Protein AF-A0A968HSN3-F1 (afdb_monomer)

Secondary structure (DSSP, 8-state):
--SSSSSHHHHHHHHHHHTTS-----------TTSGGGTTTHHHHHHHHTTSS-EEB--STT-----TTSEESS--SSTTTB-SS-TT--TTT-GGGS----------------------------------------------------------TTS-PPBPTTS-B--SSTTS-PPGGG--EETTTTEEPPTT-EEEESTT--STTEESSHHHHHHHHTTS-EEEEEPP-TT-EES--EEE-TT-EEEEEEPTT---EEEE---S-TTSGGG-SEEESSEEEEES-EEEET--EEE-TT-EEEEES-EEEESSS-SEEE-SSEEEEES-EEEESS-SS-SEEE-TT-EEEEES-EEEE--SSTT----SEEE-TT---EEEES-EEEE--SSSEES-EEEEES-EEE---GGGEEEGGGTEEEE-HHHHTTT---------TTTT-TTS-TTS----TT-TTBPPP-

pLDDT: mean 75.31, std 20.35, range [35.31, 97.94]

Sequence (470 aa):
MSTNIRNFVVLGSAFMLGLCLANCALPTTTHNSDHCFYAEGDATCKKNHDTALPYCMYDRGECQNGSADGCVAEKPLTLDCYSPCGEGKLARDDSSCIEVADESGDDESGNDSEGILVTDLASSMDSSTESTGDSSDTSDATDIDTTADDSMCECDDNFNGFCNDANICEYLCNNGSPCPKEAGCDEDLEECLPADAVYHVGPDLNIDMSFETLEEAMGAIGSQSATIILHHNPDGYADFTVSVATGQILAVRGAKDEWPELRSVSTKSCTNVDSYSFVVSGQLSIEHIFLRGKGGVLVQDNGQAIINGTQIVTTDCPPVNCTGLWLRARNSMLGQTDGVTAPINLLDGCSAALNATTIYAPNTEILTTRPAIACSDGNPGVNLRNNLFYSNADPHILCNIISTHDNKLLSWPSNWFVNAADGDLHVNYDMLNMGRKMSLQTDPPSDIDPSSDIDGHPRTPNYAGADVPF

Solvent-accessible surface area (backbone atoms only — not comparable to full-atom values): 26402 Å² total; per-residue (Å²): 142,90,80,81,71,74,71,65,63,65,61,58,63,60,57,66,65,59,69,75,71,73,78,70,77,71,82,73,76,73,72,61,68,76,20,11,30,58,33,51,1,20,59,41,16,32,71,77,44,48,82,65,18,38,28,16,29,35,83,61,85,87,41,69,79,48,47,98,38,19,26,23,68,63,74,61,90,47,46,89,26,20,10,48,56,9,70,71,42,36,33,75,81,47,56,85,59,57,79,71,80,78,84,76,77,86,78,90,76,88,79,92,77,83,86,82,90,81,83,90,84,91,79,91,83,87,82,89,79,88,79,91,78,88,82,86,84,90,82,92,77,94,75,90,70,85,68,83,68,83,79,67,73,80,57,57,95,90,51,96,63,54,63,49,103,80,69,45,76,76,59,73,64,67,74,86,58,74,38,62,77,77,17,30,70,39,80,88,79,34,40,65,43,57,55,89,34,46,36,36,28,25,71,91,60,92,53,85,60,50,26,73,38,70,68,60,44,49,63,71,51,61,84,52,56,36,20,36,35,32,39,63,38,97,87,37,51,68,68,61,67,49,74,36,49,70,89,18,42,41,26,41,30,31,31,90,101,37,69,19,38,37,34,25,71,60,87,61,59,71,88,41,77,87,22,25,33,31,39,24,32,11,37,38,37,38,33,35,34,34,32,29,38,33,20,19,39,36,27,28,70,73,2,30,39,40,37,33,41,24,39,31,29,11,39,51,19,37,23,32,37,29,44,7,44,37,40,35,39,30,30,14,33,37,21,18,42,60,50,93,61,25,17,35,33,29,28,55,55,15,29,38,41,38,31,18,23,23,30,36,14,60,63,81,52,101,85,56,69,33,23,31,32,36,43,43,84,71,32,80,26,31,37,39,32,22,25,34,37,34,24,70,20,88,62,40,60,46,59,57,71,74,44,78,42,79,61,45,81,43,83,70,65,79,74,44,25,68,39,52,72,80,55,35,38,48,69,21,64,80,58,43,74,77,76,58,91,73,91,77,55,86,77,60,99,70,61,82,43,29,79,34,35,60,57,74,46,85,59,78,90,46,45,15,43,38,69,75,86,131

Nearest PDB structures (foldseek):
  3grh-assembly1_A  TM=5.169E-01  e=1.701E-02  Escherichia coli K-12
  4dn7-assembly1_B  TM=2.069E-01  e=4.774E+00  Methanosarcina mazei Go1
  7koh-assembly4_D  TM=1.791E-01  e=4.324E+00  Escherichia coli O157:H7

Foldseek 3Di:
DPDPPVVVVVVVVVVVVVVVPPPPDDPPPVPPCLALQQPQFLVSLCVPPPQQFRFAFDPDDPRPDADPNRTHNDADPDQNTGRNGRNNDTCVRPVPRPPPPPPPPPDDDDDDDDDDDDDDDDDDDDDDDDDDDDDDDDDDDDDPPPPPPPPPLCPDPVDPFDQDVVSDRDALVPDPPQDPCNFDADRVVSHTDDNVQEAEEDPPDPDPNYDPAPVVSCVVCPQAAHEYEYEADVVAHEQAAAEHAAPHAYEYEYDPPGAGEHEYPDPDAQVDCSQANYEFPYEYEYYRYEYEERHAHEAADQGEYEAEQYEHFYEEHQNYAHHHQEYEYELYEQYYHHYLAANAEAEANYEYEYALYEFYADDPDPPRWYANYAYDPRHPAYHEALYEQETCDVVNYHTHHPYYYNYYYDDDHPQQFPCCSSPQQHGDVVVCVVDADDDAADDDVPLQGQCAENRRDRDPRRHGNHDDRD

Radius of gyration: 29.7 Å; Cα contacts (8 Å, |Δi|>4): 1030; chains: 1; bounding box: 69×79×102 Å

Structure (mmCIF, N/CA/C/O backbone):
data_AF-A0A968HSN3-F1
#
_entry.id   AF-A0A968HSN3-F1
#
loop_
_atom_site.group_PDB
_atom_site.id
_atom_site.type_symbol
_atom_site.label_atom_id
_atom_site.label_alt_id
_atom_site.label_comp_id
_atom_site.label_asym_id
_atom_site.label_entity_id
_atom_site.label_seq_id
_atom_site.pdbx_PDB_ins_code
_atom_site.Cartn_x
_atom_site.Cartn_y
_atom_site.Cartn_z
_atom_site.occupancy
_atom_site.B_iso_or_equiv
_atom_site.auth_seq_id
_atom_site.auth_comp_id
_atom_site.auth_asym_id
_atom_site.auth_atom_id
_atom_site.pdbx_PDB_model_num
ATOM 1 N N . MET A 1 1 ? 21.581 28.847 -56.005 1.00 50.88 1 MET A N 1
ATOM 2 C CA . MET A 1 1 ? 20.977 27.521 -55.747 1.00 50.88 1 MET A CA 1
ATOM 3 C C . MET A 1 1 ? 21.650 26.479 -56.641 1.00 50.88 1 MET A C 1
ATOM 5 O O . MET A 1 1 ? 21.208 26.345 -57.765 1.00 50.88 1 MET A O 1
ATOM 9 N N . SER A 1 2 ? 22.748 25.826 -56.219 1.00 52.41 2 SER A N 1
ATOM 10 C CA . SER A 1 2 ? 23.265 24.570 -56.831 1.00 52.41 2 SER A CA 1
ATOM 11 C C . SER A 1 2 ? 24.569 24.079 -56.153 1.00 52.41 2 SER A C 1
ATOM 13 O O . SER A 1 2 ? 25.542 23.756 -56.835 1.00 52.41 2 SER A O 1
ATOM 15 N N . THR A 1 3 ? 24.643 24.025 -54.815 1.00 50.94 3 THR A N 1
ATOM 16 C CA . THR A 1 3 ? 25.889 23.549 -54.162 1.00 50.94 3 THR A CA 1
ATOM 17 C C . THR A 1 3 ? 25.722 22.745 -52.869 1.00 50.94 3 THR A C 1
ATOM 19 O O . THR A 1 3 ? 26.725 22.396 -52.266 1.00 50.94 3 THR A O 1
ATOM 22 N N . ASN A 1 4 ? 24.500 22.359 -52.476 1.00 49.53 4 ASN A N 1
ATOM 23 C CA . ASN A 1 4 ? 24.257 21.653 -51.201 1.00 49.53 4 ASN A CA 1
ATOM 24 C C . ASN A 1 4 ? 23.768 20.196 -51.332 1.00 49.53 4 ASN A C 1
ATOM 26 O O . ASN A 1 4 ? 23.372 19.603 -50.339 1.00 49.53 4 ASN A O 1
ATOM 30 N N . ILE A 1 5 ? 23.807 19.585 -52.524 1.00 51.50 5 ILE A N 1
ATOM 31 C CA . ILE A 1 5 ? 23.293 18.209 -52.730 1.00 51.50 5 ILE A CA 1
ATOM 32 C C . ILE A 1 5 ? 24.405 17.140 -52.686 1.00 51.50 5 ILE A C 1
ATOM 34 O O . ILE A 1 5 ? 24.130 15.966 -52.465 1.00 51.50 5 ILE A O 1
ATOM 38 N N . ARG A 1 6 ? 25.687 17.512 -52.820 1.00 45.25 6 ARG A N 1
ATOM 39 C CA . ARG A 1 6 ? 26.781 16.521 -52.900 1.00 45.25 6 ARG A CA 1
ATOM 40 C C . ARG A 1 6 ? 27.247 15.948 -51.556 1.00 45.25 6 ARG A C 1
ATOM 42 O O . ARG A 1 6 ? 27.798 14.854 -51.554 1.00 45.25 6 ARG A O 1
ATOM 49 N N . ASN A 1 7 ? 26.970 16.608 -50.430 1.00 45.50 7 ASN A N 1
ATOM 50 C CA . ASN A 1 7 ? 27.415 16.125 -49.114 1.00 45.50 7 ASN A CA 1
ATOM 51 C C . ASN A 1 7 ? 26.452 15.112 -48.468 1.00 45.50 7 ASN A C 1
ATOM 53 O O . ASN A 1 7 ? 26.853 14.403 -47.553 1.00 45.50 7 ASN A O 1
ATOM 57 N N . PHE A 1 8 ? 25.217 14.983 -48.968 1.00 47.28 8 PHE A N 1
ATOM 58 C CA . PHE A 1 8 ? 24.226 14.052 -48.408 1.00 47.28 8 PHE A CA 1
ATOM 59 C C . PHE A 1 8 ? 24.369 12.607 -48.913 1.00 47.28 8 PHE A C 1
ATOM 61 O O . PHE A 1 8 ? 23.912 11.680 -48.256 1.00 47.28 8 PHE A O 1
ATOM 68 N N . VAL A 1 9 ? 25.038 12.386 -50.050 1.00 51.03 9 VAL A N 1
ATOM 69 C CA . VAL A 1 9 ? 25.179 11.039 -50.637 1.00 51.03 9 VAL A CA 1
ATOM 70 C C . VAL A 1 9 ? 26.365 10.267 -50.043 1.00 51.03 9 VAL A C 1
ATOM 72 O O . VAL A 1 9 ? 26.347 9.043 -50.032 1.00 51.03 9 VAL A O 1
ATOM 75 N N . VAL A 1 10 ? 27.374 10.952 -49.494 1.00 50.47 10 VAL A N 1
ATOM 76 C CA . VAL A 1 10 ? 28.574 10.291 -48.940 1.00 50.47 10 VAL A CA 1
ATOM 77 C C . VAL A 1 10 ? 28.357 9.796 -47.501 1.00 50.47 10 VAL A C 1
ATOM 79 O O . VAL A 1 10 ? 28.987 8.823 -47.099 1.00 50.47 10 VAL A O 1
ATOM 82 N N . LEU A 1 11 ? 27.423 10.387 -46.742 1.00 45.72 11 LEU A N 1
ATOM 83 C CA . LEU A 1 11 ? 27.101 9.929 -45.381 1.00 45.72 11 LEU A CA 1
ATOM 84 C C . LEU A 1 11 ? 26.203 8.675 -45.350 1.00 45.72 11 LEU A C 1
ATOM 86 O O . LEU A 1 11 ? 26.272 7.902 -44.399 1.00 45.72 11 LEU A O 1
ATOM 90 N N . GLY A 1 12 ? 25.392 8.438 -46.389 1.00 46.03 12 GLY A N 1
ATOM 91 C CA . GLY A 1 12 ? 24.472 7.292 -46.442 1.00 46.03 12 GLY A CA 1
ATOM 92 C C . GLY A 1 12 ? 25.160 5.939 -46.664 1.00 46.03 12 GLY A C 1
ATOM 93 O O . GLY A 1 12 ? 24.698 4.916 -46.164 1.00 46.03 12 GLY A O 1
ATOM 94 N N . SER A 1 13 ? 26.297 5.914 -47.363 1.00 47.69 13 SER A N 1
ATOM 95 C CA . SER A 1 13 ? 27.008 4.670 -47.700 1.00 47.69 13 SER A CA 1
ATOM 96 C C . SER A 1 13 ? 27.869 4.123 -46.556 1.00 47.69 13 SER A C 1
ATOM 98 O O . SER A 1 13 ? 28.179 2.935 -46.552 1.00 47.69 13 SER A O 1
ATOM 100 N N . ALA A 1 14 ? 28.238 4.957 -45.577 1.00 49.31 14 ALA A N 1
ATOM 101 C CA . ALA A 1 14 ? 29.004 4.525 -44.405 1.00 49.31 14 ALA A CA 1
ATOM 102 C C . ALA A 1 14 ? 28.123 3.844 -43.340 1.00 49.31 14 ALA A C 1
ATOM 104 O O . ALA A 1 14 ? 28.597 2.962 -42.630 1.00 49.31 14 ALA A O 1
ATOM 105 N N . PHE A 1 15 ? 26.834 4.194 -43.263 1.00 50.09 15 PHE A N 1
ATOM 106 C CA . PHE A 1 15 ? 25.916 3.639 -42.261 1.00 50.09 15 PHE A CA 1
ATOM 107 C C . PHE A 1 15 ? 25.431 2.219 -42.617 1.00 50.09 15 PHE A C 1
ATOM 109 O O . PHE A 1 15 ? 25.296 1.369 -41.743 1.00 50.09 15 PHE A O 1
ATOM 116 N N . MET A 1 16 ? 25.262 1.914 -43.909 1.00 50.69 16 MET A N 1
ATOM 117 C CA . MET A 1 16 ? 24.822 0.584 -44.370 1.00 50.69 16 MET A CA 1
ATOM 118 C C . MET A 1 16 ? 25.902 -0.507 -44.265 1.00 50.69 16 MET A C 1
ATOM 120 O O . MET A 1 16 ? 25.567 -1.679 -44.134 1.00 50.69 16 MET A O 1
ATOM 124 N N . LEU A 1 17 ? 27.192 -0.154 -44.282 1.00 46.97 17 LEU A N 1
ATOM 125 C CA . LEU A 1 17 ? 28.288 -1.125 -44.120 1.00 46.97 17 LEU A CA 1
ATOM 126 C C . LEU A 1 17 ? 28.613 -1.436 -42.646 1.00 46.97 17 LEU A C 1
ATOM 128 O O . LEU A 1 17 ? 29.243 -2.455 -42.375 1.00 46.97 17 LEU A O 1
ATOM 132 N N . GLY A 1 18 ? 28.154 -0.609 -41.698 1.00 46.03 18 GLY A N 1
ATOM 133 C CA . GLY A 1 18 ? 28.317 -0.849 -40.256 1.00 46.03 18 GLY A CA 1
ATOM 134 C C . GLY A 1 18 ? 27.332 -1.870 -39.671 1.00 46.03 18 GLY A C 1
ATOM 135 O O . GLY A 1 18 ? 27.656 -2.542 -38.696 1.00 46.03 18 GLY A O 1
ATOM 136 N N . LEU A 1 19 ? 26.162 -2.048 -40.295 1.00 49.44 19 LEU A N 1
ATOM 137 C CA . LEU A 1 19 ? 25.107 -2.962 -39.829 1.00 49.44 19 LEU A CA 1
ATOM 138 C C . LEU A 1 19 ? 25.339 -4.440 -40.193 1.00 49.44 19 LEU A C 1
ATOM 140 O O . LEU A 1 19 ? 24.691 -5.312 -39.627 1.00 49.44 19 LEU A O 1
ATOM 144 N N . CYS A 1 20 ? 26.284 -4.756 -41.085 1.00 48.72 20 CYS A N 1
ATOM 145 C CA . CYS A 1 20 ? 26.556 -6.143 -41.486 1.00 48.72 20 CYS A CA 1
ATOM 146 C C . CYS A 1 20 ? 27.625 -6.864 -40.642 1.00 48.72 20 CYS A C 1
ATOM 148 O O . CYS A 1 20 ? 27.846 -8.051 -40.861 1.00 48.72 20 CYS A O 1
ATOM 150 N N . LEU A 1 21 ? 28.283 -6.195 -39.684 1.00 47.41 21 LEU A N 1
ATOM 151 C CA . LEU A 1 21 ? 29.347 -6.798 -38.857 1.00 47.41 21 LEU A CA 1
ATOM 152 C C . LEU A 1 21 ? 28.983 -6.965 -37.370 1.00 47.41 21 LEU A C 1
ATOM 154 O O . LEU A 1 21 ? 29.803 -7.459 -36.604 1.00 47.41 21 LEU A O 1
ATOM 158 N N . ALA A 1 22 ? 27.761 -6.613 -36.956 1.00 48.44 22 ALA A N 1
ATOM 159 C CA . ALA A 1 22 ? 27.300 -6.758 -35.569 1.00 48.44 22 ALA A CA 1
ATOM 160 C C . ALA A 1 22 ? 26.577 -8.090 -35.278 1.00 48.44 22 ALA A C 1
ATOM 162 O O . ALA A 1 22 ? 26.050 -8.269 -34.187 1.00 48.44 22 ALA A O 1
ATOM 163 N N . ASN A 1 23 ? 26.579 -9.041 -36.220 1.00 43.34 23 ASN A N 1
ATOM 164 C CA . ASN A 1 23 ? 26.000 -10.377 -36.038 1.00 43.34 23 ASN A CA 1
ATOM 165 C C . ASN A 1 23 ? 27.052 -11.398 -35.560 1.00 43.34 23 ASN A C 1
ATOM 167 O O . ASN A 1 23 ? 27.104 -12.537 -36.026 1.00 43.34 23 ASN A O 1
ATOM 171 N N . CYS A 1 24 ? 27.934 -10.971 -34.652 1.00 45.06 24 CYS A N 1
ATOM 172 C CA . CYS A 1 24 ? 28.759 -11.901 -33.893 1.00 45.06 24 CYS A CA 1
ATOM 173 C C . CYS A 1 24 ? 27.824 -12.684 -32.977 1.00 45.06 24 CYS A C 1
ATOM 175 O O . CYS A 1 24 ? 27.289 -12.127 -32.022 1.00 45.06 24 CYS A O 1
ATOM 177 N N . ALA A 1 25 ? 27.615 -13.949 -33.337 1.00 46.38 25 ALA A N 1
ATOM 178 C CA . ALA A 1 25 ? 26.884 -14.953 -32.590 1.00 46.38 25 ALA A CA 1
ATOM 179 C C . ALA A 1 25 ? 27.080 -14.770 -31.079 1.00 46.38 25 ALA A C 1
ATOM 181 O O . ALA A 1 25 ? 28.155 -15.045 -30.542 1.00 46.38 25 ALA A O 1
ATOM 182 N N . LEU A 1 26 ? 26.024 -14.313 -30.401 1.00 46.22 26 LEU A N 1
ATOM 183 C CA . LEU A 1 26 ? 25.857 -14.644 -28.996 1.00 46.22 26 LEU A CA 1
ATOM 184 C C . LEU A 1 26 ? 25.957 -16.171 -28.915 1.00 46.22 26 LEU A C 1
ATOM 186 O O . LEU A 1 26 ? 25.398 -16.842 -29.792 1.00 46.22 26 LEU A O 1
ATOM 190 N N . PRO A 1 27 ? 26.691 -16.736 -27.945 1.00 46.22 27 PRO A N 1
ATOM 191 C CA . PRO A 1 27 ? 26.627 -18.164 -27.714 1.00 46.22 27 PRO A CA 1
ATOM 192 C C . PRO A 1 27 ? 25.158 -18.473 -27.446 1.00 46.22 27 PRO A C 1
ATOM 194 O O . PRO A 1 27 ? 24.631 -18.138 -26.390 1.00 46.22 27 PRO A O 1
ATOM 197 N N . THR A 1 28 ? 24.468 -19.056 -28.427 1.00 46.59 28 THR A N 1
ATOM 198 C CA . THR A 1 28 ? 23.259 -19.809 -28.145 1.00 46.59 28 THR A CA 1
ATOM 199 C C . THR A 1 28 ? 23.748 -20.862 -27.179 1.00 46.59 28 THR A C 1
ATOM 201 O O . THR A 1 28 ? 24.479 -21.770 -27.583 1.00 46.59 28 THR A O 1
ATOM 204 N N . THR A 1 29 ? 23.470 -20.676 -25.894 1.00 57.22 29 THR A N 1
ATOM 205 C CA . THR A 1 29 ? 23.536 -21.753 -24.926 1.00 57.22 29 THR A CA 1
ATOM 206 C C . THR A 1 29 ? 22.582 -22.785 -25.489 1.00 57.22 29 THR A C 1
ATOM 208 O O . THR A 1 29 ? 21.365 -22.644 -25.429 1.00 57.22 29 THR A O 1
ATOM 211 N N . THR A 1 30 ? 23.135 -23.735 -26.238 1.00 65.12 30 THR A N 1
ATOM 212 C CA . THR A 1 30 ? 22.377 -24.846 -26.782 1.00 65.12 30 THR A CA 1
ATOM 213 C C . THR A 1 30 ? 21.873 -25.566 -25.555 1.00 65.12 30 THR A C 1
ATOM 215 O O . THR A 1 30 ? 22.663 -26.208 -24.864 1.00 65.12 30 THR A O 1
ATOM 218 N N . HIS A 1 31 ? 20.601 -25.335 -25.236 1.00 80.38 31 HIS A N 1
ATOM 219 C CA . HIS A 1 31 ? 19.920 -26.001 -24.146 1.00 80.38 31 HIS A CA 1
ATOM 220 C C . HIS A 1 31 ? 20.191 -27.492 -24.297 1.00 80.38 31 HIS A C 1
ATOM 222 O O . HIS A 1 31 ? 20.019 -28.043 -25.389 1.00 80.38 31 HIS A O 1
ATOM 228 N N . ASN A 1 32 ? 20.702 -28.114 -23.237 1.00 86.81 32 ASN A N 1
ATOM 229 C CA . ASN A 1 32 ? 20.910 -29.547 -23.242 1.0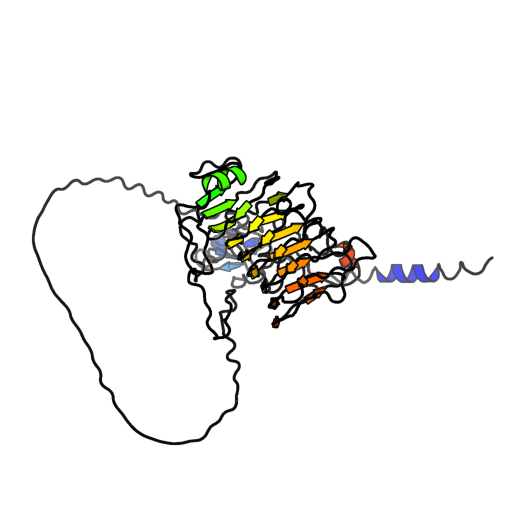0 86.81 32 ASN A CA 1
ATOM 230 C C . ASN A 1 32 ? 19.522 -30.192 -23.295 1.00 86.81 32 ASN A C 1
ATOM 232 O O . ASN A 1 32 ? 18.817 -30.209 -22.292 1.00 86.81 32 ASN A O 1
ATOM 236 N N . SER A 1 33 ? 19.117 -30.678 -24.470 1.00 91.81 33 SER A N 1
ATOM 237 C CA . SER A 1 33 ? 17.820 -31.340 -24.657 1.00 91.81 33 SER A CA 1
ATOM 238 C C . SER A 1 33 ? 17.662 -32.577 -23.779 1.00 91.81 33 SER A C 1
ATOM 240 O O . SER A 1 33 ? 16.541 -33.018 -23.558 1.00 91.81 33 SER A O 1
ATOM 242 N N . ASP A 1 34 ? 18.777 -33.123 -23.290 1.00 94.50 34 ASP A N 1
ATOM 243 C CA . ASP A 1 34 ? 18.804 -34.302 -22.430 1.00 94.50 34 ASP A CA 1
ATOM 244 C C . ASP A 1 34 ? 18.686 -33.935 -20.941 1.00 94.50 34 ASP A C 1
ATOM 246 O O . ASP A 1 34 ? 18.646 -34.819 -20.090 1.00 94.50 34 ASP A O 1
ATOM 250 N N . HIS A 1 35 ? 18.637 -32.642 -20.608 1.00 95.88 35 HIS A N 1
ATOM 251 C CA . HIS A 1 35 ? 18.390 -32.183 -19.250 1.00 95.88 35 HIS A CA 1
ATOM 252 C C . HIS A 1 35 ? 16.935 -32.463 -18.854 1.00 95.88 35 HIS A C 1
ATOM 254 O O . HIS A 1 35 ? 16.014 -32.135 -19.605 1.00 95.88 35 HIS A O 1
ATOM 260 N N . CYS A 1 36 ? 16.720 -33.018 -17.661 1.00 97.62 36 CYS A N 1
ATOM 261 C CA . CYS A 1 36 ? 15.419 -33.490 -17.188 1.00 97.62 36 CYS A CA 1
ATOM 262 C C . CYS A 1 36 ? 14.322 -32.414 -17.280 1.00 97.62 36 CYS A C 1
ATOM 264 O O . CYS A 1 36 ? 13.185 -32.728 -17.622 1.00 97.62 36 CYS A O 1
ATOM 266 N N . PHE A 1 37 ? 14.691 -31.141 -17.074 1.00 96.75 37 PHE A N 1
ATOM 267 C CA . PHE A 1 37 ? 13.793 -29.987 -17.174 1.00 96.75 37 PHE A CA 1
ATOM 268 C C . PHE A 1 37 ? 13.142 -29.858 -18.555 1.00 96.75 37 PHE A C 1
ATOM 270 O O . PHE A 1 37 ? 11.973 -29.513 -18.636 1.00 96.75 37 PHE A O 1
ATOM 277 N N . TYR A 1 38 ? 13.862 -30.150 -19.643 1.00 96.12 38 TYR A N 1
ATOM 278 C CA . TYR A 1 38 ? 13.312 -30.098 -21.007 1.00 96.12 38 TYR A CA 1
ATOM 279 C C . TYR A 1 38 ? 12.758 -31.453 -21.479 1.00 96.12 38 TYR A C 1
ATOM 281 O O . TYR A 1 38 ? 12.182 -31.528 -22.565 1.00 96.12 38 TYR A O 1
ATOM 289 N N . ALA A 1 39 ? 12.943 -32.509 -20.684 1.00 96.25 39 ALA A N 1
ATOM 290 C CA . ALA A 1 39 ? 12.462 -33.863 -20.937 1.00 96.25 39 ALA A CA 1
ATOM 291 C C . ALA A 1 39 ? 11.195 -34.152 -20.103 1.00 96.25 39 ALA A C 1
ATOM 293 O O . ALA A 1 39 ? 10.365 -33.268 -19.930 1.00 96.25 39 ALA A O 1
ATOM 294 N N . GLU A 1 40 ? 11.025 -35.376 -19.596 1.00 97.25 40 GLU A N 1
ATOM 295 C CA . GLU A 1 40 ? 9.853 -35.814 -18.809 1.00 97.25 40 GLU A CA 1
ATOM 296 C C . GLU A 1 40 ? 10.069 -35.650 -17.283 1.00 97.25 40 GLU A C 1
ATOM 298 O O . GLU A 1 40 ? 9.636 -36.492 -16.496 1.00 97.25 40 GLU A O 1
ATOM 303 N N . GLY A 1 41 ? 10.842 -34.644 -16.855 1.00 97.25 41 GLY A N 1
ATOM 304 C CA . GLY A 1 41 ? 11.042 -34.308 -15.440 1.00 97.25 41 GLY A CA 1
ATOM 305 C C . GLY A 1 41 ? 11.581 -35.469 -14.601 1.00 97.25 41 GLY A C 1
ATOM 306 O O . GLY A 1 41 ? 12.571 -36.117 -14.964 1.00 97.25 41 GLY A O 1
ATOM 307 N N . ASP A 1 42 ? 10.906 -35.768 -13.490 1.00 97.44 42 ASP A N 1
ATOM 308 C CA . ASP A 1 42 ? 11.280 -36.841 -12.557 1.00 97.44 42 ASP A CA 1
ATOM 309 C C . ASP A 1 42 ? 11.300 -38.222 -13.236 1.00 97.44 42 ASP A C 1
ATOM 311 O O . ASP A 1 42 ? 12.117 -39.083 -12.896 1.00 97.44 42 ASP A O 1
ATOM 315 N N . ALA A 1 43 ? 10.463 -38.444 -14.258 1.00 96.94 43 ALA A N 1
ATOM 316 C CA . ALA A 1 43 ? 10.461 -39.701 -15.006 1.00 96.94 43 ALA A CA 1
ATOM 317 C C . ALA A 1 43 ? 11.771 -39.909 -15.786 1.00 96.94 43 ALA A C 1
ATOM 319 O O . ALA A 1 43 ? 12.270 -41.037 -15.872 1.00 96.94 43 ALA A O 1
ATOM 320 N N . THR A 1 44 ? 12.371 -38.827 -16.295 1.00 97.31 44 THR A N 1
ATOM 321 C CA . THR A 1 44 ? 13.687 -38.875 -16.957 1.00 97.31 44 THR A CA 1
ATOM 322 C C . THR A 1 44 ? 14.778 -39.227 -15.954 1.00 97.31 44 THR A C 1
ATOM 324 O O . THR A 1 44 ? 15.587 -40.122 -16.206 1.00 97.31 44 THR A O 1
ATOM 327 N N . CYS A 1 45 ? 14.746 -38.599 -14.782 1.00 97.75 45 CYS A N 1
ATOM 328 C CA . CYS A 1 45 ? 15.701 -38.850 -13.711 1.00 97.75 45 CYS A CA 1
ATOM 329 C C . CYS A 1 45 ? 15.631 -40.286 -13.183 1.00 97.75 45 CYS A C 1
ATOM 331 O O . CYS A 1 45 ? 16.650 -40.978 -13.117 1.00 97.75 45 CYS A O 1
ATOM 333 N N . LYS A 1 46 ? 14.417 -40.797 -12.952 1.00 96.62 46 LYS A N 1
ATOM 334 C CA . LYS A 1 46 ? 14.181 -42.191 -12.562 1.00 96.62 46 LYS A CA 1
ATOM 335 C C . LYS A 1 46 ? 14.657 -43.199 -13.610 1.00 96.62 46 LYS A C 1
ATOM 337 O O . LYS A 1 46 ? 15.104 -44.289 -13.268 1.00 96.62 46 LYS A O 1
ATOM 342 N N . LYS A 1 47 ? 14.556 -42.860 -14.897 1.00 97.12 47 LYS A N 1
ATOM 343 C CA . LYS A 1 47 ? 15.010 -43.715 -16.002 1.00 97.12 47 LYS A CA 1
ATOM 344 C C . LYS A 1 47 ? 16.534 -43.732 -16.146 1.00 97.12 47 LYS A C 1
ATOM 346 O O . LYS A 1 47 ? 17.087 -44.777 -16.484 1.00 97.12 47 LYS A O 1
ATOM 351 N N . ASN A 1 48 ? 17.195 -42.596 -15.930 1.00 96.50 48 ASN A N 1
ATOM 352 C CA . ASN A 1 48 ? 18.638 -42.448 -16.129 1.00 96.50 48 ASN A CA 1
ATOM 353 C C . ASN A 1 48 ? 19.460 -42.870 -14.901 1.00 96.50 48 ASN A C 1
ATOM 355 O O . ASN A 1 48 ? 20.565 -43.388 -15.064 1.00 96.50 48 ASN A O 1
ATOM 359 N N . HIS A 1 49 ? 18.922 -42.673 -13.692 1.00 95.00 49 HIS A N 1
ATOM 360 C CA . HIS A 1 49 ? 19.641 -42.839 -12.420 1.00 95.00 49 HIS A CA 1
ATOM 361 C C . HIS A 1 49 ? 18.938 -43.771 -11.419 1.00 95.00 49 HIS A C 1
ATOM 363 O O . HIS A 1 49 ? 19.286 -43.783 -10.234 1.00 95.00 49 HIS A O 1
ATOM 369 N N . ASP A 1 50 ? 17.956 -44.556 -11.872 1.00 92.31 50 ASP A N 1
ATOM 370 C CA . ASP A 1 50 ? 17.116 -45.419 -11.032 1.00 92.31 50 ASP A CA 1
ATOM 371 C C . ASP A 1 50 ? 16.526 -44.644 -9.832 1.00 92.31 50 ASP A C 1
ATOM 373 O O . ASP A 1 50 ? 15.786 -43.679 -9.998 1.00 92.31 50 ASP A O 1
ATOM 377 N N . THR A 1 51 ? 16.831 -45.051 -8.598 1.00 90.69 51 THR A N 1
ATOM 378 C CA . THR A 1 51 ? 16.356 -44.391 -7.370 1.00 90.69 51 THR A CA 1
ATOM 379 C C . THR A 1 51 ? 17.402 -43.477 -6.735 1.00 90.69 51 THR A C 1
ATOM 381 O O . THR A 1 51 ? 17.159 -42.959 -5.651 1.00 90.69 51 THR A O 1
ATOM 384 N N . ALA A 1 52 ? 18.588 -43.332 -7.337 1.00 94.75 52 ALA A N 1
ATOM 385 C CA . ALA A 1 52 ? 19.687 -42.586 -6.725 1.00 94.75 52 ALA A CA 1
ATOM 386 C C . ALA A 1 52 ? 19.501 -41.068 -6.847 1.00 94.75 52 ALA A C 1
ATOM 388 O O . ALA A 1 52 ? 19.848 -40.341 -5.920 1.00 94.75 52 ALA A O 1
ATOM 389 N N . LEU A 1 53 ? 18.948 -40.607 -7.973 1.00 97.19 53 LEU A N 1
ATOM 390 C CA . LEU A 1 53 ? 18.669 -39.199 -8.257 1.00 97.19 53 LEU A CA 1
ATOM 391 C C . LEU A 1 53 ? 17.257 -39.085 -8.850 1.00 97.19 53 LEU A C 1
ATOM 393 O O . LEU A 1 53 ? 17.140 -38.947 -10.061 1.00 97.19 53 LEU A O 1
ATOM 397 N N . PRO A 1 54 ? 16.182 -39.263 -8.063 1.00 97.44 54 PRO A N 1
ATOM 398 C CA . PRO A 1 54 ? 14.840 -39.411 -8.620 1.00 97.44 54 PRO A CA 1
ATOM 399 C C . PRO A 1 54 ? 14.161 -38.081 -8.980 1.00 97.44 54 PRO A C 1
ATOM 401 O O . PRO A 1 54 ? 13.124 -38.121 -9.635 1.00 97.44 54 PRO A O 1
ATOM 404 N N . TYR A 1 55 ? 14.716 -36.933 -8.577 1.00 97.69 55 TYR A N 1
ATOM 405 C CA . TYR A 1 55 ? 14.063 -35.632 -8.734 1.00 97.69 55 TYR A CA 1
ATOM 406 C C . TYR A 1 55 ? 14.766 -34.757 -9.765 1.00 97.69 55 TYR A C 1
ATOM 408 O O . TYR A 1 55 ? 15.995 -34.709 -9.813 1.00 97.69 55 TYR A O 1
ATOM 416 N N . CYS A 1 56 ? 13.982 -34.035 -10.556 1.00 97.94 56 CYS A N 1
ATOM 417 C CA . CYS A 1 56 ? 14.455 -33.102 -11.559 1.00 97.94 56 CYS A CA 1
ATOM 418 C C . CYS A 1 56 ? 14.517 -31.668 -11.026 1.00 97.94 56 CYS A C 1
ATOM 420 O O . CYS A 1 56 ? 13.517 -31.119 -10.553 1.00 97.94 56 CYS A O 1
ATOM 422 N N . MET A 1 57 ? 15.688 -31.044 -11.152 1.00 96.50 57 MET A N 1
ATOM 423 C CA . MET A 1 57 ? 15.941 -29.668 -10.737 1.00 96.50 57 MET A CA 1
ATOM 424 C C . MET A 1 57 ? 16.272 -28.778 -11.937 1.00 96.50 57 MET A C 1
ATOM 426 O O . MET A 1 57 ? 16.919 -29.219 -12.883 1.00 96.50 57 MET A O 1
ATOM 430 N N . TYR A 1 58 ? 15.836 -27.522 -11.904 1.00 94.69 58 TYR A N 1
ATOM 431 C CA . TYR A 1 58 ? 16.143 -26.524 -12.932 1.00 94.69 58 TYR A CA 1
ATOM 432 C C . TYR A 1 58 ? 17.617 -26.074 -12.878 1.00 94.69 58 TYR A C 1
ATOM 434 O O . TYR A 1 58 ? 18.170 -25.908 -11.797 1.00 94.69 58 TYR A O 1
ATOM 442 N N . ASP A 1 59 ? 18.274 -25.864 -14.027 1.00 84.56 59 ASP A N 1
ATOM 443 C CA . ASP A 1 59 ? 19.730 -25.619 -14.113 1.00 84.56 59 ASP A CA 1
ATOM 444 C C . ASP A 1 59 ? 20.160 -24.152 -14.184 1.00 84.56 59 ASP A C 1
ATOM 446 O O . ASP A 1 59 ? 21.337 -23.867 -14.430 1.00 84.56 59 ASP A O 1
ATOM 450 N N . ARG A 1 60 ? 19.246 -23.199 -13.976 1.00 82.62 60 ARG A N 1
ATOM 451 C CA . ARG A 1 60 ? 19.586 -21.769 -13.995 1.00 82.62 60 ARG A CA 1
ATOM 452 C C . ARG A 1 60 ? 19.463 -21.110 -12.630 1.00 82.62 60 ARG A C 1
ATOM 454 O O . ARG A 1 60 ? 18.665 -21.504 -11.788 1.00 82.62 60 ARG A O 1
ATOM 461 N N . GLY A 1 61 ? 20.250 -20.048 -12.465 1.00 83.12 61 GLY A N 1
ATOM 462 C CA . GLY A 1 61 ? 20.229 -19.206 -11.274 1.00 83.12 61 GLY A CA 1
ATOM 463 C C . GLY A 1 61 ? 20.758 -19.946 -10.052 1.00 83.12 61 GLY A C 1
ATOM 464 O O . GLY A 1 61 ? 21.822 -20.564 -10.114 1.00 83.12 61 GLY A O 1
ATOM 465 N N . GLU A 1 62 ? 20.007 -19.864 -8.961 1.00 83.56 62 GLU A N 1
ATOM 466 C CA . GLU A 1 62 ? 20.369 -20.394 -7.642 1.00 83.56 62 GLU A CA 1
ATOM 467 C C . GLU A 1 62 ? 20.057 -21.888 -7.478 1.00 83.56 62 GLU A C 1
ATOM 469 O O . GLU A 1 62 ? 20.537 -22.526 -6.546 1.00 83.56 62 GLU A O 1
ATOM 474 N N . CYS A 1 63 ? 19.338 -22.488 -8.429 1.00 87.25 63 CYS A N 1
ATOM 475 C CA . CYS A 1 63 ? 18.954 -23.900 -8.411 1.00 87.25 63 CYS A CA 1
ATOM 476 C C . CYS A 1 63 ? 20.116 -24.864 -8.749 1.00 87.25 63 CYS A C 1
ATOM 478 O O . CYS A 1 63 ? 19.896 -25.989 -9.180 1.00 87.25 63 CYS A O 1
ATOM 480 N N . GLN A 1 64 ? 21.379 -24.458 -8.596 1.00 75.69 64 GLN A N 1
ATOM 481 C CA . GLN A 1 64 ? 22.539 -25.226 -9.062 1.00 75.69 64 GLN A CA 1
ATOM 482 C C . GLN A 1 64 ? 23.052 -26.205 -8.008 1.00 75.69 64 GLN A C 1
ATOM 484 O O . GLN A 1 64 ? 23.801 -25.806 -7.128 1.00 75.69 64 GLN A O 1
ATOM 489 N N . ASN A 1 65 ? 22.702 -27.489 -8.134 1.00 80.06 65 ASN A N 1
ATOM 490 C CA . ASN A 1 65 ? 23.334 -28.623 -7.425 1.00 80.06 65 ASN A CA 1
ATOM 491 C C . ASN A 1 65 ? 23.056 -29.994 -8.094 1.00 80.06 65 ASN A C 1
ATOM 493 O O . ASN A 1 65 ? 23.120 -31.044 -7.454 1.00 80.06 65 ASN A O 1
ATOM 497 N N . GLY A 1 66 ? 22.698 -29.995 -9.383 1.00 85.88 66 GLY A N 1
ATOM 498 C CA . GLY A 1 66 ? 22.289 -31.193 -10.117 1.00 85.88 66 GLY A CA 1
ATOM 499 C C . GLY A 1 66 ? 23.447 -31.958 -10.751 1.00 85.88 66 GLY A C 1
ATOM 500 O O . GLY A 1 66 ? 24.554 -31.449 -10.929 1.00 85.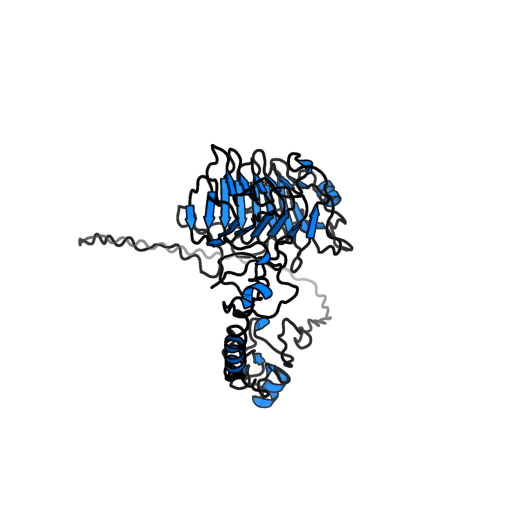88 66 GLY A O 1
ATOM 501 N N . SER A 1 67 ? 23.169 -33.198 -11.142 1.00 93.25 67 SER A N 1
ATOM 502 C CA . SER A 1 67 ? 23.978 -33.919 -12.131 1.00 93.25 67 SER A CA 1
ATOM 503 C C . SER A 1 67 ? 23.933 -33.227 -13.509 1.00 93.25 67 SER A C 1
ATOM 505 O O . SER A 1 67 ? 23.224 -32.243 -13.706 1.00 93.25 67 SER A O 1
ATOM 507 N N . ALA A 1 68 ? 24.703 -33.719 -14.487 1.00 93.19 68 ALA A N 1
ATOM 508 C CA . ALA A 1 68 ? 24.789 -33.098 -15.818 1.00 93.19 68 ALA A CA 1
ATOM 509 C C . ALA A 1 68 ? 23.451 -33.068 -16.595 1.00 93.19 68 ALA A C 1
ATOM 511 O O . ALA A 1 68 ? 23.306 -32.282 -17.531 1.00 93.19 68 ALA A O 1
ATOM 512 N N . ASP A 1 69 ? 22.492 -33.917 -16.221 1.00 95.12 69 ASP A N 1
ATOM 513 C CA . ASP A 1 69 ? 21.120 -33.957 -16.731 1.00 95.12 69 ASP A CA 1
ATOM 514 C C . ASP A 1 69 ? 20.089 -33.371 -15.748 1.00 95.12 69 ASP A C 1
ATOM 516 O O . ASP A 1 69 ? 18.893 -33.522 -15.973 1.00 95.12 69 ASP A O 1
ATOM 520 N N . GLY A 1 70 ? 20.523 -32.675 -14.691 1.00 96.00 70 GLY A N 1
ATOM 521 C CA . GLY A 1 70 ? 19.639 -31.938 -13.776 1.00 96.00 70 GLY A CA 1
ATOM 522 C C . GLY A 1 70 ? 19.051 -32.747 -12.629 1.00 96.00 70 GLY A C 1
ATOM 523 O O . GLY A 1 70 ? 18.283 -32.217 -11.830 1.00 96.00 70 GLY A O 1
ATOM 524 N N . CYS A 1 71 ? 19.403 -34.026 -12.517 1.00 97.94 71 CYS A N 1
ATOM 525 C CA . CYS A 1 71 ? 18.820 -34.916 -11.520 1.00 97.94 71 CYS A CA 1
ATOM 526 C C . CYS A 1 71 ? 19.524 -34.797 -10.160 1.00 97.94 71 CYS A C 1
ATOM 528 O O . CYS A 1 71 ? 20.760 -34.740 -10.105 1.00 97.94 71 CYS A O 1
ATOM 530 N N . VAL A 1 72 ? 18.744 -34.805 -9.075 1.00 97.25 72 VAL A N 1
ATOM 531 C CA . VAL A 1 72 ? 19.189 -34.698 -7.673 1.00 97.25 72 VAL A CA 1
ATOM 532 C C . VAL A 1 72 ? 18.586 -35.788 -6.784 1.00 97.25 72 VAL A C 1
ATOM 534 O O . VAL A 1 72 ? 17.547 -36.371 -7.093 1.00 97.25 72 VAL A O 1
ATOM 537 N N . ALA A 1 73 ? 19.273 -36.085 -5.675 1.00 97.06 73 ALA A N 1
ATOM 538 C CA . ALA A 1 73 ? 18.878 -37.125 -4.720 1.00 97.06 73 ALA A CA 1
ATOM 539 C C . ALA A 1 73 ? 17.706 -36.703 -3.822 1.00 97.06 73 ALA A C 1
ATOM 541 O O . ALA A 1 73 ? 16.860 -37.526 -3.478 1.00 97.06 73 ALA A O 1
ATOM 542 N N . GLU A 1 74 ? 17.661 -35.426 -3.446 1.00 96.25 74 GLU A N 1
ATOM 543 C CA . GLU A 1 74 ? 16.653 -34.858 -2.552 1.00 96.25 74 GLU A CA 1
ATOM 544 C C . GLU A 1 74 ? 15.707 -33.957 -3.337 1.00 96.25 74 GLU A C 1
ATOM 546 O O . GLU A 1 74 ? 16.122 -33.265 -4.267 1.00 96.25 74 GLU A O 1
ATOM 551 N N . LYS A 1 75 ? 14.424 -33.982 -2.969 1.00 96.38 75 LYS A N 1
ATOM 552 C CA . LYS A 1 75 ? 13.410 -33.145 -3.604 1.00 96.38 75 LYS A CA 1
ATOM 553 C C . LYS A 1 75 ? 13.764 -31.675 -3.346 1.00 96.38 75 LYS A C 1
ATOM 555 O O . LYS A 1 75 ? 13.917 -31.321 -2.174 1.00 96.38 75 LYS A O 1
ATOM 560 N N . PRO A 1 76 ? 13.883 -30.821 -4.380 1.00 95.62 76 PRO A N 1
ATOM 561 C CA . PRO A 1 76 ? 14.136 -29.401 -4.169 1.00 95.62 76 PRO A CA 1
ATOM 562 C C . PRO A 1 76 ? 13.072 -28.787 -3.246 1.00 95.62 76 PRO A C 1
ATOM 564 O O . PRO A 1 76 ? 11.879 -29.049 -3.406 1.00 95.62 76 PRO A O 1
ATOM 567 N N . LEU A 1 77 ? 13.514 -28.001 -2.258 1.00 90.19 77 LEU A N 1
ATOM 568 C CA . LEU A 1 77 ? 12.634 -27.421 -1.233 1.00 90.19 77 LEU A CA 1
ATOM 569 C C . LEU A 1 77 ? 11.724 -26.320 -1.791 1.00 90.19 77 LEU A C 1
ATOM 571 O O . LEU A 1 77 ? 10.626 -26.113 -1.281 1.00 90.19 77 LEU A O 1
ATOM 575 N N . THR A 1 78 ? 12.176 -25.621 -2.831 1.00 91.62 78 THR A N 1
ATOM 576 C CA . THR A 1 78 ? 11.441 -24.533 -3.477 1.00 91.62 78 THR A CA 1
ATOM 577 C C . THR A 1 78 ? 10.788 -25.024 -4.766 1.00 91.62 78 THR A C 1
ATOM 579 O O . THR A 1 78 ? 11.393 -25.748 -5.563 1.00 91.62 78 THR A O 1
ATOM 582 N N . LEU A 1 79 ? 9.542 -24.605 -5.002 1.00 92.81 79 LEU A N 1
ATOM 583 C CA . LEU A 1 79 ? 8.823 -24.933 -6.239 1.00 92.81 79 LEU A CA 1
ATOM 584 C C . LEU A 1 79 ? 9.444 -24.257 -7.473 1.00 92.81 79 LEU A C 1
ATOM 586 O O . LEU A 1 79 ? 9.264 -24.751 -8.583 1.00 92.81 79 LEU A O 1
ATOM 590 N N . ASP A 1 80 ? 10.224 -23.190 -7.270 1.00 93.75 80 ASP A N 1
ATOM 591 C CA . ASP A 1 80 ? 10.970 -22.484 -8.319 1.00 93.75 80 ASP A CA 1
ATOM 592 C C . ASP A 1 80 ? 12.160 -23.283 -8.870 1.00 93.75 80 ASP A C 1
ATOM 594 O O . ASP A 1 80 ? 12.640 -23.001 -9.965 1.00 93.75 80 ASP A O 1
ATOM 598 N N . CYS A 1 81 ? 12.637 -24.291 -8.134 1.00 97.06 81 CYS A N 1
ATOM 599 C CA . CYS A 1 81 ? 13.743 -25.141 -8.569 1.00 97.06 81 CYS A CA 1
ATOM 600 C C . CYS A 1 81 ? 13.303 -26.548 -8.980 1.00 97.06 81 CYS A C 1
ATOM 602 O O . CYS A 1 81 ? 14.118 -27.295 -9.517 1.00 97.06 81 CYS A O 1
ATOM 604 N N . TYR A 1 82 ? 12.048 -26.932 -8.743 1.00 97.44 82 TYR A N 1
ATOM 605 C CA . TYR A 1 82 ? 11.558 -28.290 -8.973 1.00 97.44 82 TYR A CA 1
ATOM 606 C C . TYR A 1 82 ? 10.770 -28.392 -10.285 1.00 97.44 82 TYR A C 1
ATOM 608 O O . TYR A 1 82 ? 9.916 -27.554 -10.552 1.00 97.44 82 TYR A O 1
ATOM 616 N N . SER A 1 83 ? 11.021 -29.422 -11.101 1.00 97.12 83 SER A N 1
ATOM 617 C CA . SER A 1 83 ? 10.324 -29.644 -12.381 1.00 97.12 83 SER A CA 1
ATOM 618 C C . SER A 1 83 ? 9.863 -31.101 -12.521 1.00 97.12 83 SER A C 1
ATOM 620 O O . SER A 1 83 ? 10.449 -31.881 -13.275 1.00 97.12 83 SER A O 1
ATOM 622 N N . PRO A 1 84 ? 8.805 -31.505 -11.793 1.00 97.50 84 PRO A N 1
ATOM 623 C CA . PRO A 1 84 ? 8.372 -32.899 -11.751 1.00 97.50 84 PRO A CA 1
ATOM 624 C C . PRO A 1 84 ? 7.881 -33.405 -13.112 1.00 97.50 84 PRO A C 1
ATOM 626 O O . PRO A 1 84 ? 8.133 -34.557 -13.458 1.00 97.50 84 PRO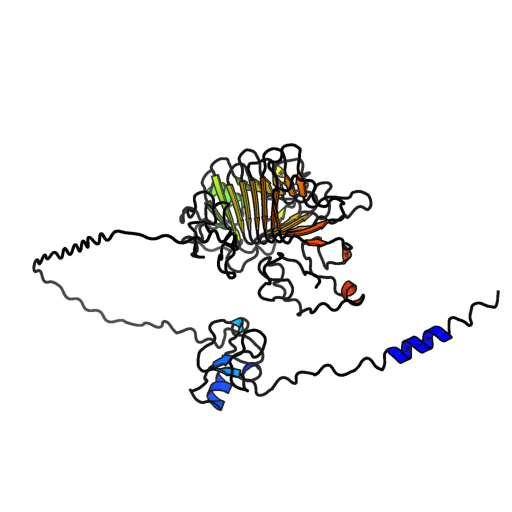 A O 1
ATOM 629 N N . CYS A 1 85 ? 7.224 -32.544 -13.898 1.00 97.31 85 CYS A N 1
ATOM 630 C CA . CYS A 1 85 ? 6.722 -32.881 -15.232 1.00 97.31 85 CYS A CA 1
ATOM 631 C C . CYS A 1 85 ? 7.762 -32.696 -16.353 1.00 97.31 85 CYS A C 1
ATOM 633 O O . CYS A 1 85 ? 7.599 -33.269 -17.429 1.00 97.31 85 CYS A O 1
ATOM 635 N N . GLY A 1 86 ? 8.803 -31.883 -16.137 1.00 96.19 86 GLY A N 1
ATOM 636 C CA . GLY A 1 86 ? 9.694 -31.438 -17.207 1.00 96.19 86 GLY A CA 1
ATOM 637 C C . GLY A 1 86 ? 9.013 -30.473 -18.186 1.00 96.19 86 GLY A C 1
ATOM 638 O O . GLY A 1 86 ? 8.354 -29.519 -17.774 1.00 96.19 86 GLY A O 1
ATOM 639 N N . GLU A 1 87 ? 9.209 -30.696 -19.490 1.00 95.88 87 GLU A N 1
ATOM 640 C CA . GLU A 1 87 ? 8.681 -29.892 -20.610 1.00 95.88 87 GLU A CA 1
ATOM 641 C C . GLU A 1 87 ? 8.965 -28.378 -20.538 1.00 95.88 87 GLU A C 1
ATOM 643 O O . GLU A 1 87 ? 8.286 -27.558 -21.158 1.00 95.88 87 GLU A O 1
ATOM 648 N N . GLY A 1 88 ? 10.000 -27.988 -19.803 1.00 95.19 88 GLY A N 1
ATOM 649 C CA . GLY A 1 88 ? 10.385 -26.601 -19.603 1.00 95.19 88 GLY A CA 1
ATOM 650 C C . GLY A 1 88 ? 9.525 -25.850 -18.585 1.00 95.19 88 GLY A C 1
ATOM 651 O O . GLY A 1 88 ? 9.529 -24.621 -18.607 1.00 95.19 88 GLY A O 1
ATOM 652 N N . LYS A 1 89 ? 8.781 -26.555 -17.723 1.00 96.31 89 LYS A N 1
ATOM 653 C CA . LYS A 1 89 ? 7.912 -25.955 -16.704 1.00 96.31 89 LYS A CA 1
ATOM 654 C C . LYS A 1 89 ? 8.377 -26.269 -15.288 1.00 96.31 89 LYS A C 1
ATOM 656 O O . LYS A 1 89 ? 8.863 -27.366 -15.010 1.00 96.31 89 LYS A O 1
ATOM 661 N N . LEU A 1 90 ? 8.193 -25.318 -14.379 1.00 96.44 90 LEU A N 1
ATOM 662 C CA . LEU A 1 90 ? 8.439 -25.506 -12.950 1.00 96.44 90 LEU A CA 1
ATOM 663 C C . LEU A 1 90 ? 7.182 -26.028 -12.246 1.00 96.44 90 LEU A C 1
ATOM 665 O O . LEU A 1 90 ? 6.064 -25.861 -12.727 1.00 96.44 90 LEU A O 1
ATOM 669 N N . ALA A 1 91 ? 7.360 -26.623 -11.069 1.00 95.88 91 ALA A N 1
ATOM 670 C CA . ALA A 1 91 ? 6.286 -27.163 -10.238 1.00 95.88 91 ALA A CA 1
ATOM 671 C C . ALA A 1 91 ? 5.261 -26.093 -9.819 1.00 95.88 91 ALA A C 1
ATOM 673 O O . ALA A 1 91 ? 4.094 -26.408 -9.602 1.00 95.88 91 ALA A O 1
ATOM 674 N N . ARG A 1 92 ? 5.695 -24.828 -9.721 1.00 92.75 92 ARG A N 1
ATOM 675 C CA . ARG A 1 92 ? 4.815 -23.678 -9.461 1.00 92.75 92 ARG A CA 1
ATOM 676 C C . ARG A 1 92 ? 3.878 -23.370 -10.638 1.00 92.75 92 ARG A C 1
ATOM 678 O O . ARG A 1 92 ? 2.763 -22.914 -10.421 1.00 92.75 92 ARG A O 1
ATOM 685 N N . ASP A 1 93 ? 4.338 -23.630 -11.864 1.00 91.19 93 ASP A N 1
ATOM 686 C CA . ASP A 1 93 ? 3.611 -23.328 -13.100 1.00 91.19 93 ASP A CA 1
ATOM 687 C C . ASP A 1 93 ? 2.736 -24.522 -13.533 1.00 91.19 93 ASP A C 1
ATOM 689 O O . ASP A 1 93 ? 1.727 -24.347 -14.217 1.00 91.19 93 ASP A O 1
ATOM 693 N N . ASP A 1 94 ? 3.126 -25.746 -13.153 1.00 93.19 94 ASP A N 1
ATOM 694 C CA . ASP A 1 94 ? 2.407 -26.989 -13.442 1.00 93.19 94 ASP A CA 1
ATOM 695 C C . ASP A 1 94 ? 2.467 -27.961 -12.251 1.00 93.19 94 ASP A C 1
ATOM 697 O O . ASP A 1 94 ? 3.405 -28.746 -12.085 1.00 93.19 94 ASP A O 1
ATOM 701 N N . SER A 1 95 ? 1.435 -27.914 -11.407 1.00 89.44 95 SER A N 1
ATOM 702 C CA . SER A 1 95 ? 1.315 -28.758 -10.213 1.00 89.44 95 SER A CA 1
ATOM 703 C C . SER A 1 95 ? 0.731 -30.147 -10.495 1.00 89.44 95 SER A C 1
ATOM 705 O O . SER A 1 95 ? 0.583 -30.946 -9.571 1.00 89.44 95 SER A O 1
ATOM 707 N N . SER A 1 96 ? 0.425 -30.475 -11.757 1.00 92.81 96 SER A N 1
ATOM 708 C CA . SER A 1 96 ? -0.271 -31.720 -12.115 1.00 92.81 96 SER A CA 1
ATOM 709 C C . SER A 1 96 ? 0.532 -32.996 -11.831 1.00 92.81 96 SER A C 1
ATOM 711 O O . SER A 1 96 ? -0.067 -34.048 -11.612 1.00 92.81 96 SER A O 1
ATOM 713 N N . CYS A 1 97 ? 1.868 -32.910 -11.789 1.00 91.75 97 CYS A N 1
ATOM 714 C CA . CYS A 1 97 ? 2.754 -34.034 -11.453 1.00 91.75 97 CYS A CA 1
ATOM 715 C C . CYS A 1 97 ? 3.215 -34.044 -9.989 1.00 91.75 97 CYS A C 1
ATOM 717 O O . CYS A 1 97 ? 4.038 -34.881 -9.617 1.00 91.75 97 CYS A O 1
ATOM 719 N N . ILE A 1 98 ? 2.733 -33.123 -9.151 1.00 91.44 98 ILE A N 1
ATOM 720 C CA . ILE A 1 98 ? 2.980 -33.197 -7.713 1.00 91.44 98 ILE A CA 1
ATOM 721 C C . ILE A 1 98 ? 1.970 -34.195 -7.154 1.00 91.44 98 ILE A C 1
ATOM 723 O O . ILE A 1 98 ? 0.779 -33.900 -7.087 1.00 91.44 98 ILE A O 1
ATOM 727 N N . GLU A 1 99 ? 2.437 -35.382 -6.759 1.00 81.75 99 GLU A N 1
ATOM 728 C CA . GLU A 1 99 ? 1.608 -36.310 -5.989 1.00 81.75 99 GLU A CA 1
ATOM 729 C C . GLU A 1 99 ? 1.179 -35.602 -4.695 1.00 81.75 99 GLU A C 1
ATOM 731 O O . GLU A 1 99 ? 1.971 -35.425 -3.764 1.00 81.75 99 GLU A O 1
ATOM 736 N N . VAL A 1 100 ? -0.074 -35.144 -4.652 1.00 71.75 100 VAL A N 1
ATOM 737 C CA . VAL A 1 100 ? -0.755 -34.833 -3.397 1.00 71.75 100 VAL A CA 1
ATOM 738 C C . VAL A 1 100 ? -0.804 -36.150 -2.647 1.00 71.75 100 VAL A C 1
ATOM 740 O O . VAL A 1 100 ? -1.371 -37.119 -3.148 1.00 71.75 100 VAL A O 1
ATOM 743 N N . ALA A 1 101 ? -0.136 -36.213 -1.497 1.00 62.16 101 ALA A N 1
ATOM 744 C CA . ALA A 1 101 ? -0.230 -37.372 -0.630 1.00 62.16 101 ALA A CA 1
ATOM 745 C C . ALA A 1 101 ? -1.719 -37.600 -0.343 1.00 62.16 101 ALA A C 1
ATOM 747 O O . ALA A 1 101 ? -2.345 -36.783 0.327 1.00 62.16 101 ALA A O 1
ATOM 748 N N . ASP A 1 102 ? -2.289 -38.658 -0.920 1.00 50.78 102 ASP A N 1
ATOM 749 C CA . ASP A 1 102 ? -3.668 -39.057 -0.671 1.00 50.78 102 ASP A CA 1
ATOM 750 C C . ASP A 1 102 ? -3.808 -39.298 0.839 1.00 50.78 102 ASP A C 1
ATOM 752 O O . ASP A 1 102 ? -3.394 -40.338 1.356 1.00 50.78 102 ASP A O 1
ATOM 756 N N . GLU A 1 103 ? -4.412 -38.352 1.561 1.00 50.44 103 GLU A N 1
ATOM 757 C CA . GLU A 1 103 ? -4.835 -38.508 2.960 1.00 50.44 103 GLU A CA 1
ATOM 758 C C . GLU A 1 103 ? -6.072 -39.422 3.062 1.00 50.44 103 GLU A C 1
ATOM 760 O O . GLU A 1 103 ? -7.038 -39.149 3.772 1.00 50.44 103 GLU A O 1
ATOM 765 N N . SER A 1 104 ? -6.058 -40.543 2.342 1.00 50.28 104 SER A N 1
ATOM 766 C CA . SER A 1 104 ? -7.096 -41.571 2.407 1.00 50.28 104 SER A CA 1
ATOM 767 C C . SER A 1 104 ? -6.885 -42.444 3.647 1.00 50.28 104 SER A C 1
ATOM 769 O O . SER A 1 104 ? -6.493 -43.607 3.555 1.00 50.28 104 SER A O 1
ATOM 771 N N . GLY A 1 105 ? -7.099 -41.859 4.826 1.00 46.94 105 GLY A N 1
ATOM 772 C CA . GLY A 1 105 ? -7.185 -42.563 6.102 1.00 46.94 105 GLY A CA 1
ATOM 773 C C . GLY A 1 105 ? -8.591 -43.110 6.345 1.00 46.94 105 GLY A C 1
ATOM 774 O O . GLY A 1 105 ? -9.328 -42.567 7.165 1.00 46.94 105 GLY A O 1
ATOM 775 N N . ASP A 1 106 ? -8.956 -44.186 5.646 1.00 59.62 106 ASP A N 1
ATOM 776 C CA . ASP A 1 106 ? -10.080 -45.047 6.026 1.00 59.62 106 ASP A CA 1
ATOM 777 C C . ASP A 1 106 ? -9.641 -45.957 7.189 1.00 59.62 106 ASP A C 1
ATOM 779 O O . ASP A 1 106 ? -9.081 -47.028 6.963 1.00 59.62 106 ASP A O 1
ATOM 783 N N . ASP A 1 107 ? -9.916 -45.555 8.434 1.00 49.09 107 ASP A N 1
ATOM 784 C CA . ASP A 1 107 ? -9.843 -46.437 9.609 1.00 49.09 107 ASP A CA 1
ATOM 785 C C . ASP A 1 107 ? -11.213 -46.511 10.309 1.00 49.09 107 ASP A C 1
ATOM 787 O O . ASP A 1 107 ? -11.475 -45.912 11.354 1.00 49.09 107 ASP A O 1
ATOM 791 N N . GLU A 1 108 ? -12.111 -47.310 9.727 1.00 58.28 108 GLU A N 1
ATOM 792 C CA . GLU A 1 108 ? -13.201 -47.938 10.471 1.00 58.28 108 GLU A CA 1
ATOM 793 C C . GLU A 1 108 ? -12.663 -49.149 11.254 1.00 58.28 108 GLU A C 1
ATOM 795 O O . GLU A 1 108 ? -12.441 -50.220 10.692 1.00 58.28 108 GLU A O 1
ATOM 800 N N . SER A 1 109 ? -12.537 -49.044 12.579 1.00 53.09 109 SER A N 1
ATOM 801 C CA . SER A 1 109 ? -12.806 -50.188 13.465 1.00 53.09 109 SER A CA 1
ATOM 802 C C . SER A 1 109 ? -13.092 -49.737 14.897 1.00 53.09 109 SER A C 1
ATOM 804 O O . SER A 1 109 ? -12.242 -49.216 15.613 1.00 53.09 109 SER A O 1
ATOM 806 N N . GLY A 1 110 ? -14.342 -49.938 15.312 1.00 52.03 110 GLY A N 1
ATOM 807 C CA . GLY A 1 110 ? -14.783 -49.700 16.677 1.00 52.03 110 GLY A CA 1
ATOM 808 C C . GLY A 1 110 ? -14.177 -50.682 17.676 1.00 52.03 110 GLY A C 1
ATOM 809 O O . GLY A 1 110 ? -13.859 -51.825 17.346 1.00 52.03 110 GLY A O 1
ATOM 810 N N . ASN A 1 111 ? -14.105 -50.252 18.934 1.00 44.62 111 ASN A N 1
ATOM 811 C CA . ASN A 1 111 ? -14.201 -51.177 20.050 1.00 44.62 111 ASN A CA 1
ATOM 812 C C . ASN A 1 111 ? -14.725 -50.460 21.297 1.00 44.62 111 ASN A C 1
ATOM 814 O O . ASN A 1 111 ? -14.039 -49.640 21.907 1.00 44.62 111 ASN A O 1
ATOM 818 N N . ASP A 1 112 ? -15.951 -50.813 21.667 1.00 56.50 112 ASP A N 1
ATOM 819 C CA . ASP A 1 112 ? -16.500 -50.605 22.997 1.00 56.50 112 ASP A CA 1
ATOM 820 C C . ASP A 1 112 ? -15.714 -51.464 23.998 1.00 56.50 112 ASP A C 1
ATOM 822 O O . ASP A 1 112 ? -15.614 -52.685 23.842 1.00 56.50 112 ASP A O 1
ATOM 826 N N . SER A 1 113 ? -15.203 -50.870 25.076 1.00 52.28 113 SER A N 1
ATOM 827 C CA . SER A 1 113 ? -15.019 -51.596 26.336 1.00 52.28 113 SER A CA 1
ATOM 828 C C . SER A 1 113 ? -14.978 -50.654 27.529 1.00 52.28 113 SER A C 1
ATOM 830 O O . SER A 1 113 ? -14.134 -49.770 27.653 1.00 52.28 113 SER A O 1
ATOM 832 N N . GLU A 1 114 ? -15.935 -50.901 28.413 1.00 60.19 114 GLU A N 1
ATOM 833 C CA . GLU A 1 114 ? -16.085 -50.319 29.732 1.00 60.19 114 GLU A CA 1
ATOM 834 C C . GLU A 1 114 ? -14.917 -50.651 30.675 1.00 60.19 114 GLU A C 1
ATOM 836 O O . GLU A 1 114 ? -14.457 -51.789 30.732 1.00 60.19 114 GLU A O 1
ATOM 841 N N . GLY A 1 115 ? -14.579 -49.668 31.515 1.00 39.03 115 GLY A N 1
ATOM 842 C CA . GLY A 1 115 ? -14.341 -49.846 32.949 1.00 39.03 115 GLY A CA 1
ATOM 843 C C . GLY A 1 115 ? -12.999 -50.428 33.398 1.00 39.03 115 GLY A C 1
ATOM 844 O O . GLY A 1 115 ? -12.733 -51.602 33.185 1.00 39.03 115 GLY A O 1
ATOM 845 N N . ILE A 1 116 ? -12.241 -49.651 34.192 1.00 45.78 116 ILE A N 1
ATOM 846 C CA . ILE A 1 116 ? -11.744 -50.074 35.520 1.00 45.78 116 ILE A CA 1
ATOM 847 C C . ILE A 1 116 ? -11.025 -48.922 36.258 1.00 45.78 116 ILE A C 1
ATOM 849 O O . ILE A 1 116 ? -10.101 -48.298 35.747 1.00 45.78 116 ILE A O 1
ATOM 853 N N . LEU A 1 117 ? -11.489 -48.652 37.485 1.00 44.12 117 LEU A N 1
ATOM 854 C CA . LEU A 1 117 ? -10.780 -47.960 38.574 1.00 44.12 117 LEU A CA 1
ATOM 855 C C . LEU A 1 117 ? -9.457 -48.675 38.876 1.00 44.12 117 LEU A C 1
ATOM 857 O O . LEU A 1 117 ? -9.541 -49.885 38.997 1.00 44.12 117 LEU A O 1
ATOM 861 N N . VAL A 1 118 ? -8.336 -47.982 39.145 1.00 39.75 118 VAL A N 1
ATOM 862 C CA . VAL A 1 118 ? -7.716 -47.883 40.495 1.00 39.75 118 VAL A CA 1
ATOM 863 C C . VAL A 1 118 ? -6.543 -46.863 40.537 1.00 39.75 118 VAL A C 1
ATOM 865 O O . VAL A 1 118 ? -5.648 -46.916 39.704 1.00 39.75 118 VAL A O 1
ATOM 868 N N . THR A 1 119 ? -6.559 -46.020 41.583 1.00 35.31 119 THR A N 1
ATOM 869 C CA . THR A 1 119 ? -5.458 -45.512 42.455 1.00 35.31 119 THR A CA 1
ATOM 870 C C . THR A 1 119 ? -4.202 -44.806 41.928 1.00 35.31 119 THR A C 1
ATOM 872 O O . THR A 1 119 ? -3.371 -45.394 41.247 1.00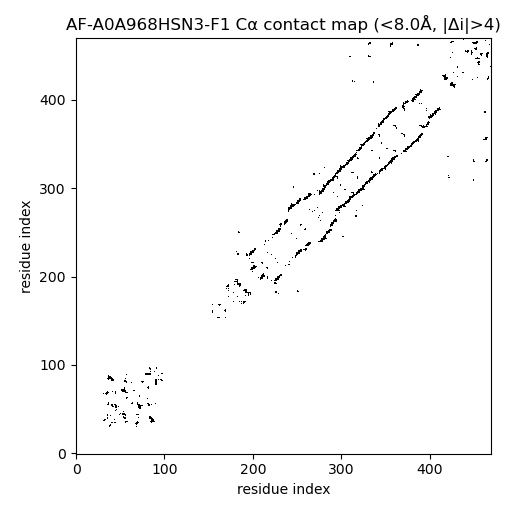 35.31 119 THR A O 1
ATOM 875 N N . ASP A 1 120 ? -4.014 -43.595 42.473 1.00 43.06 120 ASP A N 1
ATOM 876 C CA . ASP A 1 120 ? -2.857 -43.112 43.250 1.00 43.06 120 ASP A CA 1
ATOM 877 C C . ASP A 1 120 ? -1.456 -43.634 42.896 1.00 43.06 120 ASP A C 1
ATOM 879 O O . ASP A 1 120 ? -1.101 -44.756 43.255 1.00 43.06 120 ASP A O 1
ATOM 883 N N . LEU A 1 121 ? -0.583 -42.732 42.425 1.00 41.88 121 LEU A N 1
ATOM 884 C CA . LEU A 1 121 ? 0.738 -42.587 43.042 1.00 41.88 121 LEU A CA 1
ATOM 885 C C . LEU A 1 121 ? 1.359 -41.210 42.769 1.00 41.88 121 LEU A C 1
ATOM 887 O O . LEU A 1 121 ? 1.576 -40.801 41.632 1.00 41.88 121 LEU A O 1
ATOM 891 N N . ALA A 1 122 ? 1.653 -40.518 43.866 1.00 47.91 122 ALA A N 1
ATOM 892 C CA . ALA A 1 122 ? 2.461 -39.316 43.932 1.00 47.91 122 ALA A CA 1
ATOM 893 C C . ALA A 1 122 ? 3.962 -39.651 43.922 1.00 47.91 122 ALA A C 1
ATOM 895 O O . ALA A 1 122 ? 4.378 -40.601 44.581 1.00 47.91 122 ALA A O 1
ATOM 896 N N . SER A 1 123 ? 4.759 -38.804 43.266 1.00 43.03 123 SER A N 1
ATOM 897 C CA . SER A 1 123 ? 6.177 -38.515 43.572 1.00 43.03 123 SER A CA 1
ATOM 898 C C . SER A 1 123 ? 6.642 -37.432 42.587 1.00 43.03 123 SER A C 1
ATOM 900 O O . SER A 1 123 ? 6.681 -37.690 41.391 1.00 43.03 123 SER A O 1
ATOM 902 N N . SER A 1 124 ? 6.775 -36.153 42.950 1.00 46.62 124 SER A N 1
ATOM 903 C CA . SER A 1 124 ? 7.850 -35.534 43.746 1.00 46.62 124 SER A CA 1
ATOM 904 C C . SER A 1 124 ? 9.260 -35.872 43.245 1.00 46.62 124 SER A C 1
ATOM 906 O O . SER A 1 124 ? 9.837 -36.870 43.674 1.00 46.62 124 SER A O 1
ATOM 908 N N . MET A 1 125 ? 9.841 -35.007 42.411 1.00 44.44 125 MET A N 1
ATOM 909 C CA . MET A 1 125 ? 11.296 -34.854 42.313 1.00 44.44 125 MET A CA 1
ATOM 910 C C . MET A 1 125 ? 11.652 -33.372 42.187 1.00 44.44 125 MET A C 1
ATOM 912 O O . MET A 1 125 ? 11.561 -32.765 41.126 1.00 44.44 125 MET A O 1
ATOM 916 N N . ASP A 1 126 ? 12.012 -32.837 43.349 1.00 44.34 126 ASP A N 1
ATOM 917 C CA . ASP A 1 126 ? 12.835 -31.656 43.570 1.00 44.34 126 ASP A CA 1
ATOM 918 C C . ASP A 1 126 ? 14.283 -31.975 43.161 1.00 44.34 126 ASP A C 1
ATOM 920 O O . ASP A 1 126 ? 14.769 -33.077 43.432 1.00 44.34 126 ASP A O 1
ATOM 924 N N . SER A 1 127 ? 14.990 -31.018 42.562 1.00 48.84 127 SER A N 1
ATOM 925 C CA . SER A 1 127 ? 16.451 -31.069 42.438 1.00 48.84 127 SER A CA 1
ATOM 926 C C . SER A 1 127 ? 17.010 -29.670 42.199 1.00 48.84 127 SER A C 1
ATOM 928 O O . SER A 1 127 ? 17.337 -29.276 41.080 1.00 48.84 127 SER A O 1
ATOM 930 N N . SER A 1 128 ? 17.137 -28.935 43.295 1.00 47.12 128 SER A N 1
ATOM 931 C CA . SER A 1 128 ? 17.990 -27.763 43.441 1.00 47.12 128 SER A CA 1
ATOM 932 C C . SER A 1 128 ? 19.459 -28.152 43.245 1.00 47.12 128 SER A C 1
ATOM 934 O O . SER A 1 128 ? 19.959 -29.053 43.918 1.00 47.12 128 SER A O 1
ATOM 936 N N . THR A 1 129 ? 20.179 -27.416 42.401 1.00 50.03 129 THR A N 1
ATOM 937 C CA . THR A 1 129 ? 21.648 -27.388 42.429 1.00 50.03 129 THR A CA 1
ATOM 938 C C . THR A 1 129 ? 22.102 -25.940 42.468 1.00 50.03 129 THR A C 1
ATOM 940 O O . THR A 1 129 ? 22.184 -25.263 41.447 1.00 50.03 129 THR A O 1
ATOM 943 N N . GLU A 1 130 ? 22.370 -25.474 43.685 1.00 47.06 130 GLU A N 1
ATOM 944 C CA . GLU A 1 130 ? 23.225 -24.324 43.935 1.00 47.06 130 GLU A CA 1
ATOM 945 C C . GLU A 1 130 ? 24.679 -24.722 43.657 1.00 47.06 130 GLU A C 1
ATOM 947 O O . GLU A 1 130 ? 25.142 -25.769 44.112 1.00 47.06 130 GLU A O 1
ATOM 952 N N . SER A 1 131 ? 25.416 -23.870 42.948 1.00 44.66 131 SER A N 1
ATOM 953 C CA . SER A 1 131 ? 26.875 -23.908 42.946 1.00 44.66 131 SER A CA 1
ATOM 954 C C . SER A 1 131 ? 27.402 -22.499 43.161 1.00 44.66 131 SER A C 1
ATOM 956 O O . SER A 1 131 ? 27.490 -21.687 42.245 1.00 44.66 131 SER A O 1
ATOM 958 N N . THR A 1 132 ? 27.757 -22.236 44.412 1.00 51.22 132 THR A N 1
ATOM 959 C CA . THR A 1 132 ? 28.629 -21.150 44.847 1.00 51.22 132 THR A CA 1
ATOM 960 C C . THR A 1 132 ? 30.032 -21.355 44.275 1.00 51.22 132 THR A C 1
ATOM 962 O O . THR A 1 132 ? 30.666 -22.373 44.556 1.00 51.22 132 THR A O 1
ATOM 965 N N . GLY A 1 133 ? 30.528 -20.384 43.512 1.00 46.19 133 GLY A N 1
ATOM 966 C CA . GLY A 1 133 ? 31.887 -20.368 42.977 1.00 46.19 133 GLY A CA 1
ATOM 967 C C . GLY A 1 133 ? 32.453 -18.955 42.984 1.00 46.19 133 GLY A C 1
ATOM 968 O O . GLY A 1 133 ? 32.507 -18.304 41.950 1.00 46.19 133 GLY A O 1
ATOM 969 N N . ASP A 1 134 ? 32.823 -18.496 44.176 1.00 48.69 134 ASP A N 1
ATOM 970 C CA . ASP A 1 134 ? 33.628 -17.302 44.428 1.00 48.69 134 ASP A CA 1
ATOM 971 C C . ASP A 1 134 ? 35.100 -17.614 44.104 1.00 48.69 134 ASP A C 1
ATOM 973 O O . ASP A 1 134 ? 35.642 -18.620 44.574 1.00 48.69 134 ASP A O 1
ATOM 977 N N . SER A 1 135 ? 35.749 -16.790 43.283 1.00 53.59 135 SER A N 1
ATOM 978 C CA . SER A 1 135 ? 37.209 -16.736 43.171 1.00 53.59 135 SER A CA 1
ATOM 979 C C . SER A 1 135 ? 37.644 -15.371 42.657 1.00 53.59 135 SER A C 1
ATOM 981 O O . SER A 1 135 ? 37.371 -14.960 41.531 1.00 53.59 135 SER A O 1
ATOM 983 N N . SER A 1 136 ? 38.322 -14.696 43.569 1.00 55.00 136 SER A N 1
ATOM 984 C CA . SER A 1 136 ? 38.956 -13.398 43.508 1.00 55.00 136 SER A CA 1
ATOM 985 C C . SER A 1 136 ? 40.227 -13.354 42.651 1.00 55.00 136 SER A C 1
ATOM 987 O O . SER A 1 136 ? 40.957 -14.336 42.533 1.00 55.00 136 SER A O 1
ATOM 989 N N . ASP A 1 137 ? 40.535 -12.119 42.256 1.00 43.09 137 ASP A N 1
ATOM 990 C CA . ASP A 1 137 ? 41.865 -11.504 42.182 1.00 43.09 137 ASP A CA 1
ATOM 991 C C . ASP A 1 137 ? 42.671 -11.476 40.865 1.00 43.09 137 ASP A C 1
ATOM 993 O O . ASP A 1 137 ? 43.381 -12.399 40.479 1.00 43.09 137 ASP A O 1
ATOM 997 N N . THR A 1 138 ? 42.736 -10.233 40.368 1.00 47.66 138 THR A N 1
ATOM 998 C CA . THR A 1 138 ? 43.935 -9.443 40.020 1.00 47.66 138 THR A CA 1
ATOM 999 C C . THR A 1 138 ? 44.681 -9.677 38.708 1.00 47.66 138 THR A C 1
ATOM 1001 O O . THR A 1 138 ? 45.293 -10.714 38.486 1.00 47.66 138 THR A O 1
ATOM 1004 N N . SER A 1 139 ? 44.765 -8.568 37.960 1.00 45.41 139 SER A N 1
ATOM 1005 C CA . SER A 1 139 ? 45.924 -7.946 37.278 1.00 45.41 139 SER A CA 1
ATOM 1006 C C . SER A 1 139 ? 45.561 -7.569 35.835 1.00 45.41 139 SER A C 1
ATOM 1008 O O . SER A 1 139 ? 45.224 -8.415 35.023 1.00 45.41 139 SER A O 1
ATOM 1010 N N . ASP A 1 140 ? 45.315 -6.290 35.559 1.00 41.72 140 ASP A N 1
ATOM 1011 C CA . ASP A 1 140 ? 46.338 -5.279 35.242 1.00 41.72 140 ASP A CA 1
ATOM 1012 C C . ASP A 1 140 ? 47.002 -5.566 33.885 1.00 41.72 140 ASP A C 1
ATOM 1014 O O . ASP A 1 140 ? 47.996 -6.280 33.817 1.00 41.72 140 ASP A O 1
ATOM 1018 N N . ALA A 1 141 ? 46.425 -5.018 32.810 1.00 40.50 141 ALA A N 1
ATOM 1019 C CA . ALA A 1 141 ? 47.151 -4.581 31.618 1.00 40.50 141 ALA A CA 1
ATOM 1020 C C . ALA A 1 141 ? 46.215 -3.794 30.687 1.00 40.50 141 ALA A C 1
ATOM 1022 O O . ALA A 1 141 ? 45.241 -4.310 30.152 1.00 40.50 141 ALA A O 1
ATOM 1023 N N . THR A 1 142 ? 46.554 -2.520 30.540 1.00 51.75 142 THR A N 1
ATOM 1024 C CA . THR A 1 142 ? 46.325 -1.635 29.394 1.00 51.75 142 THR A CA 1
ATOM 1025 C C . THR A 1 142 ? 45.910 -2.314 28.079 1.00 51.75 142 THR A C 1
ATOM 1027 O O . THR A 1 142 ? 46.751 -2.940 27.440 1.00 51.75 142 THR A O 1
ATOM 1030 N N . ASP A 1 143 ? 44.689 -2.046 27.617 1.00 39.50 143 ASP A N 1
ATOM 1031 C CA . ASP A 1 143 ? 44.441 -1.743 26.203 1.00 39.50 143 ASP A CA 1
ATOM 1032 C C . ASP A 1 143 ? 43.145 -0.927 26.084 1.00 39.50 143 ASP A C 1
ATOM 1034 O O . ASP A 1 143 ? 42.034 -1.447 26.158 1.00 39.50 143 ASP A O 1
ATOM 1038 N N . ILE A 1 144 ? 43.292 0.398 25.998 1.00 44.00 144 ILE A N 1
ATOM 1039 C CA . ILE A 1 144 ? 42.251 1.252 25.422 1.00 44.00 144 ILE A CA 1
ATOM 1040 C C . ILE A 1 144 ? 42.433 1.072 23.921 1.00 44.00 144 ILE A C 1
ATOM 1042 O O . ILE A 1 144 ? 43.173 1.817 23.279 1.00 44.00 144 ILE A O 1
ATOM 1046 N N . ASP A 1 145 ? 41.816 0.018 23.398 1.00 37.09 145 ASP A N 1
ATOM 1047 C CA . ASP A 1 145 ? 41.597 -0.100 21.973 1.00 37.09 145 ASP A CA 1
ATOM 1048 C C . ASP A 1 145 ? 40.398 0.787 21.630 1.00 37.09 145 ASP A C 1
ATOM 1050 O O . ASP A 1 145 ? 39.252 0.519 21.986 1.00 37.09 145 ASP A O 1
ATOM 1054 N N . THR A 1 146 ? 40.692 1.927 21.012 1.00 39.62 146 THR A N 1
ATOM 1055 C CA . THR A 1 146 ? 39.716 2.810 20.367 1.00 39.62 146 THR A CA 1
ATOM 1056 C C . THR A 1 146 ? 39.362 2.288 18.975 1.00 39.62 146 THR A C 1
ATOM 1058 O O . THR A 1 146 ? 39.284 3.064 18.020 1.00 39.62 146 THR A O 1
ATOM 1061 N N . THR A 1 147 ? 39.152 0.985 18.840 1.00 39.25 147 THR A N 1
ATOM 1062 C CA . THR A 1 147 ? 38.334 0.435 17.770 1.00 39.25 147 THR A CA 1
ATOM 1063 C C . THR A 1 147 ? 36.891 0.614 18.221 1.00 39.25 147 THR A C 1
ATOM 1065 O O . THR A 1 147 ? 36.309 -0.173 18.962 1.00 39.25 147 THR A O 1
ATOM 1068 N N . ALA A 1 148 ? 36.310 1.741 17.810 1.00 40.50 148 ALA A N 1
ATOM 1069 C CA . ALA A 1 148 ? 34.883 1.787 17.547 1.00 40.50 148 ALA A CA 1
ATOM 1070 C C . ALA A 1 148 ? 34.628 0.755 16.442 1.00 40.50 148 ALA A C 1
ATOM 1072 O O . ALA A 1 148 ? 34.627 1.096 15.265 1.00 40.50 148 ALA A O 1
ATOM 1073 N N . ASP A 1 149 ? 34.574 -0.5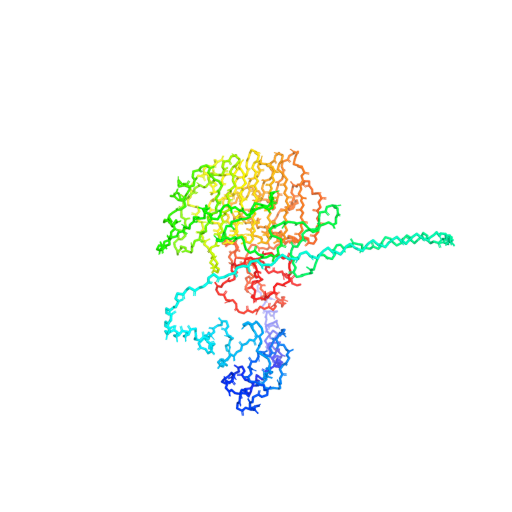16 16.837 1.00 35.69 149 ASP A N 1
ATOM 1074 C CA . ASP A 1 149 ? 34.127 -1.592 15.980 1.00 35.69 149 ASP A CA 1
ATOM 1075 C C . ASP A 1 149 ? 32.657 -1.320 15.699 1.00 35.69 149 ASP A C 1
ATOM 1077 O O . ASP A 1 149 ? 31.857 -1.058 16.609 1.00 35.69 149 ASP A O 1
ATOM 1081 N N . ASP A 1 150 ? 32.353 -1.326 14.412 1.00 41.22 150 ASP A N 1
ATOM 1082 C CA . ASP A 1 150 ? 31.033 -1.271 13.830 1.00 41.22 150 ASP A CA 1
ATOM 1083 C C . ASP A 1 150 ? 30.169 -2.391 14.426 1.00 41.22 150 ASP A C 1
ATOM 1085 O O . ASP A 1 150 ? 29.987 -3.447 13.827 1.00 41.22 150 ASP A O 1
ATOM 1089 N N . SER A 1 151 ? 29.572 -2.158 15.600 1.00 39.22 151 SER A N 1
ATOM 1090 C CA . SER A 1 151 ? 28.395 -2.909 16.052 1.00 39.22 151 SER A CA 1
ATOM 1091 C C . SER A 1 151 ? 27.185 -2.478 15.216 1.00 39.22 151 SER A C 1
ATOM 1093 O O . SER A 1 151 ? 26.186 -1.953 15.708 1.00 39.22 151 SER A O 1
ATOM 1095 N N . MET A 1 152 ? 27.324 -2.660 13.899 1.00 42.06 152 MET A N 1
ATOM 1096 C CA . MET A 1 152 ? 26.216 -2.849 12.992 1.00 42.06 152 MET A CA 1
ATOM 1097 C C . MET A 1 152 ? 25.431 -4.023 13.551 1.00 42.06 152 MET A C 1
ATOM 1099 O O . MET A 1 152 ? 25.915 -5.143 13.667 1.00 42.06 152 MET A O 1
ATOM 1103 N N . CYS A 1 153 ? 24.232 -3.701 13.986 1.00 40.22 153 CYS A N 1
ATOM 1104 C CA . CYS A 1 153 ? 23.190 -4.634 14.326 1.00 40.22 153 CYS A CA 1
ATOM 1105 C C . CYS A 1 153 ? 23.014 -5.602 13.131 1.00 40.22 153 CYS A C 1
ATOM 1107 O O . CYS A 1 153 ? 22.440 -5.220 12.112 1.00 40.22 153 CYS A O 1
ATOM 1109 N N . GLU A 1 154 ? 23.579 -6.812 13.215 1.00 38.41 154 GLU A N 1
ATOM 1110 C CA . GLU A 1 154 ? 23.299 -7.921 12.293 1.00 38.41 154 GLU A CA 1
ATOM 1111 C C . GLU A 1 154 ? 21.864 -8.402 12.576 1.00 38.41 154 GLU A C 1
ATOM 1113 O O . GLU A 1 154 ? 21.653 -9.429 13.221 1.00 38.41 154 GLU A O 1
ATOM 1118 N N . CYS A 1 155 ? 20.846 -7.636 12.164 1.00 42.12 155 CYS A N 1
ATOM 1119 C CA . CYS A 1 155 ? 19.572 -8.284 11.862 1.00 42.12 155 CYS A CA 1
ATOM 1120 C C . CYS A 1 155 ? 19.841 -9.053 10.551 1.00 42.12 155 CYS A C 1
ATOM 1122 O O . CYS A 1 155 ? 20.277 -8.448 9.575 1.00 42.12 155 CYS A O 1
ATOM 1124 N N . ASP A 1 156 ? 19.677 -10.378 10.584 1.00 39.03 156 ASP A N 1
ATOM 1125 C CA . ASP A 1 156 ? 19.896 -11.305 9.464 1.00 39.03 156 ASP A CA 1
ATOM 1126 C C . ASP A 1 156 ? 19.394 -10.702 8.140 1.00 39.03 156 ASP A C 1
ATOM 1128 O O . ASP A 1 156 ? 18.239 -10.274 8.052 1.00 39.03 156 ASP A O 1
ATOM 1132 N N . ASP A 1 157 ? 20.257 -10.669 7.120 1.00 40.59 157 ASP A N 1
ATOM 1133 C CA . ASP A 1 157 ? 20.025 -10.041 5.808 1.00 40.59 157 ASP A CA 1
ATOM 1134 C C . ASP A 1 157 ? 18.783 -10.595 5.076 1.00 40.59 157 ASP A C 1
ATOM 1136 O O . ASP A 1 157 ? 18.339 -10.039 4.069 1.00 40.59 157 ASP A O 1
ATOM 1140 N N . ASN A 1 158 ? 18.195 -11.676 5.594 1.00 37.25 158 ASN A N 1
ATOM 1141 C CA . ASN A 1 158 ? 16.967 -12.285 5.104 1.00 37.25 158 ASN A CA 1
ATOM 1142 C C . ASN A 1 158 ? 15.669 -11.712 5.709 1.00 37.25 158 ASN A C 1
ATOM 1144 O O . ASN A 1 158 ? 14.590 -12.114 5.274 1.00 37.25 158 ASN A O 1
ATOM 1148 N N . PHE A 1 159 ? 15.719 -10.789 6.681 1.00 40.19 159 PHE A N 1
ATOM 1149 C CA . PHE A 1 159 ? 14.515 -10.218 7.302 1.00 40.19 159 PHE A CA 1
ATOM 1150 C C . PHE A 1 159 ? 14.598 -8.699 7.537 1.00 40.19 159 PHE A C 1
ATOM 1152 O O . PHE A 1 159 ? 15.546 -8.174 8.110 1.00 40.19 159 PHE A O 1
ATOM 1159 N N . ASN A 1 160 ? 13.529 -7.993 7.145 1.00 41.31 160 ASN A N 1
ATOM 1160 C CA . ASN A 1 160 ? 13.317 -6.536 7.235 1.00 41.31 160 ASN A CA 1
ATOM 1161 C C . ASN A 1 160 ? 13.185 -5.990 8.686 1.00 41.31 160 ASN A C 1
ATOM 1163 O O . ASN A 1 160 ? 12.275 -5.210 8.980 1.00 41.31 160 ASN A O 1
ATOM 1167 N N . GLY A 1 161 ? 14.061 -6.387 9.609 1.00 37.19 161 GLY A N 1
ATOM 1168 C CA . GLY A 1 161 ? 14.109 -5.864 10.975 1.00 37.19 161 GLY A CA 1
ATOM 1169 C C . GLY A 1 161 ? 14.731 -4.466 11.035 1.00 37.19 161 GLY A C 1
ATOM 1170 O O . GLY A 1 161 ? 15.785 -4.210 10.455 1.00 37.19 161 GLY A O 1
ATOM 1171 N N . PHE A 1 162 ? 14.085 -3.540 11.747 1.00 46.47 162 PHE A N 1
ATOM 1172 C CA . PHE A 1 162 ? 14.702 -2.271 12.142 1.00 46.47 162 PHE A CA 1
ATOM 1173 C C . PHE A 1 162 ? 15.434 -2.466 13.467 1.00 46.47 162 PHE A C 1
ATOM 1175 O O . PHE A 1 162 ? 14.880 -3.065 14.384 1.00 46.47 162 PHE A O 1
ATOM 1182 N N . CYS A 1 163 ? 16.623 -1.882 13.594 1.00 39.97 163 CYS A N 1
ATOM 1183 C CA . CYS A 1 163 ? 17.220 -1.617 14.897 1.00 39.97 163 CYS A CA 1
ATOM 1184 C C . CYS A 1 163 ? 16.723 -0.251 15.363 1.00 39.97 163 CYS A C 1
ATOM 1186 O O . CYS A 1 163 ? 16.798 0.727 14.613 1.00 39.97 163 CYS A O 1
ATOM 1188 N N . ASN A 1 164 ? 16.179 -0.181 16.574 1.00 46.47 164 ASN A N 1
ATOM 1189 C CA . ASN A 1 164 ? 15.913 1.102 17.217 1.00 46.47 164 ASN A CA 1
ATOM 1190 C C . ASN A 1 164 ? 17.240 1.788 17.626 1.00 46.47 164 ASN A C 1
ATOM 1192 O O . ASN A 1 164 ? 18.314 1.187 17.543 1.00 46.47 164 ASN A O 1
ATOM 1196 N N . ASP A 1 165 ? 17.176 3.034 18.116 1.00 41.72 165 ASP A N 1
ATOM 1197 C CA . ASP A 1 165 ? 18.340 3.811 18.599 1.00 41.72 165 ASP A CA 1
ATOM 1198 C C . ASP A 1 165 ? 19.108 3.131 19.763 1.00 41.72 165 ASP A C 1
ATOM 1200 O O . ASP A 1 165 ? 20.146 3.626 20.206 1.00 41.72 165 ASP A O 1
ATOM 1204 N N . ALA A 1 166 ? 18.601 2.001 20.270 1.00 45.50 166 ALA A N 1
ATOM 1205 C CA . ALA A 1 166 ? 19.212 1.166 21.296 1.00 45.50 166 ALA A CA 1
ATOM 1206 C C . ALA A 1 166 ? 19.794 -0.163 20.761 1.00 45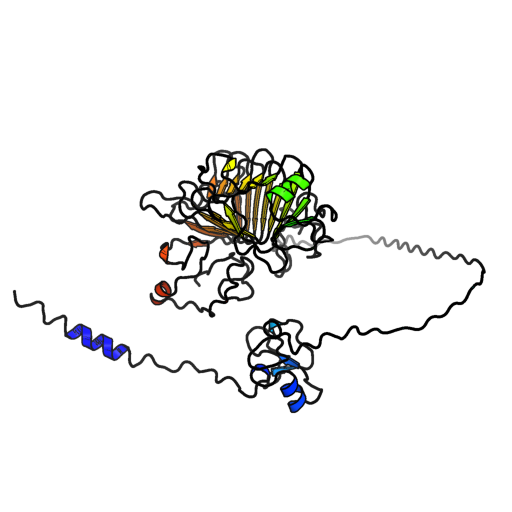.50 166 ALA A C 1
ATOM 1208 O O . ALA A 1 166 ? 20.195 -0.996 21.573 1.00 45.50 166 ALA A O 1
ATOM 1209 N N . ASN A 1 167 ? 19.889 -0.367 19.438 1.00 48.06 167 ASN A N 1
ATOM 1210 C CA . ASN A 1 167 ? 20.396 -1.602 18.816 1.00 48.06 167 ASN A CA 1
ATOM 1211 C C . ASN A 1 167 ? 19.589 -2.871 19.180 1.00 48.06 167 ASN A C 1
ATOM 1213 O O . ASN A 1 167 ? 20.155 -3.951 19.345 1.00 48.06 167 ASN A O 1
ATOM 1217 N N . ILE A 1 168 ? 18.261 -2.763 19.296 1.00 47.78 168 ILE A N 1
ATOM 1218 C CA . ILE A 1 168 ? 17.361 -3.908 19.516 1.00 47.78 168 ILE A CA 1
ATOM 1219 C C . ILE A 1 168 ? 16.480 -4.088 18.266 1.00 47.78 168 ILE A C 1
ATOM 1221 O O . ILE A 1 168 ? 15.829 -3.127 17.849 1.00 47.78 168 ILE A O 1
ATOM 1225 N N . CYS A 1 169 ? 16.466 -5.290 17.663 1.00 42.03 169 CYS A N 1
ATOM 1226 C CA . CYS A 1 169 ? 15.451 -5.676 16.669 1.00 42.03 169 CYS A CA 1
ATOM 1227 C C . CYS A 1 169 ? 14.133 -5.936 17.464 1.00 42.03 169 CYS A C 1
ATOM 1229 O O . CYS A 1 169 ? 14.094 -6.846 18.294 1.00 42.03 169 CYS A O 1
ATOM 1231 N N . GLU A 1 170 ? 13.086 -5.120 17.293 1.00 39.91 170 GLU A N 1
ATOM 1232 C CA . GLU A 1 170 ? 11.822 -5.160 18.081 1.00 39.91 170 GLU A CA 1
ATOM 1233 C C . GLU A 1 170 ? 10.602 -5.524 17.192 1.00 39.91 170 GLU A C 1
ATOM 1235 O O . GLU A 1 170 ? 10.692 -5.247 15.998 1.00 39.91 170 GLU A O 1
ATOM 1240 N N . TYR A 1 171 ? 9.543 -6.162 17.766 1.00 46.91 171 TYR A N 1
ATOM 1241 C CA . TYR A 1 171 ? 8.113 -6.331 17.322 1.00 46.91 171 TYR A CA 1
ATOM 1242 C C . TYR A 1 171 ? 7.393 -7.696 17.574 1.00 46.91 171 TYR A C 1
ATOM 1244 O O . TYR A 1 171 ? 7.221 -8.473 16.649 1.00 46.91 171 TYR A O 1
ATOM 1252 N N . LEU A 1 172 ? 6.825 -7.991 18.755 1.00 47.72 172 LEU A N 1
ATOM 1253 C CA . LEU A 1 172 ? 6.210 -9.273 19.208 1.00 47.72 172 LEU A CA 1
ATOM 1254 C C . LEU A 1 172 ? 5.147 -10.020 18.334 1.00 47.72 172 LEU A C 1
ATOM 1256 O O . LEU A 1 172 ? 4.896 -11.194 18.619 1.00 47.72 172 LEU A O 1
ATOM 1260 N N . CYS A 1 173 ? 4.677 -9.514 17.184 1.00 55.84 173 CYS A N 1
ATOM 1261 C CA . CYS A 1 173 ? 4.187 -10.356 16.059 1.00 55.84 173 CYS A CA 1
ATOM 1262 C C . CYS A 1 173 ? 5.370 -11.035 15.288 1.00 55.84 173 CYS A C 1
ATOM 1264 O O . CYS A 1 173 ? 5.365 -11.154 14.063 1.00 55.84 173 CYS A O 1
ATOM 1266 N N . ASN A 1 174 ? 6.424 -11.465 16.002 1.00 48.41 174 ASN A N 1
ATOM 1267 C CA . ASN A 1 174 ? 7.833 -11.242 15.609 1.00 48.41 174 ASN A CA 1
ATOM 1268 C C . ASN A 1 174 ? 8.574 -12.315 14.798 1.00 48.41 174 ASN A C 1
ATOM 1270 O O . ASN A 1 174 ? 9.796 -12.308 14.799 1.00 48.41 174 ASN A O 1
ATOM 1274 N N . ASN A 1 175 ? 7.920 -13.282 14.160 1.00 42.97 175 ASN A N 1
ATOM 1275 C CA . ASN A 1 175 ? 8.675 -14.361 13.485 1.00 42.97 175 ASN A CA 1
ATOM 1276 C C . ASN A 1 175 ? 8.036 -14.827 12.177 1.00 42.97 175 ASN A C 1
ATOM 1278 O O . ASN A 1 175 ? 8.075 -16.008 11.839 1.00 42.97 175 ASN A O 1
ATOM 1282 N N . GLY A 1 176 ? 7.351 -13.920 11.475 1.00 48.06 176 GLY A N 1
ATOM 1283 C CA . GLY A 1 176 ? 6.555 -14.298 10.306 1.00 48.06 176 GLY A CA 1
ATOM 1284 C C . GLY A 1 176 ? 5.404 -15.251 10.648 1.00 48.06 176 GLY A C 1
ATOM 1285 O O . GLY A 1 176 ? 4.773 -15.790 9.744 1.00 48.06 176 GLY A O 1
ATOM 1286 N N . SER A 1 177 ? 5.118 -15.458 11.940 1.00 52.25 177 SER A N 1
ATOM 1287 C CA . SER A 1 177 ? 3.958 -16.210 12.395 1.00 52.25 177 SER A CA 1
ATOM 1288 C C . SER A 1 177 ? 2.722 -15.357 12.128 1.00 52.25 177 SER A C 1
ATOM 1290 O O . SER A 1 177 ? 2.560 -14.323 12.782 1.00 52.25 177 SER A O 1
ATOM 1292 N N . PRO A 1 178 ? 1.855 -15.745 11.180 1.00 69.00 178 PRO A N 1
ATOM 1293 C CA . PRO A 1 178 ? 0.641 -14.997 10.915 1.00 69.00 178 PRO A CA 1
ATOM 1294 C C . PRO A 1 178 ? -0.228 -14.991 12.173 1.00 69.00 178 PRO A C 1
ATOM 1296 O O . PRO A 1 178 ? -0.354 -16.007 12.866 1.00 69.00 178 PRO A O 1
ATOM 1299 N N . CYS A 1 179 ? -0.840 -13.846 12.466 1.00 79.12 179 CYS A N 1
ATOM 1300 C CA . CYS A 1 179 ? -1.857 -13.772 13.501 1.00 79.12 179 CYS A CA 1
ATOM 1301 C C . CYS A 1 179 ? -2.982 -14.785 13.212 1.00 79.12 179 CYS A C 1
ATOM 1303 O O . CYS A 1 179 ? -3.292 -15.077 12.049 1.00 79.12 179 CYS A O 1
ATOM 1305 N N . PRO A 1 180 ? -3.586 -15.370 14.259 1.00 79.06 180 PRO A N 1
ATOM 1306 C CA . PRO A 1 180 ? -4.589 -16.410 14.091 1.00 79.06 180 PRO A CA 1
ATOM 1307 C C . PRO A 1 180 ? -5.776 -15.901 13.269 1.00 79.06 180 PRO A C 1
ATOM 1309 O O . PRO A 1 180 ? -6.237 -14.778 13.460 1.00 79.06 180 PRO A O 1
ATOM 1312 N N . LYS A 1 181 ? -6.293 -16.768 12.388 1.00 79.00 181 LYS A N 1
ATOM 1313 C CA . LYS A 1 181 ? -7.446 -16.490 11.513 1.00 79.00 181 LYS A CA 1
ATOM 1314 C C . LYS A 1 181 ? -7.292 -15.224 10.662 1.00 79.00 181 LYS A C 1
ATOM 1316 O O . LYS A 1 181 ? -8.256 -14.497 10.487 1.00 79.00 181 LYS A O 1
ATOM 1321 N N . GLU A 1 182 ? -6.086 -14.962 10.162 1.00 80.94 182 GLU A N 1
ATOM 1322 C CA . GLU A 1 182 ? -5.809 -13.831 9.259 1.00 80.94 182 GLU A CA 1
ATOM 1323 C C . GLU A 1 182 ? -5.952 -12.446 9.905 1.00 80.94 182 GLU A C 1
ATOM 1325 O O . GLU A 1 182 ? -5.897 -11.436 9.205 1.00 80.94 182 GLU A O 1
ATOM 1330 N N . ALA A 1 183 ? -6.080 -12.374 11.235 1.00 82.38 183 ALA A N 1
ATOM 1331 C CA . ALA A 1 183 ? -6.134 -11.101 11.940 1.00 82.38 183 ALA A CA 1
ATOM 1332 C C . ALA A 1 183 ? -4.913 -10.218 11.614 1.00 82.38 183 ALA A C 1
ATOM 1334 O O . ALA A 1 183 ? -3.815 -10.697 11.329 1.00 82.38 183 ALA A O 1
ATOM 1335 N N . GLY A 1 184 ? -5.108 -8.904 11.635 1.00 80.94 184 GLY A N 1
ATOM 1336 C CA . GLY A 1 184 ? -4.027 -7.933 11.544 1.00 80.94 184 GLY A CA 1
ATOM 1337 C C . GLY A 1 184 ? -3.198 -7.890 12.827 1.00 80.94 184 GLY A C 1
ATOM 1338 O O . GLY A 1 184 ? -3.584 -8.451 13.854 1.00 80.94 184 GLY A O 1
ATOM 1339 N N . CYS A 1 185 ? -2.068 -7.194 12.768 1.00 77.88 185 CYS A N 1
ATOM 1340 C CA . CYS A 1 185 ? -1.246 -6.887 13.934 1.00 77.88 185 CYS A CA 1
ATOM 1341 C C . CYS A 1 185 ? -1.426 -5.409 14.301 1.00 77.88 185 CYS A C 1
ATOM 1343 O O . CYS A 1 185 ? -1.429 -4.539 13.426 1.00 77.88 185 CYS A O 1
ATOM 1345 N N . ASP A 1 186 ? -1.575 -5.134 15.590 1.00 78.00 186 ASP A N 1
ATOM 1346 C CA . ASP A 1 186 ? -1.330 -3.820 16.159 1.00 78.00 186 ASP A CA 1
ATOM 1347 C C . ASP A 1 186 ? 0.180 -3.677 16.384 1.00 78.00 186 ASP A C 1
ATOM 1349 O O . ASP A 1 186 ? 0.742 -4.286 17.292 1.00 78.00 186 ASP A O 1
ATOM 1353 N N . GLU A 1 187 ? 0.849 -2.895 15.535 1.00 67.56 187 GLU A N 1
ATOM 1354 C CA . GLU A 1 187 ? 2.299 -2.682 15.639 1.00 67.56 187 GLU A CA 1
ATOM 1355 C C . GLU A 1 187 ? 2.710 -1.852 16.865 1.00 67.56 187 GLU A C 1
ATOM 1357 O O . GLU A 1 187 ? 3.862 -1.947 17.282 1.00 67.56 187 GLU A O 1
ATOM 1362 N N . ASP A 1 188 ? 1.812 -1.041 17.435 1.00 68.00 188 ASP A N 1
ATOM 1363 C CA . ASP A 1 188 ? 2.128 -0.183 18.585 1.00 68.00 188 ASP A C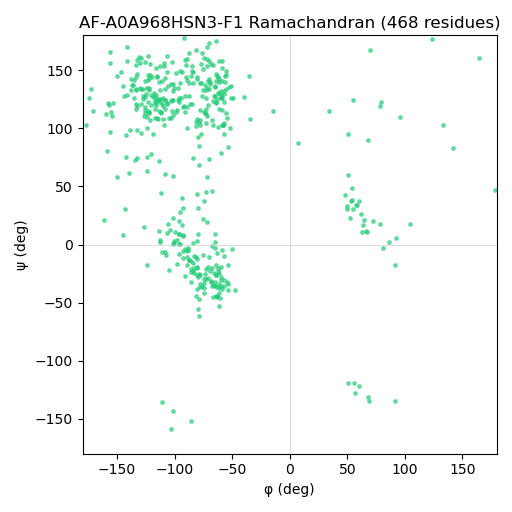A 1
ATOM 1364 C C . ASP A 1 188 ? 2.094 -0.987 19.890 1.00 68.00 188 ASP A C 1
ATOM 1366 O O . ASP A 1 188 ? 2.919 -0.772 20.781 1.00 68.00 188 ASP A O 1
ATOM 1370 N N . LEU A 1 189 ? 1.136 -1.911 20.006 1.00 69.75 189 LEU A N 1
ATOM 1371 C CA . LEU A 1 189 ? 1.012 -2.812 21.157 1.00 69.75 189 LEU A CA 1
ATOM 1372 C C . LEU A 1 189 ? 1.734 -4.146 20.961 1.00 69.75 189 LEU A C 1
ATOM 1374 O O . LEU A 1 189 ? 1.908 -4.886 21.926 1.00 69.75 189 LEU A O 1
ATOM 1378 N N . GLU A 1 190 ? 2.166 -4.436 19.734 1.00 76.75 190 GLU A N 1
ATOM 1379 C CA . GLU A 1 190 ? 2.750 -5.713 19.329 1.00 76.75 190 GLU A CA 1
ATOM 1380 C C . GLU A 1 190 ? 1.809 -6.912 19.572 1.00 76.75 190 GLU A C 1
ATOM 1382 O O . GLU A 1 190 ? 2.240 -8.021 19.896 1.00 76.75 190 GLU A O 1
ATOM 1387 N N . GLU A 1 191 ? 0.503 -6.689 19.415 1.00 81.62 191 GLU A N 1
ATOM 1388 C CA . GLU A 1 191 ? -0.555 -7.667 19.680 1.00 81.62 191 GLU A CA 1
ATOM 1389 C C . GLU A 1 191 ? -1.374 -7.958 18.414 1.00 81.62 191 GLU A C 1
ATOM 1391 O O . GLU A 1 191 ? -1.646 -7.077 17.600 1.00 81.62 191 GLU A O 1
ATOM 1396 N N . CYS A 1 192 ? -1.820 -9.204 18.237 1.00 85.75 192 CYS A N 1
ATOM 1397 C CA . CYS A 1 192 ? -2.768 -9.524 17.171 1.00 85.75 192 CYS A CA 1
ATOM 1398 C C . CYS A 1 192 ? -4.138 -8.904 17.461 1.00 85.75 192 CYS A C 1
ATOM 1400 O O . CYS A 1 192 ? -4.648 -8.986 18.581 1.00 85.75 192 CYS A O 1
ATOM 1402 N N . LEU A 1 193 ? -4.780 -8.372 16.423 1.00 87.94 193 LEU A N 1
ATOM 1403 C CA . LEU A 1 193 ? -6.177 -7.963 16.491 1.00 87.94 193 LEU A CA 1
ATOM 1404 C C . LEU A 1 193 ? -7.086 -9.171 16.800 1.00 87.94 193 LEU A C 1
ATOM 1406 O O . LEU A 1 193 ? -6.699 -10.323 16.566 1.00 87.94 193 LEU A O 1
ATOM 1410 N N . PRO A 1 194 ? -8.303 -8.943 17.329 1.00 88.25 194 PRO A N 1
ATOM 1411 C CA . PRO A 1 194 ? -9.198 -10.033 17.695 1.00 88.25 194 PRO A CA 1
ATOM 1412 C C . PRO A 1 194 ? -9.524 -10.934 16.496 1.00 88.25 194 PRO A C 1
ATOM 1414 O O . PRO A 1 194 ? -10.003 -10.478 15.460 1.00 88.25 194 PRO A O 1
ATOM 1417 N N . ALA A 1 195 ? -9.293 -12.239 16.652 1.00 86.12 195 ALA A N 1
ATOM 1418 C CA . ALA A 1 195 ? -9.499 -13.234 15.597 1.00 86.12 195 ALA A CA 1
ATOM 1419 C C . ALA A 1 195 ? -10.987 -13.488 15.264 1.00 86.12 195 ALA A C 1
ATOM 1421 O O . ALA A 1 195 ? -11.304 -14.193 14.309 1.00 86.12 195 ALA A O 1
ATOM 1422 N N . ASP A 1 196 ? -11.909 -12.979 16.082 1.00 88.69 196 ASP A N 1
ATOM 1423 C CA . ASP A 1 196 ? -13.353 -12.940 15.834 1.00 88.69 196 ASP A CA 1
ATOM 1424 C C . ASP A 1 196 ? -13.822 -11.611 15.215 1.00 88.69 196 ASP A C 1
ATOM 1426 O O . ASP A 1 196 ? -15.004 -11.467 14.918 1.00 88.69 196 ASP A O 1
ATOM 1430 N N . ALA A 1 197 ? -12.905 -10.670 14.974 1.00 92.25 197 ALA A N 1
ATOM 1431 C CA . ALA A 1 197 ? -13.154 -9.395 14.310 1.00 92.25 197 ALA A CA 1
ATOM 1432 C C . ALA A 1 197 ? -12.464 -9.334 12.933 1.00 92.25 197 ALA A C 1
ATOM 1434 O O . ALA A 1 197 ? -11.839 -8.330 12.586 1.00 92.25 197 ALA A O 1
ATOM 1435 N N . VAL A 1 198 ? -12.568 -10.419 12.159 1.00 94.94 198 VAL A N 1
ATOM 1436 C CA . VAL A 1 198 ? -12.035 -10.529 10.792 1.00 94.94 198 VAL A CA 1
ATOM 1437 C C . VAL A 1 198 ? -13.200 -10.559 9.809 1.00 94.94 198 VAL A C 1
ATOM 1439 O O . VAL A 1 198 ? -14.061 -11.430 9.884 1.00 94.94 198 VAL A O 1
ATOM 1442 N N . TYR A 1 199 ? -13.238 -9.580 8.915 1.00 96.00 199 TYR A N 1
ATOM 1443 C CA . TYR A 1 199 ? -14.338 -9.321 7.995 1.00 96.00 199 TYR A CA 1
ATOM 1444 C C . TYR A 1 199 ? -13.822 -9.500 6.575 1.00 96.00 199 TYR A C 1
ATOM 1446 O O . TYR A 1 199 ? -12.866 -8.834 6.179 1.00 96.00 199 TYR A O 1
ATOM 1454 N N . HIS A 1 200 ? -14.442 -10.377 5.796 1.00 95.44 200 HIS A N 1
ATOM 1455 C CA . HIS A 1 200 ? -14.056 -10.558 4.402 1.00 95.44 200 HIS A CA 1
ATOM 1456 C C . HIS A 1 200 ? -14.945 -9.714 3.499 1.00 95.44 200 HIS A C 1
ATOM 1458 O O . HIS A 1 200 ? -16.155 -9.633 3.700 1.00 95.44 200 HIS A O 1
ATOM 1464 N N . VAL A 1 201 ? -14.357 -9.088 2.490 1.00 95.69 201 VAL A N 1
ATOM 1465 C CA . VAL A 1 201 ? -15.085 -8.243 1.546 1.00 95.69 201 VAL A CA 1
ATOM 1466 C C . VAL A 1 201 ? -14.766 -8.699 0.138 1.00 95.69 201 VAL A C 1
ATOM 1468 O O . VAL A 1 201 ? -13.593 -8.809 -0.209 1.00 95.69 201 VAL A O 1
ATOM 1471 N N . GLY A 1 202 ? -15.800 -8.962 -0.655 1.00 92.44 202 GLY A N 1
ATOM 1472 C CA . GLY A 1 202 ? -15.659 -9.278 -2.069 1.00 92.44 202 GLY A CA 1
ATOM 1473 C C . GLY A 1 202 ? -16.889 -9.908 -2.699 1.00 92.44 202 GLY A C 1
ATOM 1474 O O . GLY A 1 202 ? -17.767 -10.412 -1.991 1.00 92.44 202 GLY A O 1
ATOM 1475 N N . PRO A 1 203 ? -16.975 -9.852 -4.039 1.00 83.50 203 PRO A N 1
ATOM 1476 C CA . PRO A 1 203 ? -18.066 -10.481 -4.759 1.00 83.50 203 PRO A CA 1
ATOM 1477 C C . PRO A 1 203 ? -18.012 -12.000 -4.555 1.00 83.50 203 PRO A C 1
ATOM 1479 O O . PRO A 1 203 ? -16.943 -12.604 -4.541 1.00 83.50 203 PRO A O 1
ATOM 1482 N N . ASP A 1 204 ? -19.182 -12.618 -4.400 1.00 81.75 204 ASP A N 1
ATOM 1483 C CA . ASP A 1 204 ? -19.362 -14.077 -4.416 1.00 81.75 204 ASP A CA 1
ATOM 1484 C C . ASP A 1 204 ? -18.689 -14.869 -3.274 1.00 81.75 204 ASP A C 1
ATOM 1486 O O . ASP A 1 204 ? -18.509 -16.088 -3.361 1.00 81.75 204 ASP A O 1
ATOM 1490 N N . LEU A 1 205 ? -18.376 -14.212 -2.156 1.00 84.44 205 LEU A N 1
ATOM 1491 C CA . LEU A 1 205 ? -17.821 -14.874 -0.977 1.00 84.44 205 LEU A CA 1
ATOM 1492 C C . LEU A 1 205 ? -18.876 -15.688 -0.216 1.00 84.44 205 LEU A C 1
ATOM 1494 O O . LEU A 1 205 ? -19.778 -15.138 0.418 1.00 84.44 205 LEU A O 1
ATOM 1498 N N . ASN A 1 206 ? -18.708 -17.011 -0.198 1.00 83.19 206 ASN A N 1
ATOM 1499 C CA . ASN A 1 206 ? -19.521 -17.935 0.600 1.00 83.19 206 ASN A CA 1
ATOM 1500 C C . ASN A 1 206 ? -18.783 -18.384 1.875 1.00 83.19 206 ASN A C 1
ATOM 1502 O O . ASN A 1 206 ? -18.514 -19.572 2.065 1.00 83.19 206 ASN A O 1
ATOM 1506 N N . ILE A 1 207 ? -18.417 -17.417 2.715 1.00 85.88 207 ILE A N 1
ATOM 1507 C CA . ILE A 1 207 ? -17.741 -17.620 4.003 1.00 85.88 207 ILE A CA 1
ATOM 1508 C C . ILE A 1 207 ? -18.427 -16.789 5.091 1.00 85.88 207 ILE A C 1
ATOM 1510 O O . ILE A 1 207 ? -19.131 -15.826 4.794 1.00 85.88 207 ILE A O 1
ATOM 1514 N N . ASP A 1 208 ? -18.242 -17.166 6.355 1.00 80.19 208 ASP A N 1
ATOM 1515 C CA . ASP A 1 208 ? -18.786 -16.399 7.477 1.00 80.19 208 ASP A CA 1
ATOM 1516 C C . ASP A 1 208 ? -18.160 -14.993 7.533 1.00 80.19 208 ASP A C 1
ATOM 1518 O O . ASP A 1 208 ? -16.982 -14.813 7.233 1.00 80.19 208 ASP A O 1
ATOM 1522 N N . MET A 1 209 ? -18.953 -13.996 7.945 1.00 82.75 209 MET A N 1
ATOM 1523 C CA . MET A 1 209 ? -18.546 -12.580 8.006 1.00 82.75 209 MET A CA 1
ATOM 1524 C C . MET A 1 209 ? -18.067 -12.011 6.658 1.00 82.75 209 MET A C 1
ATOM 1526 O O . MET A 1 209 ? -17.189 -11.144 6.626 1.00 82.75 209 MET A O 1
ATOM 1530 N N . SER A 1 210 ? -18.655 -12.480 5.553 1.00 91.56 210 SER A N 1
ATOM 1531 C CA . SER A 1 210 ? -18.476 -11.875 4.238 1.00 91.56 210 SER A CA 1
ATOM 1532 C C . SER A 1 210 ? -19.452 -10.721 3.988 1.00 91.56 210 SER A C 1
ATOM 1534 O O . SER A 1 210 ? -20.605 -10.737 4.425 1.00 91.56 210 SER A O 1
ATOM 1536 N N . PHE A 1 211 ? -18.971 -9.716 3.264 1.00 93.94 211 PHE A N 1
ATOM 1537 C CA . PHE A 1 211 ? -19.729 -8.552 2.817 1.00 93.94 211 PHE A CA 1
ATOM 1538 C C . PHE A 1 211 ? -19.463 -8.320 1.333 1.00 93.94 211 PHE A C 1
ATOM 1540 O O . PHE A 1 211 ? -18.350 -8.549 0.856 1.00 93.94 211 PHE A O 1
ATOM 1547 N N . GLU A 1 212 ? -20.461 -7.831 0.598 1.00 90.88 212 GLU A N 1
ATOM 1548 C CA . GLU A 1 212 ? -20.278 -7.521 -0.824 1.00 90.88 212 GLU A CA 1
ATOM 1549 C C . GLU A 1 212 ? -19.463 -6.232 -0.998 1.00 90.88 212 GLU A C 1
ATOM 1551 O O . GLU A 1 212 ? -18.727 -6.073 -1.974 1.00 90.88 212 GLU A O 1
ATOM 1556 N N . THR A 1 213 ? -19.567 -5.304 -0.038 1.00 91.19 213 THR A N 1
ATOM 1557 C CA . THR A 1 213 ? -18.929 -3.986 -0.119 1.00 91.19 213 THR A CA 1
ATOM 1558 C C . THR A 1 213 ? -18.196 -3.587 1.162 1.00 91.19 213 THR A C 1
ATOM 1560 O O . THR A 1 213 ? -18.546 -3.992 2.273 1.00 91.19 213 THR A O 1
ATOM 1563 N N . LEU A 1 214 ? -17.192 -2.715 1.006 1.00 91.69 214 LEU A N 1
ATOM 1564 C CA . LEU A 1 214 ? -16.482 -2.091 2.126 1.00 91.69 214 LEU A CA 1
ATOM 1565 C C . LEU A 1 214 ? -17.419 -1.273 3.027 1.00 91.69 214 LEU A C 1
ATOM 1567 O O . LEU A 1 214 ? -17.227 -1.250 4.239 1.00 91.69 214 LEU A O 1
ATOM 1571 N N . GLU A 1 215 ? -18.427 -0.607 2.457 1.00 91.94 215 GLU A N 1
ATOM 1572 C CA . GLU A 1 215 ? -19.389 0.191 3.226 1.00 91.94 215 GLU A CA 1
ATOM 1573 C C . GLU A 1 215 ? -20.206 -0.687 4.185 1.00 91.94 215 GLU A C 1
ATOM 1575 O O . GLU A 1 215 ? -20.348 -0.350 5.362 1.00 91.94 215 GLU A O 1
ATOM 1580 N N . GLU A 1 216 ? -20.686 -1.842 3.716 1.00 93.50 216 GLU A N 1
ATOM 1581 C CA . GLU A 1 216 ? -21.420 -2.796 4.551 1.00 93.50 216 GLU A CA 1
ATOM 1582 C C . GLU A 1 216 ? -20.542 -3.370 5.670 1.00 93.50 216 GLU A C 1
ATOM 1584 O O . GLU A 1 216 ? -20.974 -3.407 6.827 1.00 93.50 216 GLU A O 1
ATOM 1589 N N . ALA A 1 217 ? -19.298 -3.750 5.353 1.00 95.25 217 ALA A N 1
ATOM 1590 C CA . ALA A 1 217 ? -18.343 -4.244 6.343 1.00 95.25 217 ALA A CA 1
ATOM 1591 C C . ALA A 1 217 ? -18.043 -3.187 7.416 1.00 95.25 217 ALA A C 1
ATOM 1593 O O . ALA A 1 217 ? -18.117 -3.473 8.611 1.00 95.25 217 ALA A O 1
ATOM 1594 N N . MET A 1 218 ? -17.790 -1.937 7.014 1.00 94.75 218 MET A N 1
ATOM 1595 C CA . MET A 1 218 ? -17.574 -0.831 7.953 1.00 94.75 218 MET A CA 1
ATOM 1596 C C . MET A 1 218 ? -18.811 -0.549 8.814 1.00 94.75 218 MET A C 1
ATOM 1598 O O . MET A 1 218 ? -18.680 -0.252 10.004 1.00 94.75 218 MET A O 1
ATOM 1602 N N . GLY A 1 219 ? -20.014 -0.687 8.251 1.00 95.25 219 GLY A N 1
ATOM 1603 C CA . GLY A 1 219 ? -21.266 -0.596 9.000 1.00 95.25 219 GLY A CA 1
ATOM 1604 C C . GLY A 1 219 ? -21.398 -1.672 10.084 1.00 95.25 219 GLY A C 1
ATOM 1605 O O . GLY A 1 219 ? -21.896 -1.380 11.173 1.00 95.25 219 GLY A O 1
ATOM 1606 N N . ALA A 1 220 ? -20.924 -2.892 9.811 1.00 95.56 220 ALA A N 1
ATOM 1607 C CA . ALA A 1 220 ? -20.919 -3.997 10.769 1.00 95.56 220 ALA A CA 1
ATOM 1608 C C . ALA A 1 220 ? -19.836 -3.848 11.853 1.00 95.56 220 ALA A C 1
ATOM 1610 O O . ALA A 1 220 ? -20.123 -4.079 13.028 1.00 95.56 220 ALA A O 1
ATOM 1611 N N . ILE A 1 221 ? -18.629 -3.411 11.477 1.00 95.94 221 ILE A N 1
ATOM 1612 C CA . ILE A 1 221 ? -17.512 -3.140 12.401 1.00 95.94 221 ILE A CA 1
ATOM 1613 C C . ILE A 1 221 ? -17.881 -2.025 13.394 1.00 95.94 221 ILE A C 1
ATOM 1615 O O . ILE A 1 221 ? -17.582 -2.099 14.592 1.00 95.94 221 ILE A O 1
ATOM 1619 N N . GLY A 1 222 ? -18.537 -0.968 12.907 1.00 95.38 222 GLY A N 1
ATOM 1620 C CA . GLY A 1 222 ? -18.883 0.197 13.712 1.00 95.38 222 GLY A CA 1
ATOM 1621 C C . GLY A 1 222 ? -17.637 0.871 14.294 1.00 95.38 222 GLY A C 1
ATOM 1622 O O . GLY A 1 222 ? -16.755 1.307 13.561 1.00 95.38 222 GLY A O 1
ATOM 1623 N N . SER A 1 223 ? -17.567 0.979 15.623 1.00 94.38 223 SER A N 1
ATOM 1624 C CA . SER A 1 223 ? -16.445 1.613 16.335 1.00 94.38 223 SER A CA 1
ATOM 1625 C C . SER A 1 223 ? -15.423 0.620 16.898 1.00 94.38 223 SER A C 1
ATOM 1627 O O . SER A 1 223 ? -14.625 1.001 17.753 1.00 94.38 223 SER A O 1
ATOM 1629 N N . GLN A 1 224 ? -15.506 -0.659 16.532 1.00 95.19 224 GLN A N 1
ATOM 1630 C CA . GLN A 1 224 ? -14.610 -1.696 17.044 1.00 95.19 224 GLN A CA 1
ATOM 1631 C C . GLN A 1 224 ? -13.319 -1.753 16.226 1.00 95.19 224 GLN A C 1
ATOM 1633 O O . GLN A 1 224 ? -13.307 -1.391 15.048 1.00 95.19 224 GLN A O 1
ATOM 1638 N N . SER A 1 225 ? -12.238 -2.223 16.847 1.00 94.88 225 SER A N 1
ATOM 1639 C CA . SER A 1 225 ? -11.025 -2.582 16.114 1.00 94.88 225 SER A CA 1
ATOM 1640 C C . SER A 1 225 ? -11.240 -3.892 15.364 1.00 94.88 225 SER A C 1
ATOM 1642 O O . SER A 1 225 ? -11.839 -4.818 15.911 1.00 94.88 225 SER A O 1
ATOM 1644 N N . ALA A 1 226 ? -10.780 -3.965 14.120 1.00 96.06 226 ALA A N 1
ATOM 1645 C CA . ALA A 1 226 ? -11.073 -5.088 13.237 1.00 96.06 226 ALA A CA 1
ATOM 1646 C C . ALA A 1 226 ? -10.016 -5.256 12.142 1.00 96.06 226 ALA A C 1
ATOM 1648 O O . ALA A 1 226 ? -9.214 -4.361 11.870 1.00 96.06 226 ALA A O 1
ATOM 1649 N N . THR A 1 227 ? -10.058 -6.414 11.491 1.00 96.12 227 THR A N 1
ATOM 1650 C CA . THR A 1 227 ? -9.314 -6.708 10.266 1.00 96.12 227 THR A CA 1
ATOM 1651 C C . THR A 1 227 ? -10.288 -6.867 9.112 1.00 96.12 227 THR A C 1
ATOM 1653 O O . THR A 1 227 ? -11.280 -7.579 9.241 1.00 96.12 227 THR A O 1
ATOM 1656 N N . ILE A 1 228 ? -9.998 -6.230 7.985 1.00 96.25 228 ILE A N 1
ATOM 1657 C CA . ILE A 1 228 ? -10.696 -6.415 6.719 1.00 96.25 228 ILE A CA 1
ATOM 1658 C C . ILE A 1 228 ? -9.770 -7.169 5.768 1.00 96.25 228 ILE A C 1
ATOM 1660 O O . ILE A 1 228 ? -8.662 -6.705 5.492 1.00 96.25 228 ILE A O 1
ATOM 1664 N N . ILE A 1 229 ? -10.250 -8.293 5.244 1.00 95.12 229 ILE A N 1
ATOM 1665 C CA . ILE A 1 229 ? -9.609 -9.058 4.176 1.00 95.12 229 ILE A CA 1
ATOM 1666 C C . ILE A 1 229 ? -10.358 -8.775 2.876 1.00 95.12 229 ILE A C 1
ATOM 1668 O O . ILE A 1 229 ? -11.507 -9.182 2.697 1.00 95.12 229 ILE A O 1
ATOM 1672 N N . LEU A 1 230 ? -9.712 -8.033 1.987 1.00 94.75 230 LEU A N 1
ATOM 1673 C CA . LEU A 1 230 ? -10.233 -7.668 0.680 1.00 94.75 230 LEU A CA 1
ATOM 1674 C C . LEU A 1 230 ? -9.896 -8.762 -0.329 1.00 94.75 230 LEU A C 1
ATOM 1676 O O . LEU A 1 230 ? -8.726 -9.028 -0.589 1.00 94.75 230 LEU A O 1
ATOM 1680 N N . HIS A 1 231 ? -10.920 -9.343 -0.935 1.00 93.56 231 HIS A N 1
ATOM 1681 C CA . HIS A 1 231 ? -10.766 -10.278 -2.042 1.00 93.56 231 HIS A CA 1
ATOM 1682 C C . HIS A 1 231 ? -10.802 -9.545 -3.384 1.00 93.56 231 HIS A C 1
ATOM 1684 O O . HIS A 1 231 ? -11.305 -8.420 -3.489 1.00 93.56 231 HIS A O 1
ATOM 1690 N N . HIS A 1 232 ? -10.261 -10.158 -4.428 1.00 88.00 232 HIS A N 1
ATOM 1691 C CA . HIS A 1 232 ? -10.213 -9.602 -5.766 1.00 88.00 232 HIS A CA 1
ATOM 1692 C C . HIS A 1 232 ? -11.628 -9.333 -6.290 1.00 88.00 232 HIS A C 1
ATOM 1694 O O . HIS A 1 232 ? -12.488 -10.210 -6.339 1.00 88.00 232 HIS A O 1
ATOM 1700 N N . ASN A 1 233 ? -11.849 -8.099 -6.734 1.00 86.25 233 ASN A N 1
ATOM 1701 C CA . ASN A 1 233 ? -13.045 -7.704 -7.456 1.00 86.25 233 ASN A CA 1
ATOM 1702 C C . ASN A 1 233 ? -12.618 -7.266 -8.867 1.00 86.25 233 ASN A C 1
ATOM 1704 O O . ASN A 1 233 ? -11.891 -6.274 -8.970 1.00 86.25 233 ASN A O 1
ATOM 1708 N N . PRO A 1 234 ? -13.053 -7.957 -9.939 1.00 78.88 234 PRO A N 1
ATOM 1709 C CA . PRO A 1 234 ? -12.662 -7.630 -11.313 1.00 78.88 234 PRO A CA 1
ATOM 1710 C C . PRO A 1 234 ? -13.002 -6.195 -11.730 1.00 78.88 234 PRO A C 1
ATOM 1712 O O . PRO A 1 234 ? -12.291 -5.600 -12.537 1.00 78.88 234 PRO A O 1
ATOM 1715 N N . ASP A 1 235 ? -14.077 -5.638 -11.170 1.00 80.19 235 ASP A N 1
ATOM 1716 C CA . ASP A 1 235 ? -14.519 -4.269 -11.445 1.00 80.19 235 ASP A CA 1
ATOM 1717 C C . ASP A 1 235 ? -13.881 -3.238 -10.490 1.00 80.19 235 ASP A C 1
ATOM 1719 O O . ASP A 1 235 ? -14.055 -2.027 -10.657 1.00 80.19 235 ASP A O 1
ATOM 1723 N N . GLY A 1 236 ? -13.127 -3.714 -9.495 1.00 79.25 236 GLY A N 1
ATOM 1724 C CA . GLY A 1 236 ? -12.621 -2.933 -8.375 1.00 79.25 236 GLY A CA 1
ATOM 1725 C C . GLY A 1 236 ? -13.719 -2.501 -7.396 1.00 79.25 236 GLY A C 1
ATOM 1726 O O . GLY A 1 236 ? -14.918 -2.578 -7.662 1.00 79.25 236 GLY A O 1
ATOM 1727 N N . TYR A 1 237 ? -13.307 -2.014 -6.230 1.00 81.00 237 TYR A N 1
ATOM 1728 C CA . TYR A 1 237 ? -14.222 -1.417 -5.256 1.00 81.00 237 TYR A CA 1
ATOM 1729 C C . TYR A 1 237 ? -14.332 0.081 -5.512 1.00 81.00 237 TYR A C 1
ATOM 1731 O O . TYR A 1 237 ? -13.354 0.814 -5.348 1.00 81.00 237 TYR A O 1
ATOM 1739 N N . ALA A 1 238 ? -15.514 0.539 -5.923 1.00 79.88 238 ALA A N 1
ATOM 1740 C CA . ALA A 1 238 ? -15.740 1.927 -6.302 1.00 79.88 238 ALA A CA 1
ATOM 1741 C C . ALA A 1 238 ? -16.391 2.767 -5.189 1.00 79.88 238 ALA A C 1
ATOM 1743 O O . ALA A 1 238 ? -17.224 2.274 -4.439 1.00 79.88 238 ALA A O 1
ATOM 1744 N N . ASP A 1 239 ? -16.029 4.054 -5.156 1.00 75.00 239 ASP A N 1
ATOM 1745 C CA . ASP A 1 239 ? -16.691 5.139 -4.399 1.00 75.00 239 ASP A CA 1
ATOM 1746 C C . ASP A 1 239 ? -16.943 4.857 -2.909 1.00 75.00 239 ASP A C 1
ATOM 1748 O O . ASP A 1 239 ? -18.073 4.880 -2.428 1.00 75.00 239 ASP A O 1
ATOM 1752 N N . PHE A 1 240 ? -15.872 4.611 -2.162 1.00 81.81 240 PHE A N 1
ATOM 1753 C CA . PHE A 1 240 ? -15.947 4.368 -0.726 1.00 81.81 240 PHE A CA 1
ATOM 1754 C C . PHE A 1 240 ? -15.111 5.390 0.054 1.00 81.81 240 PHE A C 1
ATOM 1756 O O . PHE A 1 240 ? -14.127 5.948 -0.440 1.00 81.81 240 PHE A O 1
ATOM 1763 N N . THR A 1 241 ? -15.485 5.594 1.315 1.00 88.75 241 THR A N 1
ATOM 1764 C CA . THR A 1 241 ? -14.664 6.292 2.306 1.00 88.75 241 THR A CA 1
ATOM 1765 C C . THR A 1 241 ? -14.665 5.472 3.587 1.00 88.75 241 THR A C 1
ATOM 1767 O O . THR A 1 241 ? -15.700 5.302 4.229 1.00 88.75 241 THR A O 1
ATOM 1770 N N . VAL A 1 242 ? -13.494 4.983 3.977 1.00 92.56 242 VAL A N 1
ATOM 1771 C CA . VAL A 1 242 ? -13.267 4.299 5.249 1.00 92.56 242 VAL A CA 1
ATOM 1772 C C . VAL A 1 242 ? -12.803 5.332 6.269 1.00 92.56 242 VAL A C 1
ATOM 1774 O O . VAL A 1 242 ? -11.766 5.971 6.100 1.00 92.56 242 VAL A O 1
ATOM 1777 N N . SER A 1 243 ? -13.580 5.508 7.336 1.00 94.81 243 SER A N 1
ATOM 1778 C CA . SER A 1 243 ? -13.207 6.360 8.470 1.00 94.81 243 SER A CA 1
ATOM 1779 C C . SER A 1 243 ? -12.732 5.499 9.635 1.00 94.81 243 SER A C 1
ATOM 1781 O O . SER A 1 243 ? -13.480 4.638 10.090 1.00 94.81 243 SER A O 1
ATOM 1783 N N . VAL A 1 244 ? -11.524 5.755 10.136 1.00 96.06 244 VAL A N 1
ATOM 1784 C CA . VAL A 1 244 ? -10.970 5.109 11.334 1.00 96.06 244 VAL A CA 1
ATOM 1785 C C . VAL A 1 244 ? -11.010 6.107 12.485 1.00 96.06 244 VAL A C 1
ATOM 1787 O O . VAL A 1 244 ? -10.281 7.102 12.485 1.00 96.06 244 VAL A O 1
ATOM 1790 N N . ALA A 1 245 ? -11.891 5.874 13.454 1.00 96.50 245 ALA A N 1
ATOM 1791 C CA . ALA A 1 245 ? -12.118 6.796 14.563 1.00 96.50 245 ALA A CA 1
ATOM 1792 C C . ALA A 1 245 ? -10.983 6.763 15.603 1.00 96.50 245 ALA A C 1
ATOM 1794 O O . ALA A 1 245 ? -10.231 5.799 15.707 1.00 96.50 245 ALA A O 1
ATOM 1795 N N . THR A 1 246 ? -10.872 7.804 16.433 1.00 95.50 246 THR A N 1
ATOM 1796 C CA . THR A 1 246 ? -9.908 7.818 17.546 1.00 95.50 246 THR A CA 1
ATOM 1797 C C . THR A 1 246 ? -10.116 6.629 18.485 1.00 95.50 246 THR A C 1
ATOM 1799 O O . THR A 1 246 ? -11.226 6.395 18.960 1.00 95.50 246 THR A O 1
ATOM 1802 N N . GLY A 1 247 ? -9.030 5.908 18.777 1.00 93.12 247 GLY A N 1
ATOM 1803 C CA . GLY A 1 247 ? -9.040 4.691 19.594 1.00 93.12 247 GLY A CA 1
ATOM 1804 C C . GLY A 1 247 ? -9.453 3.420 18.844 1.00 93.12 247 GLY A C 1
ATOM 1805 O O . GLY A 1 247 ? -9.420 2.348 19.439 1.00 93.12 247 GLY A O 1
ATOM 1806 N N . GLN A 1 248 ? -9.828 3.524 17.566 1.00 95.19 248 GLN A N 1
ATOM 1807 C CA . GLN A 1 248 ? -10.059 2.380 16.688 1.00 95.19 248 GLN A CA 1
ATOM 1808 C C . GLN A 1 248 ? -8.759 1.985 15.986 1.00 95.19 248 GLN A C 1
ATOM 1810 O O . GLN A 1 248 ? -8.003 2.854 15.544 1.00 95.19 248 GLN A O 1
ATOM 1815 N N . ILE A 1 249 ? -8.549 0.677 15.841 1.00 95.06 249 ILE A N 1
ATOM 1816 C CA . ILE A 1 249 ? -7.461 0.095 15.053 1.00 95.06 249 ILE A CA 1
ATOM 1817 C C . ILE A 1 249 ? -8.080 -0.705 13.917 1.00 95.06 249 ILE A C 1
ATOM 1819 O O . ILE A 1 249 ? -8.878 -1.612 14.153 1.00 95.06 249 ILE A O 1
ATOM 1823 N N . LEU A 1 250 ? -7.733 -0.360 12.686 1.00 96.38 250 LEU A N 1
ATOM 1824 C CA . LEU A 1 250 ? -8.225 -1.043 11.502 1.00 96.38 250 LEU A CA 1
ATOM 1825 C C . LEU A 1 250 ? -7.045 -1.559 10.685 1.00 96.38 250 LEU A C 1
ATOM 1827 O O . LEU A 1 250 ? -6.197 -0.777 10.260 1.00 96.38 250 LEU A O 1
ATOM 1831 N N . ALA A 1 251 ? -7.016 -2.863 10.436 1.00 95.25 251 ALA A N 1
ATOM 1832 C CA . ALA A 1 251 ? -6.131 -3.461 9.445 1.00 95.25 251 ALA A CA 1
ATOM 1833 C C . ALA A 1 251 ? -6.932 -3.761 8.175 1.00 95.25 251 ALA A C 1
ATOM 1835 O O . ALA A 1 251 ? -8.009 -4.344 8.255 1.00 95.25 251 ALA A O 1
ATOM 1836 N N . VAL A 1 252 ? -6.422 -3.379 7.009 1.00 95.50 252 VAL A N 1
ATOM 1837 C CA . VAL A 1 252 ? -7.027 -3.654 5.701 1.00 95.50 252 VAL A CA 1
ATOM 1838 C C . VAL A 1 252 ? -5.983 -4.340 4.840 1.00 95.50 252 VAL A C 1
ATOM 1840 O O . VAL A 1 252 ? -4.924 -3.772 4.588 1.00 95.50 252 VAL A O 1
ATOM 1843 N N . ARG A 1 253 ? -6.255 -5.569 4.410 1.00 94.00 253 ARG A N 1
ATOM 1844 C CA . ARG A 1 253 ? -5.265 -6.408 3.731 1.00 94.00 253 ARG A CA 1
ATOM 1845 C C . ARG A 1 253 ? -5.866 -7.049 2.492 1.00 94.00 253 ARG A C 1
ATOM 1847 O O . ARG A 1 253 ? -7.035 -7.427 2.520 1.00 94.00 253 ARG A O 1
ATOM 1854 N N . GLY A 1 254 ? -5.078 -7.193 1.434 1.00 90.56 254 GLY A N 1
ATOM 1855 C CA . GLY A 1 254 ? -5.411 -8.117 0.353 1.00 90.56 254 GLY A CA 1
ATOM 1856 C C . GLY A 1 254 ? -5.481 -9.553 0.871 1.00 90.56 254 GLY A C 1
ATOM 1857 O O . GLY A 1 254 ? -4.711 -9.940 1.756 1.00 90.56 254 GLY A O 1
ATOM 1858 N N . ALA A 1 255 ? -6.425 -10.336 0.351 1.00 89.44 255 ALA A N 1
ATOM 1859 C CA . ALA A 1 255 ? -6.445 -11.774 0.559 1.00 89.44 255 ALA A CA 1
ATOM 1860 C C . ALA A 1 255 ? -5.148 -12.402 0.026 1.00 89.44 255 ALA A C 1
ATOM 1862 O O . ALA A 1 255 ? -4.434 -11.827 -0.798 1.00 89.44 255 ALA A O 1
ATOM 1863 N N . LYS A 1 256 ? -4.811 -13.586 0.538 1.00 85.25 256 LYS A N 1
ATOM 1864 C CA . LYS A 1 256 ? -3.582 -14.271 0.141 1.00 85.25 256 LYS A CA 1
ATOM 1865 C C . LYS A 1 256 ? -3.563 -14.487 -1.377 1.00 85.25 256 LYS A C 1
ATOM 1867 O O . LYS A 1 256 ? -4.528 -15.003 -1.926 1.00 85.25 256 LYS A O 1
ATOM 1872 N N . ASP A 1 257 ? -2.437 -14.145 -2.002 1.00 80.50 257 ASP A N 1
ATOM 1873 C CA . ASP A 1 257 ? -2.202 -14.264 -3.447 1.00 80.50 257 ASP A CA 1
ATOM 1874 C C . ASP A 1 257 ? -3.139 -13.383 -4.304 1.00 80.50 257 ASP A C 1
ATOM 1876 O O . ASP A 1 257 ? -3.249 -13.570 -5.516 1.00 80.50 257 ASP A O 1
ATOM 1880 N N . GLU A 1 258 ? -3.788 -12.387 -3.692 1.00 86.19 258 GLU A N 1
ATOM 1881 C CA . GLU A 1 258 ? -4.692 -11.458 -4.361 1.00 86.19 258 GLU A CA 1
ATOM 1882 C C . GLU A 1 258 ? -4.257 -10.002 -4.173 1.00 86.19 258 GLU A C 1
ATOM 1884 O O . GLU A 1 258 ? -3.762 -9.596 -3.124 1.00 86.19 258 GLU A O 1
ATOM 1889 N N . TRP A 1 259 ? -4.508 -9.197 -5.206 1.00 86.19 259 TRP A N 1
ATOM 1890 C CA . TRP A 1 259 ? -4.196 -7.769 -5.235 1.00 86.19 259 TRP A CA 1
ATOM 1891 C C . TRP A 1 259 ? -5.455 -6.957 -5.544 1.00 86.19 259 TRP A C 1
ATOM 1893 O O . TRP A 1 259 ? -5.670 -6.531 -6.685 1.00 86.19 259 TRP A O 1
ATOM 1903 N N . PRO A 1 260 ? -6.360 -6.801 -4.567 1.00 90.88 260 PRO A N 1
ATOM 1904 C CA . PRO A 1 260 ? -7.623 -6.117 -4.783 1.00 90.88 260 PRO A CA 1
ATOM 1905 C C . PRO A 1 260 ? -7.397 -4.641 -5.119 1.00 90.88 260 PRO A C 1
ATOM 1907 O O . PRO A 1 260 ? -6.611 -3.939 -4.475 1.00 90.88 260 PRO A O 1
ATOM 1910 N N . GLU A 1 261 ? -8.132 -4.158 -6.120 1.00 90.88 261 GLU A N 1
ATOM 1911 C CA . GLU A 1 261 ? -8.114 -2.752 -6.505 1.00 90.88 261 GLU A CA 1
ATOM 1912 C C . GLU A 1 261 ? -9.269 -1.984 -5.863 1.00 90.88 261 GLU A C 1
ATOM 1914 O O . GLU A 1 261 ? -10.450 -2.266 -6.065 1.00 90.88 261 GLU A O 1
ATOM 1919 N N . LEU A 1 262 ? -8.904 -0.948 -5.126 1.00 90.88 262 LEU A N 1
ATOM 1920 C CA . LEU A 1 262 ? -9.768 0.077 -4.589 1.00 90.88 262 LEU A CA 1
ATOM 1921 C C . LEU A 1 262 ? -9.702 1.316 -5.492 1.00 90.88 262 LEU A C 1
ATOM 1923 O O . LEU A 1 262 ? -8.671 1.983 -5.569 1.00 90.88 262 LEU A O 1
ATOM 1927 N N . ARG A 1 263 ? -10.803 1.670 -6.160 1.00 89.38 263 ARG A N 1
ATOM 1928 C CA . ARG A 1 263 ? -10.851 2.786 -7.112 1.00 89.38 263 ARG A CA 1
ATOM 1929 C C . ARG A 1 263 ? -11.784 3.891 -6.632 1.00 89.38 263 ARG A C 1
ATOM 1931 O O . ARG A 1 263 ? -13.005 3.791 -6.710 1.00 89.38 263 ARG A O 1
ATOM 1938 N N . SER A 1 264 ? -11.223 5.021 -6.217 1.00 83.75 264 SER A N 1
ATOM 1939 C CA . SER A 1 264 ? -12.039 6.200 -5.928 1.00 83.75 264 SER A CA 1
ATOM 1940 C C . SER A 1 264 ? -12.449 6.898 -7.224 1.00 83.75 264 SER A C 1
ATOM 1942 O O . SER A 1 264 ? -11.611 7.439 -7.952 1.00 83.75 264 SER A O 1
ATOM 1944 N N . VAL A 1 265 ? -13.755 6.918 -7.490 1.00 80.69 265 VAL A N 1
ATOM 1945 C CA . VAL A 1 265 ? -14.378 7.656 -8.604 1.00 80.69 265 VAL A CA 1
ATOM 1946 C C . VAL A 1 265 ? -14.917 9.022 -8.171 1.00 80.69 265 VAL A C 1
ATOM 1948 O O . VAL A 1 265 ? -15.611 9.687 -8.944 1.00 80.69 265 VAL A O 1
ATOM 1951 N N . SER A 1 266 ? -14.599 9.450 -6.942 1.00 79.00 266 SER A N 1
ATOM 1952 C CA . SER A 1 266 ? -15.020 10.743 -6.409 1.00 79.00 266 SER A CA 1
ATOM 1953 C C . SER A 1 266 ? -14.664 11.853 -7.393 1.00 79.00 266 SER A C 1
ATOM 1955 O O . SER A 1 266 ? -13.573 11.891 -7.952 1.00 79.00 266 SER A O 1
ATOM 1957 N N . THR A 1 267 ? -15.584 12.787 -7.619 1.00 79.50 267 THR A N 1
ATOM 1958 C CA . THR A 1 267 ? -15.311 13.992 -8.417 1.00 79.50 267 THR A CA 1
ATOM 1959 C C . THR A 1 267 ? -14.940 15.186 -7.540 1.00 79.50 267 THR A C 1
ATOM 1961 O O . THR A 1 267 ? -14.758 16.291 -8.056 1.00 79.50 267 THR A O 1
ATOM 1964 N N . LYS A 1 268 ? -14.892 15.003 -6.213 1.00 79.38 268 LYS A N 1
ATOM 1965 C CA . LYS A 1 268 ? -14.634 16.072 -5.241 1.00 79.38 268 LYS A CA 1
ATOM 1966 C C . LYS A 1 268 ? -13.167 16.512 -5.301 1.00 79.38 268 LYS A C 1
ATOM 1968 O O . LYS A 1 268 ? -12.292 15.746 -5.688 1.00 79.38 268 LYS A O 1
ATOM 1973 N N . SER A 1 269 ? -12.906 17.764 -4.923 1.00 77.75 269 SER A N 1
ATOM 1974 C CA . SER A 1 269 ? -11.541 18.274 -4.777 1.00 77.75 269 SER A CA 1
ATOM 1975 C C . SER A 1 269 ? -10.883 17.749 -3.502 1.00 77.75 269 SER A C 1
ATOM 1977 O O . SER A 1 269 ? -11.542 17.597 -2.474 1.00 77.75 269 SER A O 1
ATOM 1979 N N . CYS A 1 270 ? -9.560 17.622 -3.555 1.00 71.75 270 CYS A N 1
ATOM 1980 C CA . CYS A 1 270 ? -8.664 17.077 -2.522 1.00 71.75 270 CYS A CA 1
ATOM 1981 C C . CYS A 1 270 ? -8.576 17.876 -1.215 1.00 71.75 270 CYS A C 1
ATOM 1983 O O . CYS A 1 270 ? -7.796 17.566 -0.315 1.00 71.75 270 CYS A O 1
ATOM 1985 N N . THR A 1 271 ? -9.352 18.953 -1.140 1.00 68.62 271 THR A N 1
ATOM 1986 C CA . THR A 1 271 ? -9.493 19.835 0.016 1.00 68.62 271 THR A CA 1
ATOM 1987 C C . THR A 1 271 ? -10.570 19.355 0.984 1.00 68.62 271 THR A C 1
ATOM 1989 O O . THR A 1 271 ? -10.667 19.892 2.082 1.00 68.62 271 THR A O 1
ATOM 1992 N N . ASN A 1 272 ? -11.412 18.404 0.572 1.00 70.31 272 ASN A N 1
ATOM 1993 C CA . ASN A 1 272 ? -12.496 17.879 1.392 1.00 70.31 272 ASN A CA 1
ATOM 1994 C C . ASN A 1 272 ? -12.098 16.514 1.946 1.00 70.31 272 ASN A C 1
ATOM 1996 O O . ASN A 1 272 ? -11.566 15.689 1.220 1.00 70.31 272 ASN A O 1
ATOM 2000 N N . VAL A 1 273 ? -12.405 16.250 3.211 1.00 73.00 273 VAL A N 1
ATOM 2001 C CA . VAL A 1 273 ? -12.147 14.946 3.844 1.00 73.00 273 VAL A CA 1
ATOM 2002 C C . VAL A 1 273 ? -12.765 13.800 3.024 1.00 73.00 273 VAL A C 1
ATOM 2004 O O . VAL A 1 273 ? -12.113 12.793 2.778 1.00 73.00 273 VAL A O 1
ATOM 2007 N N . ASP A 1 274 ? -13.960 14.019 2.470 1.00 73.38 274 ASP A N 1
ATOM 2008 C CA . ASP A 1 274 ? -14.679 13.055 1.628 1.00 73.38 274 ASP A CA 1
ATOM 2009 C C . ASP A 1 274 ? -14.036 12.755 0.255 1.00 73.38 274 ASP A C 1
ATOM 2011 O O . ASP A 1 274 ? -14.634 12.045 -0.554 1.00 73.38 274 ASP A O 1
ATOM 2015 N N . SER A 1 275 ? -12.908 13.376 -0.106 1.00 74.69 275 SER A N 1
ATOM 2016 C CA . SER A 1 275 ? -12.174 12.994 -1.322 1.00 74.69 275 SER A CA 1
ATOM 2017 C C . SER A 1 275 ? -11.169 11.873 -1.071 1.00 74.69 275 SER A C 1
ATOM 2019 O O . SER A 1 275 ? -10.646 11.322 -2.033 1.00 74.69 275 SER A O 1
ATOM 2021 N N . TYR A 1 276 ? -10.872 11.558 0.192 1.00 77.94 276 TYR A N 1
ATOM 2022 C CA . TYR A 1 276 ? -9.931 10.506 0.557 1.00 77.94 276 TYR A CA 1
ATOM 2023 C C . TYR A 1 276 ? -10.652 9.166 0.701 1.00 77.94 276 TYR A C 1
ATOM 2025 O O . TYR A 1 276 ? -11.789 9.101 1.169 1.00 77.94 276 TYR A O 1
ATOM 2033 N N . SER A 1 277 ? -9.971 8.093 0.303 1.00 84.19 277 SER A N 1
ATOM 2034 C CA . SER A 1 277 ? -10.480 6.731 0.482 1.00 84.19 277 SER A CA 1
ATOM 2035 C C . SER A 1 277 ? -10.367 6.290 1.935 1.00 84.19 277 SER A C 1
ATOM 2037 O O . SER A 1 277 ? -11.229 5.566 2.423 1.00 84.19 277 SER A O 1
ATOM 2039 N N . PHE A 1 278 ? -9.333 6.764 2.635 1.00 92.31 278 PHE A N 1
ATOM 2040 C CA . PHE A 1 278 ? -9.117 6.508 4.054 1.00 92.31 278 PHE A CA 1
ATOM 2041 C C . PHE A 1 278 ? -8.968 7.822 4.814 1.00 92.31 278 PHE A C 1
ATOM 2043 O O . PHE A 1 278 ? -8.161 8.672 4.437 1.00 92.31 278 PHE A O 1
ATOM 2050 N N . VAL A 1 279 ? -9.725 7.971 5.897 1.00 94.62 279 VAL A N 1
ATOM 2051 C CA . VAL A 1 279 ? -9.672 9.113 6.814 1.00 94.62 279 VAL A CA 1
ATOM 2052 C C . VAL A 1 279 ? -9.380 8.578 8.209 1.00 94.62 279 VAL A C 1
ATOM 2054 O O . VAL A 1 279 ? -10.186 7.844 8.776 1.00 94.62 279 VAL A O 1
ATOM 2057 N N . VAL A 1 280 ? -8.221 8.922 8.759 1.00 95.81 280 VAL A N 1
ATOM 2058 C CA . VAL A 1 280 ? -7.634 8.215 9.900 1.00 95.81 280 VAL A CA 1
ATOM 2059 C C . VAL A 1 280 ? -7.415 9.164 11.069 1.00 95.81 280 VAL A C 1
ATOM 2061 O O . VAL A 1 280 ? -6.490 9.969 11.046 1.00 95.81 280 VAL A O 1
ATOM 2064 N N . SER A 1 281 ? -8.245 9.032 12.103 1.00 96.12 281 SER A N 1
ATOM 2065 C CA . SER A 1 281 ? -8.067 9.669 13.420 1.00 96.12 281 SER A CA 1
ATOM 2066 C C . SER A 1 281 ? -7.665 8.657 14.516 1.00 96.12 281 SER A C 1
ATOM 2068 O O . SER A 1 281 ? -7.408 9.065 15.653 1.00 96.12 281 SER A O 1
ATOM 2070 N N . GLY A 1 282 ? -7.656 7.355 14.196 1.00 94.75 282 GLY A N 1
ATOM 2071 C CA . GLY A 1 282 ? -7.134 6.235 14.998 1.00 94.75 282 GLY A CA 1
ATOM 2072 C C . GLY A 1 282 ? -5.882 5.617 14.368 1.00 94.75 282 GLY A C 1
ATOM 2073 O O . GLY A 1 282 ? -5.018 6.353 13.906 1.00 94.75 282 GLY A O 1
ATOM 2074 N N . GLN A 1 283 ? -5.783 4.291 14.308 1.00 95.50 283 GLN A N 1
ATOM 2075 C CA . GLN A 1 283 ? -4.648 3.589 13.693 1.00 95.50 283 GLN A CA 1
ATOM 2076 C C . GLN A 1 283 ? -5.110 2.770 12.490 1.00 95.50 283 GLN A C 1
ATOM 2078 O O . GLN A 1 283 ? -6.040 1.970 12.588 1.00 95.50 283 GLN A O 1
ATOM 2083 N N . LEU A 1 284 ? -4.459 2.981 11.350 1.00 96.19 284 LEU A N 1
ATOM 2084 C CA . LEU A 1 284 ? -4.717 2.252 10.115 1.00 96.19 284 LEU A CA 1
ATOM 2085 C C . LEU A 1 284 ? -3.464 1.480 9.695 1.00 96.19 284 LEU A C 1
ATOM 2087 O O . LEU A 1 284 ? -2.393 2.071 9.586 1.00 96.19 284 LEU A O 1
ATOM 2091 N N . SER A 1 285 ? -3.615 0.195 9.389 1.00 94.75 285 SER A N 1
ATOM 2092 C CA . SER A 1 285 ? -2.620 -0.588 8.652 1.00 94.75 285 SER A CA 1
ATOM 2093 C C . SER A 1 285 ? -3.212 -1.034 7.318 1.00 94.75 285 SER A C 1
ATOM 2095 O O . SER A 1 285 ? -4.321 -1.567 7.292 1.00 94.75 285 SER A O 1
ATOM 2097 N N . ILE A 1 286 ? -2.509 -0.780 6.215 1.00 94.44 286 ILE A N 1
ATOM 2098 C CA . ILE A 1 286 ? -2.898 -1.202 4.867 1.00 94.44 286 ILE A CA 1
ATOM 2099 C C . ILE A 1 286 ? -1.801 -2.088 4.280 1.00 94.44 286 ILE A C 1
ATOM 2101 O O . ILE A 1 286 ? -0.641 -1.667 4.236 1.00 94.44 286 ILE A O 1
ATOM 2105 N N . GLU A 1 287 ? -2.183 -3.264 3.774 1.00 91.25 287 GLU A N 1
ATOM 2106 C CA . GLU A 1 287 ? -1.252 -4.211 3.157 1.00 91.25 287 GLU A CA 1
ATOM 2107 C C . GLU A 1 287 ? -1.757 -4.836 1.853 1.00 91.25 287 GLU A C 1
ATOM 2109 O O . GLU A 1 287 ? -2.897 -5.286 1.787 1.00 91.25 287 GLU A O 1
ATOM 2114 N N . HIS A 1 288 ? -0.885 -4.944 0.845 1.00 88.69 288 HIS A N 1
ATOM 2115 C CA . HIS A 1 288 ? -1.132 -5.699 -0.396 1.00 88.69 288 HIS A CA 1
ATOM 2116 C C . HIS A 1 288 ? -2.420 -5.314 -1.137 1.00 88.69 288 HIS A C 1
ATOM 2118 O O . HIS A 1 288 ? -3.225 -6.163 -1.513 1.00 88.69 288 HIS A O 1
ATOM 2124 N N . ILE A 1 289 ? -2.636 -4.011 -1.342 1.00 91.12 289 ILE A N 1
ATOM 2125 C CA . ILE A 1 289 ? -3.761 -3.506 -2.140 1.00 91.12 289 ILE A CA 1
ATOM 2126 C C . ILE A 1 289 ? -3.303 -2.499 -3.197 1.00 91.12 289 ILE A C 1
ATOM 2128 O O . ILE A 1 289 ? -2.254 -1.858 -3.064 1.00 91.12 289 ILE A O 1
ATOM 2132 N N . PHE A 1 290 ? -4.148 -2.290 -4.208 1.00 91.81 290 PHE A N 1
ATOM 2133 C CA . PHE A 1 290 ? -4.034 -1.165 -5.133 1.00 91.81 290 PHE A CA 1
ATOM 2134 C C . PHE A 1 290 ? -5.056 -0.093 -4.791 1.00 91.81 290 PHE A C 1
ATOM 2136 O O . PHE A 1 290 ? -6.251 -0.359 -4.791 1.00 91.81 290 PHE A O 1
ATOM 2143 N N . LEU A 1 291 ? -4.610 1.136 -4.546 1.00 92.44 291 LEU A N 1
ATOM 2144 C CA . LEU A 1 291 ? -5.482 2.290 -4.365 1.00 92.44 291 LEU A CA 1
ATOM 2145 C C . LEU A 1 291 ? -5.313 3.249 -5.546 1.00 92.44 291 LEU A C 1
ATOM 2147 O O . LEU A 1 291 ? -4.246 3.831 -5.732 1.00 92.44 291 LEU A O 1
ATOM 2151 N N . ARG A 1 292 ? -6.368 3.411 -6.349 1.00 90.12 292 ARG A N 1
ATOM 2152 C CA . ARG A 1 292 ? -6.364 4.203 -7.588 1.00 90.12 292 ARG A CA 1
ATOM 2153 C C . ARG A 1 292 ? -7.415 5.311 -7.593 1.00 90.12 292 ARG A C 1
ATOM 2155 O O . ARG A 1 292 ? -8.415 5.274 -6.872 1.00 90.12 292 ARG A O 1
ATOM 2162 N N . GLY A 1 293 ? -7.230 6.280 -8.488 1.00 87.75 293 GLY A N 1
ATOM 2163 C CA . GLY A 1 293 ? -8.206 7.339 -8.762 1.00 87.75 293 GLY A CA 1
ATOM 2164 C C . GLY A 1 293 ? -7.981 8.582 -7.905 1.00 87.75 293 GLY A C 1
ATOM 2165 O O . GLY A 1 293 ? -6.859 9.055 -7.788 1.00 87.75 293 GLY A O 1
ATOM 2166 N N . LYS A 1 294 ? -9.029 9.167 -7.321 1.00 85.06 294 LYS A N 1
ATOM 2167 C CA . LYS A 1 294 ? -8.878 10.412 -6.534 1.00 85.06 294 LYS A CA 1
ATOM 2168 C C . LYS A 1 294 ? -8.568 10.208 -5.053 1.00 85.06 294 LYS A C 1
ATOM 2170 O O . LYS A 1 294 ? -8.245 11.163 -4.359 1.00 85.06 294 LYS A O 1
ATOM 2175 N N . GLY A 1 295 ? -8.681 8.988 -4.548 1.00 81.25 295 GLY A N 1
ATOM 2176 C CA . GLY A 1 295 ? -8.681 8.733 -3.115 1.00 81.25 295 GLY A CA 1
ATOM 2177 C C . GLY A 1 295 ? -7.318 8.298 -2.605 1.00 81.25 295 GLY A C 1
ATOM 2178 O O . GLY A 1 295 ? -6.832 7.241 -2.983 1.00 81.25 295 GLY A O 1
ATOM 2179 N N . GLY A 1 296 ? -6.721 9.116 -1.738 1.00 91.94 296 GLY A N 1
ATOM 2180 C CA . GLY A 1 296 ? -5.528 8.767 -0.964 1.00 91.94 296 GLY A CA 1
ATOM 2181 C C . GLY A 1 296 ? -5.860 8.421 0.491 1.00 91.94 296 GLY A C 1
ATOM 2182 O O . GLY A 1 296 ? -7.013 8.143 0.839 1.00 91.94 296 GLY A O 1
ATOM 2183 N N . VAL A 1 297 ? -4.849 8.516 1.350 1.00 95.56 297 VAL A N 1
ATOM 2184 C CA . VAL A 1 297 ? -4.938 8.379 2.808 1.00 95.56 297 VAL A CA 1
ATOM 2185 C C . VAL A 1 297 ? -4.778 9.756 3.454 1.00 95.56 297 VAL A C 1
ATOM 2187 O O . VAL A 1 297 ? -3.755 10.419 3.280 1.00 95.56 297 VAL A O 1
ATOM 2190 N N . LEU A 1 298 ? -5.785 10.185 4.213 1.00 95.31 298 LEU A N 1
ATOM 2191 C CA . LEU A 1 298 ? -5.720 11.352 5.086 1.00 95.31 298 LEU A CA 1
ATOM 2192 C C . LEU A 1 298 ? -5.522 10.889 6.527 1.00 95.31 298 LEU A C 1
ATOM 2194 O O . LEU A 1 298 ? -6.434 10.326 7.127 1.00 95.31 298 LEU A O 1
ATOM 2198 N N . VAL A 1 299 ? -4.353 11.161 7.096 1.00 95.81 299 VAL A N 1
ATOM 2199 C CA . VAL A 1 299 ? -4.068 10.939 8.519 1.00 95.81 299 VAL A CA 1
ATOM 2200 C C . VAL A 1 299 ? -4.262 12.259 9.246 1.00 95.81 299 VAL A C 1
ATOM 2202 O O . VAL A 1 299 ? -3.649 13.245 8.856 1.00 95.81 299 VAL A O 1
ATOM 2205 N N . GLN A 1 300 ? -5.103 12.314 10.273 1.00 94.88 300 GLN A N 1
ATOM 2206 C CA . GLN A 1 300 ? -5.452 13.556 10.964 1.00 94.88 300 GLN A CA 1
ATOM 2207 C C . GLN A 1 300 ? -5.588 13.364 12.475 1.00 94.88 300 GLN A C 1
ATOM 2209 O O . GLN A 1 300 ? -5.597 12.243 12.973 1.00 94.88 300 GLN A O 1
ATOM 2214 N N . ASP A 1 301 ? -5.707 14.466 13.212 1.00 93.25 301 ASP A N 1
ATOM 2215 C CA . ASP A 1 301 ? -5.811 14.477 14.674 1.00 93.25 301 ASP A CA 1
ATOM 2216 C C . ASP A 1 301 ? -4.630 13.753 15.344 1.00 93.25 301 ASP A C 1
ATOM 2218 O O . ASP A 1 301 ? -3.484 14.146 15.168 1.00 93.25 301 ASP A O 1
ATOM 2222 N N . ASN A 1 302 ? -4.893 12.692 16.110 1.00 92.50 302 ASN A N 1
ATOM 2223 C CA . ASN A 1 302 ? -3.859 11.828 16.676 1.00 92.50 302 ASN A CA 1
ATOM 2224 C C . ASN A 1 302 ? -3.697 10.523 15.877 1.00 92.50 302 ASN A C 1
ATOM 2226 O O . ASN A 1 302 ? -3.266 9.509 16.420 1.00 92.50 302 ASN A O 1
ATOM 2230 N N . GLY A 1 303 ? -4.112 10.535 14.612 1.00 95.50 303 GLY A N 1
ATOM 2231 C CA . GLY A 1 303 ? -4.126 9.362 13.761 1.00 95.50 303 GLY A CA 1
ATOM 2232 C C . GLY A 1 303 ? -2.732 8.893 13.361 1.00 95.50 303 GLY A C 1
ATOM 2233 O O . GLY A 1 303 ? -1.770 9.669 13.351 1.00 95.50 303 GLY A O 1
ATOM 2234 N N . GLN A 1 304 ? -2.651 7.619 12.993 1.00 95.19 304 GLN A N 1
ATOM 2235 C CA . GLN A 1 304 ? -1.440 6.948 12.544 1.00 95.19 304 GLN A CA 1
ATOM 2236 C C . GLN A 1 304 ? -1.748 6.045 11.349 1.00 95.19 304 GLN A C 1
ATOM 2238 O O . GLN A 1 304 ? -2.797 5.397 11.323 1.00 95.19 304 GLN A O 1
ATOM 2243 N N . ALA A 1 305 ? -0.837 5.971 10.379 1.00 96.12 305 ALA A N 1
ATOM 2244 C CA . ALA A 1 305 ? -0.986 5.059 9.248 1.00 96.12 305 ALA A CA 1
ATOM 2245 C C . ALA A 1 305 ? 0.297 4.285 8.940 1.00 96.12 305 ALA A C 1
ATOM 2247 O O . ALA A 1 305 ? 1.377 4.870 8.815 1.00 96.12 305 ALA A O 1
ATOM 2248 N N . ILE A 1 306 ? 0.137 2.980 8.742 1.00 94.81 306 ILE A N 1
ATOM 2249 C CA . ILE A 1 306 ? 1.147 2.050 8.247 1.00 94.81 306 ILE A CA 1
ATOM 2250 C C . ILE A 1 306 ? 0.701 1.581 6.865 1.00 94.81 306 ILE A C 1
ATOM 2252 O O . ILE A 1 306 ? -0.412 1.094 6.688 1.00 94.81 306 ILE A O 1
ATOM 2256 N N . ILE A 1 307 ? 1.568 1.754 5.876 1.00 94.69 307 ILE A N 1
ATOM 2257 C CA . ILE A 1 307 ? 1.338 1.352 4.491 1.00 94.69 307 ILE A CA 1
ATOM 2258 C C . ILE A 1 307 ? 2.466 0.395 4.122 1.00 94.69 307 ILE A C 1
ATOM 2260 O O . ILE A 1 307 ? 3.633 0.794 4.101 1.00 94.69 307 ILE A O 1
ATOM 2264 N N . ASN A 1 308 ? 2.139 -0.866 3.874 1.00 89.56 308 ASN A N 1
ATOM 2265 C CA . ASN A 1 308 ? 3.120 -1.915 3.620 1.00 89.56 308 ASN A CA 1
ATOM 2266 C C . ASN A 1 308 ? 2.759 -2.671 2.342 1.00 89.56 308 ASN A C 1
ATOM 2268 O O . ASN A 1 308 ? 1.597 -3.005 2.140 1.00 89.56 308 ASN A O 1
ATOM 2272 N N . GLY A 1 309 ? 3.716 -2.918 1.447 1.00 86.25 309 GLY A N 1
ATOM 2273 C CA . GLY A 1 309 ? 3.435 -3.711 0.244 1.00 86.25 309 GLY A CA 1
ATOM 2274 C C . GLY A 1 309 ? 2.272 -3.159 -0.588 1.00 86.25 309 GLY A C 1
ATOM 2275 O O . GLY A 1 309 ? 1.516 -3.934 -1.152 1.00 86.25 309 GLY A O 1
ATOM 2276 N N . THR A 1 310 ? 2.036 -1.846 -0.587 1.00 91.12 310 THR A N 1
ATOM 2277 C CA . THR A 1 310 ? 0.815 -1.245 -1.145 1.00 91.12 310 THR A CA 1
ATOM 2278 C C . THR A 1 310 ? 1.178 -0.219 -2.206 1.00 91.12 310 THR A C 1
ATOM 2280 O O . THR A 1 310 ? 2.133 0.544 -2.047 1.00 91.12 310 THR A O 1
ATOM 2283 N N . GLN A 1 311 ? 0.393 -0.155 -3.279 1.00 91.75 311 GLN A N 1
ATOM 2284 C CA . GLN A 1 311 ? 0.533 0.885 -4.294 1.00 91.75 311 GLN A CA 1
ATOM 2285 C C . GLN A 1 311 ? -0.669 1.833 -4.241 1.00 91.75 311 GLN A C 1
ATOM 2287 O O . GLN A 1 311 ? -1.816 1.433 -4.421 1.00 91.75 311 GLN A O 1
ATOM 2292 N N . ILE A 1 312 ? -0.387 3.115 -4.014 1.00 93.69 312 ILE A N 1
ATOM 2293 C CA . ILE A 1 312 ? -1.358 4.207 -4.004 1.00 93.69 312 ILE A CA 1
ATOM 2294 C C . ILE A 1 312 ? -0.995 5.173 -5.120 1.00 93.69 312 ILE A C 1
ATOM 2296 O O . ILE A 1 312 ? 0.001 5.893 -5.028 1.00 93.69 312 ILE A O 1
ATOM 2300 N N . VAL A 1 313 ? -1.808 5.197 -6.171 1.00 91.62 313 VAL A N 1
ATOM 2301 C CA . VAL A 1 313 ? -1.605 6.056 -7.337 1.00 91.62 313 VAL A CA 1
ATOM 2302 C C . VAL A 1 313 ? -2.838 6.902 -7.554 1.00 91.62 313 VAL A C 1
ATOM 2304 O O . VAL A 1 313 ? -3.896 6.416 -7.954 1.00 91.62 313 VAL A O 1
ATOM 2307 N N . THR A 1 314 ? -2.700 8.190 -7.291 1.00 91.00 314 THR A N 1
ATOM 2308 C CA . THR A 1 314 ? -3.809 9.128 -7.359 1.00 91.00 314 THR A CA 1
ATOM 2309 C C . THR A 1 314 ? -3.677 10.078 -8.538 1.00 91.00 314 THR A C 1
ATOM 2311 O O . THR A 1 314 ? -2.578 10.397 -8.989 1.00 91.00 314 THR A O 1
ATOM 2314 N N . THR A 1 315 ? -4.799 10.589 -9.036 1.00 87.62 315 THR A N 1
ATOM 2315 C CA . THR A 1 315 ? -4.765 11.586 -10.106 1.00 87.62 315 THR A CA 1
ATOM 2316 C C . THR A 1 315 ? -4.435 12.963 -9.552 1.00 87.62 315 THR A C 1
ATOM 2318 O O . THR A 1 315 ? -3.390 13.509 -9.851 1.00 87.62 315 THR A O 1
ATOM 2321 N N . ASP A 1 316 ? -5.254 13.520 -8.670 1.00 84.69 316 ASP A N 1
ATOM 2322 C CA . ASP A 1 316 ? -5.190 14.935 -8.283 1.00 84.69 316 ASP A CA 1
ATOM 2323 C C . ASP A 1 316 ? -5.032 15.168 -6.785 1.00 84.69 316 ASP A C 1
ATOM 2325 O O . ASP A 1 316 ? -4.567 16.237 -6.382 1.00 84.69 316 ASP A O 1
ATOM 2329 N N . CYS A 1 317 ? -5.316 14.164 -5.960 1.00 88.12 317 CYS A N 1
ATOM 2330 C CA . CYS A 1 317 ? -5.092 14.231 -4.518 1.00 88.12 317 CYS A CA 1
ATOM 2331 C C . CYS A 1 317 ? -3.737 13.658 -4.152 1.00 88.12 317 CYS A C 1
ATOM 2333 O O . CYS A 1 317 ? -3.268 12.765 -4.844 1.00 88.12 317 CYS A O 1
ATOM 2335 N N . PRO A 1 318 ? -3.070 14.148 -3.101 1.00 92.75 318 PRO A N 1
ATOM 2336 C CA . PRO A 1 318 ? -1.880 13.468 -2.614 1.00 92.75 318 PRO A CA 1
ATOM 2337 C C . PRO A 1 318 ? -2.255 12.031 -2.191 1.00 92.75 318 PRO A C 1
ATOM 2339 O O . PRO A 1 318 ? -3.248 11.868 -1.475 1.00 92.75 318 PRO A O 1
ATOM 2342 N N . PRO A 1 319 ? -1.495 10.997 -2.604 1.00 94.56 319 PRO A N 1
ATOM 2343 C CA . PRO A 1 319 ? -1.601 9.644 -2.066 1.00 94.56 319 PRO A CA 1
ATOM 2344 C C . PRO A 1 319 ? -1.635 9.624 -0.551 1.00 94.56 319 PRO A C 1
ATOM 2346 O O . PRO A 1 319 ? -2.407 8.864 0.026 1.00 94.56 319 PRO A O 1
ATOM 2349 N N . VAL A 1 320 ? -0.834 10.485 0.086 1.00 96.25 320 VAL A N 1
ATOM 2350 C CA . VAL A 1 320 ? -0.846 10.649 1.533 1.00 96.25 320 VAL A CA 1
ATOM 2351 C C . VAL A 1 320 ? -0.816 12.122 1.921 1.00 96.25 320 VAL A C 1
ATOM 2353 O O . VAL A 1 320 ? 0.087 12.875 1.550 1.00 96.25 320 VAL A O 1
ATOM 2356 N N . ASN A 1 321 ? -1.785 12.516 2.740 1.00 95.19 321 ASN A N 1
ATOM 2357 C CA . ASN A 1 321 ? -1.799 13.795 3.433 1.00 95.19 321 ASN A CA 1
ATOM 2358 C C . ASN A 1 321 ? -1.846 13.527 4.936 1.00 95.19 321 ASN A C 1
ATOM 2360 O O . ASN A 1 321 ? -2.770 12.876 5.413 1.00 95.19 321 ASN A O 1
ATOM 2364 N N . CYS A 1 322 ? -0.850 13.995 5.679 1.00 95.38 322 CYS A N 1
ATOM 2365 C CA . CYS A 1 322 ? -0.726 13.691 7.096 1.00 95.38 322 CYS A CA 1
ATOM 2366 C C . CYS A 1 322 ? -0.691 14.964 7.935 1.00 95.38 322 CYS A C 1
ATOM 2368 O O . CYS A 1 322 ? 0.262 15.731 7.875 1.00 95.38 322 CYS A O 1
ATOM 2370 N N . THR A 1 323 ? -1.724 15.163 8.742 1.00 93.50 323 THR A N 1
ATOM 2371 C CA . THR A 1 323 ? -1.824 16.155 9.820 1.00 93.50 323 THR A CA 1
ATOM 2372 C C . THR A 1 323 ? -1.886 15.494 11.202 1.00 93.50 323 THR A C 1
ATOM 2374 O O . THR A 1 323 ? -2.095 16.184 12.196 1.00 93.50 323 THR A O 1
ATOM 2377 N N . GLY A 1 324 ? -1.761 14.160 11.243 1.00 90.62 324 GLY A N 1
ATOM 2378 C CA . GLY A 1 324 ? -1.814 13.336 12.449 1.00 90.62 324 GLY A CA 1
ATOM 2379 C C . GLY A 1 324 ? -0.476 13.205 13.180 1.00 90.62 324 GLY A C 1
ATOM 2380 O O . GLY A 1 324 ? 0.384 14.078 13.082 1.00 90.62 324 GLY A O 1
ATOM 2381 N N . LEU A 1 325 ? -0.280 12.087 13.891 1.00 91.06 325 LEU A N 1
ATOM 2382 C CA . LEU A 1 325 ? 0.957 11.815 14.635 1.00 91.06 325 LEU A CA 1
ATOM 2383 C C . LEU A 1 325 ? 2.080 11.306 13.734 1.00 91.06 325 LEU A C 1
ATOM 2385 O O . LEU A 1 325 ? 3.186 11.857 13.744 1.00 91.06 325 LEU A O 1
ATOM 2389 N N . TRP A 1 326 ? 1.832 10.227 12.988 1.00 93.12 326 TRP A N 1
ATOM 2390 C CA . TRP A 1 326 ? 2.871 9.645 12.148 1.00 93.12 326 TRP A CA 1
ATOM 2391 C C . TRP A 1 326 ? 2.369 8.817 10.967 1.00 93.12 326 TRP A C 1
ATOM 2393 O O . TRP A 1 326 ? 1.260 8.282 10.952 1.00 93.12 326 TRP A O 1
ATOM 2403 N N . LEU A 1 327 ? 3.247 8.719 9.973 1.00 95.44 327 LEU A N 1
ATOM 2404 C CA . LEU A 1 327 ? 3.116 7.908 8.771 1.00 95.44 327 LEU A CA 1
ATOM 2405 C C . LEU A 1 327 ? 4.317 6.967 8.646 1.00 95.44 327 LEU A C 1
ATOM 2407 O O . LEU A 1 327 ? 5.469 7.392 8.750 1.00 95.44 327 LEU A O 1
ATOM 2411 N N . ARG A 1 328 ? 4.067 5.702 8.324 1.00 95.12 328 ARG A N 1
ATOM 2412 C CA . ARG A 1 328 ? 5.098 4.745 7.921 1.00 95.12 328 ARG A CA 1
ATOM 2413 C C . ARG A 1 328 ? 4.715 4.139 6.589 1.00 95.12 328 ARG A C 1
ATOM 2415 O O . ARG A 1 328 ? 3.619 3.609 6.452 1.00 95.12 328 ARG A O 1
ATOM 2422 N N . ALA A 1 329 ? 5.625 4.200 5.628 1.00 93.38 329 ALA A N 1
ATOM 2423 C CA . ALA A 1 329 ? 5.476 3.498 4.362 1.00 93.38 329 ALA A CA 1
ATOM 2424 C C . ALA A 1 329 ? 6.664 2.560 4.168 1.00 93.38 329 ALA A C 1
ATOM 2426 O O . ALA A 1 329 ? 7.816 2.943 4.399 1.00 93.38 329 ALA A O 1
ATOM 2427 N N . ARG A 1 330 ? 6.379 1.317 3.792 1.00 89.00 330 ARG A N 1
ATOM 2428 C CA . ARG A 1 330 ? 7.374 0.270 3.578 1.00 89.00 330 ARG A CA 1
ATOM 2429 C C . ARG A 1 330 ? 7.043 -0.492 2.321 1.00 89.00 330 ARG A C 1
ATOM 2431 O O . ARG A 1 330 ? 5.880 -0.828 2.122 1.00 89.00 330 ARG A O 1
ATOM 2438 N N . ASN A 1 331 ? 8.050 -0.797 1.506 1.00 84.75 331 ASN A N 1
ATOM 2439 C CA . ASN A 1 331 ? 7.863 -1.644 0.327 1.00 84.75 331 ASN A CA 1
ATOM 2440 C C . ASN A 1 331 ? 6.643 -1.203 -0.496 1.00 84.75 331 ASN A C 1
ATOM 2442 O O . ASN A 1 331 ? 5.787 -2.010 -0.818 1.00 84.75 331 ASN A O 1
ATOM 2446 N N . SER A 1 332 ? 6.467 0.100 -0.681 1.00 90.50 332 SER A N 1
ATOM 2447 C CA . SER A 1 332 ? 5.217 0.663 -1.188 1.00 90.50 332 SER A CA 1
ATOM 2448 C C . SER A 1 332 ? 5.499 1.626 -2.325 1.00 90.50 332 SER A C 1
ATOM 2450 O O . SER A 1 332 ? 6.610 2.140 -2.463 1.00 90.50 332 SER A O 1
ATOM 2452 N N . MET A 1 333 ? 4.476 1.908 -3.120 1.00 90.94 333 MET A N 1
ATOM 2453 C CA . MET A 1 333 ? 4.537 2.928 -4.155 1.00 90.94 333 MET A CA 1
ATOM 2454 C C . MET A 1 333 ? 3.500 4.012 -3.886 1.00 90.94 333 MET A C 1
ATOM 2456 O O . MET A 1 333 ? 2.319 3.721 -3.743 1.00 90.94 333 MET A O 1
ATOM 2460 N N . LEU A 1 334 ? 3.934 5.271 -3.850 1.00 93.94 334 LEU A N 1
ATOM 2461 C CA . LEU A 1 334 ? 3.083 6.434 -3.601 1.00 93.94 334 LEU A CA 1
ATOM 2462 C C . LEU A 1 334 ? 3.232 7.421 -4.765 1.00 93.94 334 LEU A C 1
ATOM 2464 O O . LEU A 1 334 ? 4.219 8.154 -4.854 1.00 93.94 334 LEU A O 1
ATOM 2468 N N . GLY A 1 335 ? 2.273 7.416 -5.689 1.00 91.69 335 GLY A N 1
ATOM 2469 C CA . GLY A 1 335 ? 2.334 8.166 -6.942 1.00 91.69 335 GLY A CA 1
ATOM 2470 C C . GLY A 1 335 ? 1.179 9.139 -7.147 1.00 91.69 335 GLY A C 1
ATOM 2471 O O . GLY A 1 335 ? 0.047 8.829 -6.811 1.00 91.69 335 GLY A O 1
ATOM 2472 N N . GLN A 1 336 ? 1.438 10.306 -7.737 1.00 90.81 336 GLN A N 1
ATOM 2473 C CA . GLN A 1 336 ? 0.391 11.272 -8.085 1.00 90.81 336 GLN A CA 1
ATOM 2474 C C . GLN A 1 336 ? 0.560 11.774 -9.518 1.00 90.81 336 GLN A C 1
ATOM 2476 O O . GLN A 1 336 ? 1.565 12.419 -9.809 1.00 90.81 336 GLN A O 1
ATOM 2481 N N . THR A 1 337 ? -0.406 11.562 -10.408 1.00 86.94 337 THR A N 1
ATOM 2482 C CA . THR A 1 337 ? -0.229 11.840 -11.847 1.00 86.94 337 THR A CA 1
ATOM 2483 C C . THR A 1 337 ? -0.425 13.310 -12.212 1.00 86.94 337 THR A C 1
ATOM 2485 O O . THR A 1 337 ? 0.395 13.880 -12.921 1.00 86.94 337 THR A O 1
ATOM 2488 N N . ASP A 1 338 ? -1.459 13.942 -11.667 1.00 82.38 338 ASP A N 1
ATOM 2489 C CA . ASP A 1 338 ? -2.019 15.237 -12.072 1.00 82.38 338 ASP A CA 1
ATOM 2490 C C . ASP A 1 338 ? -2.399 16.086 -10.851 1.00 82.38 338 ASP A C 1
ATOM 2492 O O . ASP A 1 338 ? -3.558 16.428 -10.617 1.00 82.38 338 ASP A O 1
ATOM 2496 N N . GLY A 1 339 ? -1.404 16.423 -10.033 1.00 80.19 339 GLY A N 1
ATOM 2497 C CA . GLY A 1 339 ? 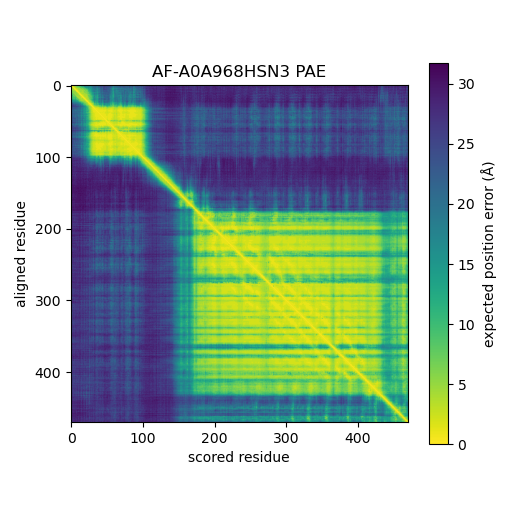-1.603 17.179 -8.801 1.00 80.19 339 GLY A CA 1
ATOM 2498 C C . GLY A 1 339 ? -0.747 18.431 -8.705 1.00 80.19 339 GLY A C 1
ATOM 2499 O O . GLY A 1 339 ? 0.329 18.524 -9.290 1.00 80.19 339 GLY A O 1
ATOM 2500 N N . VAL A 1 340 ? -1.203 19.381 -7.889 1.00 82.31 340 VAL A N 1
ATOM 2501 C CA . VAL A 1 340 ? -0.440 20.596 -7.544 1.00 82.31 340 VAL A CA 1
ATOM 2502 C C . VAL A 1 340 ? 0.329 20.465 -6.223 1.00 82.31 340 VAL A C 1
ATOM 2504 O O . VAL A 1 340 ? 1.130 21.332 -5.887 1.00 82.31 340 VAL A O 1
ATOM 2507 N N . THR A 1 341 ? 0.100 19.386 -5.471 1.00 89.31 341 THR A N 1
ATOM 2508 C CA . THR A 1 341 ? 0.735 19.098 -4.174 1.00 89.31 341 THR A CA 1
ATOM 2509 C C . THR A 1 341 ? 1.719 17.941 -4.279 1.00 89.31 341 THR A C 1
ATOM 2511 O O . THR A 1 341 ? 1.581 17.090 -5.154 1.00 89.31 341 THR A O 1
ATOM 2514 N N . ALA A 1 342 ? 2.693 17.875 -3.373 1.00 92.44 342 ALA A N 1
ATOM 2515 C CA . ALA A 1 342 ? 3.556 16.701 -3.254 1.00 92.44 342 ALA A CA 1
ATOM 2516 C C . ALA A 1 342 ? 2.726 15.424 -3.017 1.00 92.44 342 ALA A C 1
ATOM 2518 O O . ALA A 1 342 ? 1.724 15.515 -2.299 1.00 92.44 342 ALA A O 1
ATOM 2519 N N . PRO A 1 343 ? 3.135 14.255 -3.551 1.00 93.94 343 PRO A N 1
ATOM 2520 C CA . PRO A 1 343 ? 2.448 13.001 -3.267 1.00 93.94 343 PRO A CA 1
ATOM 2521 C C . PRO A 1 343 ? 2.364 12.671 -1.772 1.00 93.94 343 PRO A C 1
ATOM 2523 O O . PRO A 1 343 ? 1.361 12.137 -1.300 1.00 93.94 343 PRO A O 1
ATOM 2526 N N . ILE A 1 344 ? 3.415 13.017 -1.026 1.00 95.88 344 ILE A N 1
ATOM 2527 C CA . ILE A 1 344 ? 3.423 12.950 0.431 1.00 95.88 344 ILE A CA 1
ATOM 2528 C C . ILE A 1 344 ? 3.475 14.376 0.967 1.00 95.88 344 ILE A C 1
ATOM 2530 O O . ILE A 1 344 ? 4.471 15.085 0.794 1.00 95.88 344 ILE A O 1
ATOM 2534 N N . ASN A 1 345 ? 2.398 14.788 1.625 1.00 94.62 345 ASN A N 1
ATOM 2535 C CA . ASN A 1 345 ? 2.292 16.090 2.264 1.00 94.62 345 ASN A CA 1
ATOM 2536 C C . ASN A 1 345 ? 2.198 15.920 3.784 1.00 94.62 345 ASN A C 1
ATOM 2538 O O . ASN A 1 345 ? 1.226 15.354 4.282 1.00 94.62 345 ASN A O 1
ATOM 2542 N N . LEU A 1 346 ? 3.207 16.396 4.513 1.00 94.81 346 LEU A N 1
ATOM 2543 C CA . LEU A 1 346 ? 3.322 16.253 5.964 1.00 94.81 346 LEU A CA 1
ATOM 2544 C C . LEU A 1 346 ? 3.128 17.614 6.637 1.00 94.81 346 LEU A C 1
ATOM 2546 O O . LEU A 1 346 ? 3.976 18.501 6.561 1.00 94.81 346 LEU A O 1
ATOM 2550 N N . LEU A 1 347 ? 1.993 17.792 7.292 1.00 91.31 347 LEU A N 1
ATOM 2551 C CA . LEU A 1 347 ? 1.637 19.026 7.976 1.00 91.31 347 LEU A CA 1
ATOM 2552 C C . LEU A 1 347 ? 2.079 18.998 9.452 1.00 91.31 347 LEU A C 1
ATOM 2554 O O . LEU A 1 347 ? 2.677 18.022 9.918 1.00 91.31 347 LEU A O 1
ATOM 2558 N N . ASP A 1 348 ? 1.842 20.101 10.167 1.00 87.69 348 ASP A N 1
ATOM 2559 C CA . ASP A 1 348 ? 2.352 20.342 11.521 1.00 87.69 348 ASP A CA 1
ATOM 2560 C C . ASP A 1 348 ? 2.056 19.159 12.453 1.00 87.69 348 ASP A C 1
ATOM 2562 O O . ASP A 1 348 ? 0.908 18.748 12.605 1.00 87.69 348 ASP A O 1
ATOM 2566 N N . GLY A 1 349 ? 3.099 18.636 13.101 1.00 85.25 349 GLY A N 1
ATOM 2567 C CA . GLY A 1 349 ? 2.989 17.535 14.062 1.00 85.25 349 GLY A CA 1
ATOM 2568 C C . GLY A 1 349 ? 3.158 16.127 13.485 1.00 85.25 349 GLY A C 1
ATOM 2569 O O . GLY A 1 349 ? 3.499 15.232 14.254 1.00 85.25 349 GLY A O 1
ATOM 2570 N N . CYS A 1 350 ? 3.039 15.930 12.167 1.00 93.50 350 CYS A N 1
ATOM 2571 C CA . CYS A 1 350 ? 3.167 14.595 11.582 1.00 93.50 350 CYS A CA 1
ATOM 2572 C C . CYS A 1 350 ? 4.624 14.203 11.304 1.00 93.50 350 CYS A C 1
ATOM 2574 O O . CYS A 1 350 ? 5.303 14.841 10.507 1.00 93.50 350 CYS A O 1
ATOM 2576 N N . SER A 1 351 ? 5.109 13.114 11.895 1.00 92.94 351 SER A N 1
ATOM 2577 C CA . SER A 1 351 ? 6.398 12.504 11.518 1.00 92.94 351 SER A CA 1
ATOM 2578 C C . SER A 1 351 ? 6.232 11.450 10.425 1.00 92.94 351 SER A C 1
ATOM 2580 O O . SER A 1 351 ? 5.166 10.855 10.286 1.00 92.94 351 SER A O 1
ATOM 2582 N N . ALA A 1 352 ? 7.281 11.191 9.641 1.00 94.62 352 ALA A N 1
ATOM 2583 C CA . ALA A 1 352 ? 7.234 10.118 8.649 1.00 94.62 352 ALA A CA 1
ATOM 2584 C C . ALA A 1 352 ? 8.497 9.254 8.629 1.00 94.62 352 ALA A C 1
ATOM 2586 O O . ALA A 1 352 ? 9.616 9.757 8.735 1.00 94.62 352 ALA A O 1
ATOM 2587 N N . ALA A 1 353 ? 8.307 7.949 8.438 1.00 94.19 353 ALA A N 1
ATOM 2588 C CA . ALA A 1 353 ? 9.369 6.976 8.209 1.00 94.19 353 ALA A CA 1
ATOM 2589 C C . ALA A 1 353 ? 9.089 6.195 6.921 1.00 94.19 353 ALA A C 1
ATOM 2591 O O . ALA A 1 353 ? 8.127 5.432 6.845 1.00 94.19 353 ALA A O 1
ATOM 2592 N N . LEU A 1 354 ? 9.925 6.393 5.904 1.00 93.31 354 LEU A N 1
ATOM 2593 C CA . LEU A 1 354 ? 9.763 5.777 4.588 1.00 93.31 354 LEU A CA 1
ATOM 2594 C C . LEU A 1 354 ? 10.938 4.837 4.322 1.00 93.31 354 LEU A C 1
ATOM 2596 O O . LEU A 1 354 ? 12.099 5.259 4.387 1.00 93.31 354 LEU A O 1
ATOM 2600 N N . ASN A 1 355 ? 10.633 3.572 4.042 1.00 86.81 355 ASN A N 1
ATOM 2601 C CA . ASN A 1 355 ? 11.624 2.540 3.759 1.00 86.81 355 ASN A CA 1
ATOM 2602 C C . ASN A 1 355 ? 11.284 1.787 2.473 1.00 86.81 355 ASN A C 1
ATOM 2604 O O . ASN A 1 355 ? 10.130 1.396 2.298 1.00 86.81 355 ASN A O 1
ATOM 2608 N N . ALA A 1 356 ? 12.258 1.550 1.593 1.00 85.50 356 ALA A N 1
ATOM 2609 C CA . ALA A 1 356 ? 12.048 0.776 0.364 1.00 85.50 356 ALA A CA 1
ATOM 2610 C C . ALA A 1 356 ? 10.820 1.262 -0.436 1.00 85.50 356 ALA A C 1
ATOM 2612 O O . ALA A 1 356 ? 10.085 0.463 -1.008 1.00 85.50 356 ALA A O 1
ATOM 2613 N N . THR A 1 357 ? 10.525 2.567 -0.394 1.00 89.06 357 THR A N 1
ATOM 2614 C CA . THR A 1 357 ? 9.300 3.147 -0.955 1.00 89.06 357 THR A CA 1
ATOM 2615 C C . THR A 1 357 ? 9.632 3.950 -2.205 1.00 89.06 357 THR A C 1
ATOM 2617 O O . THR A 1 357 ? 10.559 4.766 -2.211 1.00 89.06 357 THR A O 1
ATOM 2620 N N . THR A 1 358 ? 8.853 3.748 -3.263 1.00 90.25 358 THR A N 1
ATOM 2621 C CA . THR A 1 358 ? 8.956 4.536 -4.491 1.00 90.25 358 THR A CA 1
ATOM 2622 C C . THR A 1 358 ? 7.932 5.658 -4.483 1.00 90.25 358 THR A C 1
ATOM 2624 O O . THR A 1 358 ? 6.737 5.430 -4.306 1.00 90.25 358 THR A O 1
ATOM 2627 N N . ILE A 1 359 ? 8.392 6.891 -4.681 1.00 92.38 359 ILE A N 1
ATOM 2628 C CA . ILE A 1 359 ? 7.544 8.080 -4.684 1.00 92.38 359 ILE A CA 1
ATOM 2629 C C . ILE A 1 359 ? 7.575 8.712 -6.064 1.00 92.38 359 ILE A C 1
ATOM 2631 O O . ILE A 1 359 ? 8.626 9.133 -6.554 1.00 92.38 359 ILE A O 1
ATOM 2635 N N . TYR A 1 360 ? 6.399 8.800 -6.672 1.00 89.56 360 TYR A N 1
ATOM 2636 C CA . TYR A 1 360 ? 6.225 9.218 -8.052 1.00 89.56 360 TYR A CA 1
ATOM 2637 C C . TYR A 1 360 ? 5.458 10.547 -8.125 1.00 89.56 360 TYR A C 1
ATOM 2639 O O . TYR A 1 360 ? 4.261 10.629 -7.867 1.00 89.56 360 TYR A O 1
ATOM 2647 N N . ALA A 1 361 ? 6.167 11.616 -8.478 1.00 89.25 361 ALA A N 1
ATOM 2648 C CA . ALA A 1 361 ? 5.654 12.975 -8.644 1.00 89.25 361 ALA A CA 1
ATOM 2649 C C . ALA A 1 361 ? 5.984 13.505 -10.052 1.00 89.25 361 ALA A C 1
ATOM 2651 O O . ALA A 1 361 ? 6.747 14.474 -10.190 1.00 89.25 361 ALA A O 1
ATOM 2652 N N . PRO A 1 362 ? 5.456 12.886 -11.124 1.00 79.44 362 PRO A N 1
ATOM 2653 C CA . PRO A 1 362 ? 5.635 13.394 -12.470 1.00 79.44 362 PRO A CA 1
ATOM 2654 C C . PRO A 1 362 ? 5.082 14.803 -12.559 1.00 79.44 362 PRO A C 1
ATOM 2656 O O . PRO A 1 362 ? 4.156 15.199 -11.844 1.00 79.44 362 PRO A O 1
ATOM 2659 N N . ASN A 1 363 ? 5.670 15.559 -13.471 1.00 68.81 363 ASN A N 1
ATOM 2660 C CA . ASN A 1 363 ? 5.136 16.847 -13.836 1.00 68.81 363 ASN A CA 1
ATOM 2661 C C . ASN A 1 363 ? 4.399 16.703 -15.166 1.00 68.81 363 ASN A C 1
ATOM 2663 O O . ASN A 1 363 ? 5.039 16.400 -16.175 1.00 68.81 363 ASN A O 1
ATOM 2667 N N . THR A 1 364 ? 3.082 16.898 -15.172 1.00 65.06 364 THR A N 1
ATOM 2668 C CA . THR A 1 364 ? 2.288 16.932 -16.408 1.00 65.06 364 THR A CA 1
ATOM 2669 C C . THR A 1 364 ? 2.203 18.343 -16.995 1.00 65.06 364 THR A C 1
ATOM 2671 O O . THR A 1 364 ? 2.007 18.491 -18.202 1.00 65.06 364 THR A O 1
ATOM 2674 N N . GLU A 1 365 ? 2.494 19.387 -16.203 1.00 64.88 365 GLU A N 1
ATOM 2675 C CA . GLU A 1 365 ? 2.506 20.782 -16.653 1.00 64.88 365 GLU A CA 1
ATOM 2676 C C . GLU A 1 365 ? 3.905 21.417 -16.593 1.00 64.88 365 GLU A C 1
ATOM 2678 O O . GLU A 1 365 ? 4.548 21.512 -15.553 1.00 64.88 365 GLU A O 1
ATOM 2683 N N . ILE A 1 366 ? 4.373 21.949 -17.725 1.00 58.69 366 ILE A N 1
ATOM 2684 C CA . ILE A 1 366 ? 5.742 22.472 -17.936 1.00 58.69 366 ILE A CA 1
ATOM 2685 C C . ILE A 1 366 ? 6.189 23.529 -16.894 1.00 58.69 366 ILE A C 1
ATOM 2687 O O . ILE A 1 366 ? 7.384 23.789 -16.764 1.00 58.69 366 ILE A O 1
ATOM 2691 N N . LEU A 1 367 ? 5.267 24.147 -16.147 1.00 59.22 367 LEU A N 1
ATOM 2692 C CA . LEU A 1 367 ? 5.540 25.314 -15.301 1.00 59.22 367 LEU A CA 1
ATOM 2693 C C . LEU A 1 367 ? 5.460 25.075 -13.785 1.00 59.22 367 LEU A C 1
ATOM 2695 O O . LEU A 1 367 ? 5.825 25.981 -13.038 1.00 59.22 367 LEU A O 1
ATOM 2699 N N . THR A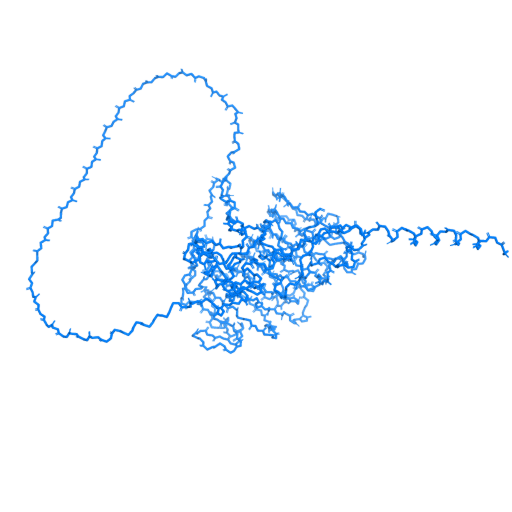 1 368 ? 5.034 23.901 -13.312 1.00 70.38 368 THR A N 1
ATOM 2700 C CA . THR A 1 368 ? 4.920 23.622 -11.868 1.00 70.38 368 THR A CA 1
ATOM 2701 C C . THR A 1 368 ? 5.815 22.465 -11.454 1.00 70.38 368 THR A C 1
ATOM 2703 O O . THR A 1 368 ? 5.436 21.305 -11.544 1.00 70.38 368 THR A O 1
ATOM 2706 N N . THR A 1 369 ? 7.023 22.756 -10.979 1.00 79.88 369 THR A N 1
ATOM 2707 C CA . THR A 1 369 ? 7.845 21.731 -10.335 1.00 79.88 369 THR A CA 1
ATOM 2708 C C . THR A 1 369 ? 7.231 21.328 -8.996 1.00 79.88 369 THR A C 1
ATOM 2710 O O . THR A 1 369 ? 6.765 22.175 -8.234 1.00 79.88 369 THR A O 1
ATOM 2713 N N . ARG A 1 370 ? 7.225 20.026 -8.704 1.00 88.25 370 ARG A N 1
ATOM 2714 C CA . ARG A 1 370 ? 6.563 19.467 -7.523 1.00 88.25 370 ARG A CA 1
ATOM 2715 C C . ARG A 1 370 ? 7.463 18.476 -6.789 1.00 88.25 370 ARG A C 1
ATOM 2717 O O . ARG A 1 370 ? 7.908 17.510 -7.418 1.00 88.25 370 ARG A O 1
ATOM 2724 N N . PRO A 1 371 ? 7.782 18.716 -5.508 1.00 92.38 371 PRO A N 1
ATOM 2725 C CA . PRO A 1 371 ? 8.608 17.793 -4.743 1.00 92.38 371 PRO A CA 1
ATOM 2726 C C . PRO A 1 371 ? 7.862 16.474 -4.526 1.00 92.38 371 PRO A C 1
ATOM 2728 O O . PRO A 1 371 ? 6.633 16.428 -4.533 1.00 92.38 371 PRO A O 1
ATOM 2731 N N . ALA A 1 372 ? 8.617 15.400 -4.333 1.00 93.12 372 ALA A N 1
ATOM 2732 C CA . ALA A 1 372 ? 8.099 14.096 -3.944 1.00 93.12 372 ALA A CA 1
ATOM 2733 C C . ALA A 1 372 ? 7.524 14.117 -2.516 1.00 93.12 372 ALA A C 1
ATOM 2735 O O . ALA A 1 372 ? 6.504 13.486 -2.244 1.00 93.12 372 ALA A O 1
ATOM 2736 N N . ILE A 1 373 ? 8.155 14.885 -1.622 1.00 94.88 373 ILE A N 1
ATOM 2737 C CA . ILE A 1 373 ? 7.704 15.079 -0.241 1.00 94.88 373 ILE A CA 1
ATOM 2738 C C . ILE A 1 373 ? 7.745 16.568 0.089 1.00 94.88 373 ILE A C 1
ATOM 2740 O O . ILE A 1 373 ? 8.750 17.234 -0.175 1.00 94.88 373 ILE A O 1
ATOM 2744 N N . ALA A 1 374 ? 6.678 17.083 0.689 1.00 94.94 374 ALA A N 1
ATOM 2745 C CA . ALA A 1 374 ? 6.635 18.430 1.239 1.00 94.94 374 ALA A CA 1
ATOM 2746 C C . ALA A 1 374 ? 6.208 18.406 2.706 1.00 94.94 374 ALA A C 1
ATOM 2748 O O . ALA A 1 374 ? 5.310 17.653 3.078 1.00 94.94 374 ALA A O 1
ATOM 2749 N N . CYS A 1 375 ? 6.840 19.256 3.510 1.00 94.75 375 CYS A N 1
ATOM 2750 C CA . CYS A 1 375 ? 6.513 19.464 4.909 1.00 94.75 375 CYS A CA 1
ATOM 2751 C C . CYS A 1 375 ? 6.144 20.925 5.171 1.00 94.75 375 CYS A C 1
ATOM 2753 O O . CYS A 1 375 ? 6.729 21.830 4.570 1.00 94.75 375 CYS A O 1
ATOM 2755 N N . SER A 1 376 ? 5.214 21.167 6.095 1.00 92.12 376 SER A N 1
ATOM 2756 C CA . SER A 1 376 ? 5.009 22.500 6.670 1.00 92.12 376 SER A CA 1
ATOM 2757 C C . SER A 1 376 ? 6.018 22.802 7.785 1.00 92.12 376 SER A C 1
ATOM 2759 O O . SER A 1 376 ? 6.743 21.927 8.277 1.00 92.12 376 SER A O 1
ATOM 2761 N N . ASP A 1 377 ? 6.077 24.073 8.178 1.00 80.12 377 ASP A N 1
ATOM 2762 C CA . ASP A 1 377 ? 6.911 24.527 9.287 1.00 80.12 377 ASP A CA 1
ATOM 2763 C C . ASP A 1 377 ? 6.490 23.843 10.597 1.00 80.12 377 ASP A C 1
ATOM 2765 O O . ASP A 1 377 ? 5.326 23.855 10.967 1.00 80.12 377 ASP A O 1
ATOM 2769 N N . GLY A 1 378 ? 7.441 23.277 11.345 1.00 76.44 378 GLY A N 1
ATOM 2770 C CA . GLY A 1 378 ? 7.141 22.580 12.606 1.00 76.44 378 GLY A CA 1
ATOM 2771 C C . GLY A 1 378 ? 6.902 21.076 12.461 1.00 76.44 378 GLY A C 1
ATOM 2772 O O . GLY A 1 378 ? 6.595 20.410 13.449 1.00 76.44 378 GLY A O 1
ATOM 2773 N N . ASN A 1 379 ? 7.102 20.522 11.264 1.00 82.19 379 ASN A N 1
ATOM 2774 C CA . ASN A 1 379 ? 7.198 19.082 11.079 1.00 82.19 379 ASN A CA 1
ATOM 2775 C C . ASN A 1 379 ? 8.369 18.495 11.910 1.00 82.19 379 ASN A C 1
ATOM 2777 O O . ASN A 1 379 ? 9.492 19.006 11.810 1.00 82.19 379 ASN A O 1
ATOM 2781 N N . PRO A 1 380 ? 8.143 17.437 12.719 1.00 80.50 380 PRO A N 1
ATOM 2782 C CA . PRO A 1 380 ? 9.187 16.811 13.541 1.00 80.50 380 PRO A CA 1
ATOM 2783 C C . PRO A 1 380 ? 10.325 16.208 12.703 1.00 80.50 380 PRO A C 1
ATOM 2785 O O . PRO A 1 380 ? 11.450 16.107 13.188 1.00 80.50 380 PRO A O 1
ATOM 2788 N N . GLY A 1 381 ? 10.051 15.888 11.437 1.00 86.19 381 GLY A N 1
ATOM 2789 C CA . GLY A 1 381 ? 11.009 15.506 10.415 1.00 86.19 381 GLY A CA 1
ATOM 2790 C C . GLY A 1 381 ? 10.708 14.146 9.784 1.00 86.19 381 GLY A C 1
ATOM 2791 O O . GLY A 1 381 ? 9.766 13.443 10.161 1.00 86.19 381 GLY A O 1
ATOM 2792 N N . VAL A 1 382 ? 11.523 13.792 8.791 1.00 91.75 382 VAL A N 1
ATOM 2793 C CA . VAL A 1 382 ? 11.350 12.584 7.974 1.00 91.75 382 VAL A CA 1
ATOM 2794 C C . VAL A 1 382 ? 12.586 11.689 8.050 1.00 91.75 382 VAL A C 1
ATOM 2796 O O . VAL A 1 382 ? 13.713 12.172 7.914 1.00 91.75 382 VAL A O 1
ATOM 2799 N N . ASN A 1 383 ? 12.368 10.386 8.234 1.00 92.38 383 ASN A N 1
ATOM 2800 C CA . ASN A 1 383 ? 13.381 9.338 8.120 1.00 92.38 383 ASN A CA 1
ATOM 2801 C C . ASN A 1 383 ? 13.233 8.622 6.775 1.00 92.38 383 ASN A C 1
ATOM 2803 O O . ASN A 1 383 ? 12.153 8.123 6.457 1.00 92.38 383 ASN A O 1
ATOM 2807 N N . LEU A 1 384 ? 14.308 8.576 5.988 1.00 91.31 384 LEU A N 1
ATOM 2808 C CA . LEU A 1 384 ? 14.297 8.055 4.621 1.00 91.31 384 LEU A CA 1
ATOM 2809 C C . LEU A 1 384 ? 15.358 6.970 4.441 1.00 91.31 384 LEU A C 1
ATOM 2811 O O . LEU A 1 384 ? 16.550 7.267 4.474 1.00 91.31 384 LEU A O 1
ATOM 2815 N N . ARG A 1 385 ? 14.955 5.733 4.164 1.00 86.19 385 ARG A N 1
ATOM 2816 C CA . ARG A 1 385 ? 15.871 4.635 3.839 1.00 86.19 385 ARG A CA 1
ATOM 2817 C C . ARG A 1 385 ? 15.483 3.941 2.536 1.00 86.19 385 ARG A C 1
ATOM 2819 O O . ARG A 1 385 ? 14.318 3.619 2.351 1.00 86.19 385 ARG A O 1
ATOM 2826 N N . ASN A 1 386 ? 16.445 3.692 1.653 1.00 83.56 386 ASN A N 1
ATOM 2827 C CA . ASN A 1 386 ? 16.252 2.884 0.445 1.00 83.56 386 ASN A CA 1
ATOM 2828 C C . ASN A 1 386 ? 15.059 3.367 -0.409 1.00 83.56 386 ASN A C 1
ATOM 2830 O O . ASN A 1 386 ? 14.283 2.576 -0.920 1.00 83.56 386 ASN A O 1
ATOM 2834 N N . ASN A 1 387 ? 14.820 4.675 -0.514 1.00 87.62 387 ASN A N 1
ATOM 2835 C CA . ASN A 1 387 ? 13.677 5.175 -1.286 1.00 87.62 387 ASN A CA 1
ATOM 2836 C C . ASN A 1 387 ? 14.087 5.551 -2.703 1.00 87.62 387 ASN A C 1
ATOM 2838 O O . ASN A 1 387 ? 15.206 6.022 -2.936 1.00 87.62 387 ASN A O 1
ATOM 2842 N N . LEU A 1 388 ? 13.149 5.407 -3.636 1.00 87.31 388 LEU A N 1
ATOM 2843 C CA . LEU A 1 388 ? 13.285 5.908 -4.995 1.00 87.31 388 LEU A CA 1
ATOM 2844 C C . LEU A 1 388 ? 12.390 7.127 -5.179 1.00 87.31 388 LEU A C 1
ATOM 2846 O O . LEU A 1 388 ? 11.174 7.055 -5.031 1.00 87.31 388 LEU A O 1
ATOM 2850 N N . PHE A 1 389 ? 12.988 8.252 -5.540 1.00 89.25 389 PHE A N 1
ATOM 2851 C CA . PHE A 1 389 ? 12.271 9.493 -5.781 1.00 89.25 389 PHE A CA 1
ATOM 2852 C C . PHE A 1 389 ? 12.258 9.805 -7.266 1.00 89.25 389 PHE A C 1
ATOM 2854 O O . PHE A 1 389 ? 13.303 10.087 -7.853 1.00 89.25 389 PHE A O 1
ATOM 2861 N N . TYR A 1 390 ? 11.071 9.833 -7.854 1.00 87.94 390 TYR A N 1
ATOM 2862 C CA . TYR A 1 390 ? 10.861 10.350 -9.193 1.00 87.94 390 TYR A CA 1
ATOM 2863 C C . TYR A 1 390 ? 10.107 11.675 -9.109 1.00 87.94 390 TYR A C 1
ATOM 2865 O O . TYR A 1 390 ? 8.904 11.717 -8.865 1.00 87.94 390 TYR A O 1
ATOM 2873 N N . SER A 1 391 ? 10.818 12.783 -9.278 1.00 87.38 391 SER A N 1
ATOM 2874 C CA . SER A 1 391 ? 10.245 14.128 -9.210 1.00 87.38 391 SER A CA 1
ATOM 2875 C C . SER A 1 391 ? 11.034 15.056 -10.122 1.00 87.38 391 SER A C 1
ATOM 2877 O O . SER A 1 391 ? 12.249 14.945 -10.223 1.00 87.38 391 SER A O 1
ATOM 2879 N N . ASN A 1 392 ? 10.355 16.012 -10.752 1.00 82.12 392 ASN A N 1
ATOM 2880 C CA . ASN A 1 392 ? 11.011 17.047 -11.557 1.00 82.12 392 ASN A CA 1
ATOM 2881 C C . ASN A 1 392 ? 11.312 18.328 -10.760 1.00 82.12 392 ASN A C 1
ATOM 2883 O O . ASN A 1 392 ? 11.684 19.339 -11.355 1.00 82.12 392 ASN A O 1
ATOM 2887 N N . ALA A 1 393 ? 11.104 18.329 -9.439 1.00 86.88 393 ALA A N 1
ATOM 2888 C CA . ALA A 1 393 ? 11.433 19.473 -8.599 1.00 86.88 393 ALA A CA 1
ATOM 2889 C C . ALA A 1 393 ? 12.880 19.497 -8.145 1.00 86.88 393 ALA A C 1
ATOM 2891 O O . ALA A 1 393 ? 13.488 18.467 -7.891 1.00 86.88 393 ALA A O 1
ATOM 2892 N N . ASP A 1 394 ? 13.370 20.717 -7.963 1.00 85.00 394 ASP A N 1
ATOM 2893 C CA . ASP A 1 394 ? 14.607 20.996 -7.261 1.00 85.00 394 ASP A CA 1
ATOM 2894 C C . ASP A 1 394 ? 14.307 22.032 -6.158 1.00 85.00 394 ASP A C 1
ATOM 2896 O O . ASP A 1 394 ? 13.955 23.174 -6.482 1.00 85.00 394 ASP A O 1
ATOM 2900 N N . PRO A 1 395 ? 14.352 21.647 -4.870 1.00 90.06 395 PRO A N 1
ATOM 2901 C CA . PRO A 1 395 ? 14.678 20.308 -4.368 1.00 90.06 395 PRO A CA 1
ATOM 2902 C C . PRO A 1 395 ? 13.509 19.308 -4.507 1.00 90.06 395 PRO A C 1
ATOM 2904 O O . PRO A 1 395 ? 12.336 19.685 -4.488 1.00 90.06 395 PRO A O 1
ATOM 2907 N N . HIS A 1 396 ? 13.825 18.009 -4.576 1.00 89.00 396 HIS A N 1
ATOM 2908 C CA . HIS A 1 396 ? 12.829 16.923 -4.617 1.00 89.00 396 HIS A CA 1
ATOM 2909 C C . HIS A 1 396 ? 12.123 16.690 -3.271 1.00 89.00 396 HIS A C 1
ATOM 2911 O O . HIS A 1 396 ? 11.052 16.089 -3.235 1.00 89.00 396 HIS A O 1
ATOM 2917 N N . ILE A 1 397 ? 12.727 17.129 -2.166 1.00 92.00 397 ILE A N 1
ATOM 2918 C CA . ILE A 1 397 ? 12.214 16.969 -0.803 1.00 92.00 397 ILE A CA 1
ATOM 2919 C C . ILE A 1 397 ? 12.236 18.347 -0.139 1.00 92.00 397 ILE A C 1
ATOM 2921 O O . ILE A 1 397 ? 13.292 18.967 -0.024 1.00 92.00 397 ILE A O 1
ATOM 2925 N N . LEU A 1 398 ? 11.070 18.818 0.300 1.00 93.00 398 LEU A N 1
ATOM 2926 C CA . LEU A 1 398 ? 10.885 20.070 1.038 1.00 93.00 398 LEU A CA 1
ATOM 2927 C C . LEU A 1 398 ? 10.549 19.772 2.500 1.00 93.00 398 LEU A C 1
ATOM 2929 O O . LEU A 1 398 ? 9.474 20.115 2.977 1.00 93.00 398 LEU A O 1
ATOM 2933 N N . CYS A 1 399 ? 11.458 19.097 3.199 1.00 91.19 399 CYS A N 1
ATOM 2934 C CA . CYS A 1 399 ? 11.264 18.659 4.578 1.00 91.19 399 CYS A CA 1
ATOM 2935 C C . CYS A 1 399 ? 12.533 18.805 5.407 1.00 91.19 399 CYS A C 1
ATOM 2937 O O . CYS A 1 399 ? 13.643 18.783 4.873 1.00 91.19 399 CYS A O 1
ATOM 2939 N N . ASN A 1 400 ? 12.365 18.878 6.728 1.00 87.69 400 ASN A N 1
ATOM 2940 C CA . ASN A 1 400 ? 13.462 18.632 7.652 1.00 87.69 400 ASN A CA 1
ATOM 2941 C C . ASN A 1 400 ? 13.766 17.124 7.659 1.00 87.69 400 ASN A C 1
ATOM 2943 O O . ASN A 1 400 ? 12.931 16.324 8.080 1.00 87.69 400 ASN A O 1
ATOM 2947 N N . ILE A 1 401 ? 14.930 16.729 7.147 1.00 86.19 401 ILE A N 1
ATOM 2948 C CA . ILE A 1 401 ? 15.325 15.318 7.072 1.00 86.19 401 ILE A CA 1
ATOM 2949 C C . ILE A 1 401 ? 16.101 14.971 8.343 1.00 86.19 401 ILE A C 1
ATOM 2951 O O . ILE A 1 401 ? 17.148 15.559 8.604 1.00 86.19 401 ILE A O 1
ATOM 2955 N N . ILE A 1 402 ? 15.584 14.016 9.120 1.00 78.62 402 ILE A N 1
ATOM 2956 C CA . ILE A 1 402 ? 16.227 13.531 10.350 1.00 78.62 402 ILE A CA 1
ATOM 2957 C C . ILE A 1 402 ? 17.343 12.552 9.986 1.00 78.62 402 ILE A C 1
ATOM 2959 O O . ILE A 1 402 ? 18.462 12.666 10.480 1.00 78.62 402 ILE A O 1
ATOM 2963 N N . SER A 1 403 ? 17.045 11.611 9.088 1.00 83.12 403 SER A N 1
ATOM 2964 C CA . SER A 1 403 ? 17.998 10.617 8.601 1.00 83.12 403 SER A CA 1
ATOM 2965 C C . SER A 1 403 ? 17.734 10.261 7.140 1.00 83.12 403 SER A C 1
ATOM 2967 O O . SER A 1 403 ? 16.602 10.309 6.651 1.00 83.12 403 SER A O 1
ATOM 2969 N N . THR A 1 404 ? 18.806 9.930 6.423 1.00 84.62 404 THR A N 1
ATOM 2970 C CA . THR A 1 404 ? 18.760 9.526 5.017 1.00 84.62 404 THR A CA 1
ATOM 2971 C C . THR A 1 404 ? 19.808 8.449 4.762 1.00 84.62 404 THR A C 1
ATOM 2973 O O . THR A 1 404 ? 20.983 8.671 5.050 1.00 84.62 404 THR A O 1
ATOM 2976 N N . HIS A 1 405 ? 19.403 7.325 4.176 1.00 80.38 405 HIS A N 1
ATOM 2977 C CA . HIS A 1 405 ? 20.278 6.209 3.828 1.00 80.38 405 HIS A CA 1
ATOM 2978 C C . HIS A 1 405 ? 19.874 5.606 2.473 1.00 80.38 405 HIS A C 1
ATOM 2980 O O . HIS A 1 405 ? 18.697 5.331 2.262 1.00 80.38 405 HIS A O 1
ATOM 2986 N N . ASP A 1 406 ? 20.827 5.456 1.548 1.00 79.44 406 ASP A N 1
ATOM 2987 C CA . ASP A 1 406 ? 20.683 4.748 0.259 1.00 79.44 406 ASP A CA 1
ATOM 2988 C C . ASP A 1 406 ? 19.469 5.120 -0.614 1.00 79.44 406 ASP A C 1
ATOM 2990 O O . ASP A 1 406 ? 18.954 4.342 -1.424 1.00 79.44 406 ASP A O 1
ATOM 2994 N N . ASN A 1 407 ? 19.039 6.374 -0.501 1.00 81.31 407 ASN A N 1
ATOM 2995 C CA . ASN A 1 407 ? 17.984 6.941 -1.326 1.00 81.31 407 ASN A CA 1
ATOM 2996 C C . ASN A 1 407 ? 18.504 7.301 -2.727 1.00 81.31 407 ASN A C 1
ATOM 2998 O O . ASN A 1 407 ? 19.583 7.882 -2.869 1.00 81.31 407 ASN A O 1
ATOM 3002 N N . LYS A 1 408 ? 17.706 7.032 -3.763 1.00 84.19 408 LYS A N 1
ATOM 3003 C CA . LYS A 1 408 ? 18.006 7.391 -5.155 1.00 84.19 408 LYS A CA 1
ATOM 3004 C C . LYS A 1 408 ? 17.032 8.433 -5.682 1.00 84.19 408 LYS A C 1
ATOM 3006 O O . LYS A 1 408 ? 15.832 8.373 -5.442 1.00 84.19 408 LYS A O 1
ATOM 3011 N N . LEU A 1 409 ? 17.572 9.383 -6.439 1.00 83.56 409 LEU A N 1
ATOM 3012 C CA . LEU A 1 409 ? 16.815 10.413 -7.143 1.00 83.56 409 LEU A CA 1
ATOM 3013 C C . LEU A 1 409 ? 16.885 10.128 -8.642 1.00 83.56 409 LEU A C 1
ATOM 3015 O O . LEU A 1 409 ? 17.977 10.016 -9.203 1.00 83.56 409 LEU A O 1
ATOM 3019 N N . LEU A 1 410 ? 15.727 10.044 -9.286 1.00 79.19 410 LEU A N 1
ATOM 3020 C CA . LEU A 1 410 ? 15.598 9.930 -10.731 1.00 79.19 410 LEU A CA 1
ATOM 3021 C C . LEU A 1 410 ? 14.968 11.205 -11.289 1.00 79.19 410 LEU A C 1
ATOM 3023 O O . LEU A 1 410 ? 13.855 11.588 -10.933 1.00 79.19 410 LEU A O 1
ATOM 3027 N N . SER A 1 411 ? 15.691 11.841 -12.205 1.00 70.38 411 SER A N 1
ATOM 3028 C CA . SER A 1 411 ? 15.220 12.959 -13.022 1.00 70.38 411 SER A CA 1
ATOM 3029 C C . SER A 1 411 ? 15.162 12.510 -14.478 1.00 70.38 411 SER A C 1
ATOM 3031 O O . SER A 1 411 ? 16.012 12.847 -15.306 1.00 70.38 411 SER A O 1
ATOM 3033 N N . TRP A 1 412 ? 14.185 11.663 -14.787 1.00 71.56 412 TRP A N 1
ATOM 3034 C CA . TRP A 1 412 ? 13.976 11.173 -16.147 1.00 71.56 412 TRP A CA 1
ATOM 3035 C C . TRP A 1 412 ? 12.751 11.809 -16.800 1.00 71.56 412 TRP A C 1
ATOM 3037 O O . TRP A 1 412 ? 11.919 12.405 -16.119 1.00 71.56 412 TRP A O 1
ATOM 3047 N N . PRO A 1 413 ? 12.640 11.744 -18.135 1.00 71.56 413 PRO A N 1
ATOM 3048 C CA . PRO A 1 413 ? 11.421 12.140 -18.825 1.00 71.56 413 PRO A CA 1
ATOM 3049 C C . PRO A 1 413 ? 10.251 11.218 -18.444 1.00 71.56 413 PRO A C 1
ATOM 3051 O O . PRO A 1 413 ? 10.441 10.020 -18.264 1.00 71.56 413 PRO A O 1
ATOM 3054 N N . SER A 1 414 ? 9.023 11.742 -18.397 1.00 67.81 414 SER A N 1
ATOM 3055 C CA . SER A 1 414 ? 7.824 10.965 -18.024 1.00 67.81 414 SER A CA 1
ATOM 3056 C C . SER A 1 414 ? 7.515 9.787 -18.944 1.00 67.81 414 SER A C 1
ATOM 3058 O O . SER A 1 414 ? 6.908 8.823 -18.496 1.00 67.81 414 SER A O 1
ATOM 3060 N N . ASN A 1 415 ? 7.964 9.829 -20.199 1.00 74.81 415 ASN A N 1
ATOM 3061 C CA . ASN A 1 415 ? 7.817 8.725 -21.147 1.00 74.81 415 ASN A CA 1
ATOM 3062 C C . ASN A 1 415 ? 8.867 7.617 -20.966 1.00 74.81 415 ASN A C 1
ATOM 3064 O O . ASN A 1 415 ? 8.903 6.690 -21.773 1.00 74.81 415 ASN A O 1
ATOM 3068 N N . TRP A 1 416 ? 9.739 7.732 -19.957 1.00 75.19 416 TRP A N 1
ATOM 3069 C CA . TRP A 1 416 ? 10.679 6.676 -19.601 1.00 75.19 416 TRP A CA 1
ATOM 3070 C C . TRP A 1 416 ? 9.972 5.417 -19.116 1.00 75.19 416 TRP A C 1
ATOM 3072 O O . TRP A 1 416 ? 10.516 4.336 -19.282 1.00 75.19 416 TRP A O 1
ATOM 3082 N N . PHE A 1 417 ? 8.769 5.553 -18.567 1.00 78.88 417 PHE A N 1
ATOM 3083 C CA . PHE A 1 417 ? 7.994 4.441 -18.043 1.00 78.88 417 PHE A CA 1
ATOM 3084 C C . PHE A 1 417 ? 6.812 4.099 -18.953 1.00 78.88 417 PHE A C 1
ATOM 3086 O O . PHE A 1 417 ? 6.280 4.992 -19.621 1.00 78.88 417 PHE A O 1
ATOM 3093 N N . VAL A 1 418 ? 6.425 2.822 -19.002 1.00 77.69 418 VAL A N 1
ATOM 3094 C CA . VAL A 1 418 ? 5.337 2.313 -19.854 1.00 77.69 418 VAL A CA 1
ATOM 3095 C C . VAL A 1 418 ? 4.016 2.968 -19.472 1.00 77.69 418 VAL A C 1
ATOM 3097 O O . VAL A 1 418 ? 3.354 3.553 -20.334 1.00 77.69 418 VAL A O 1
ATOM 3100 N N . ASN A 1 419 ? 3.659 2.923 -18.187 1.00 77.62 419 ASN A N 1
ATOM 3101 C CA . ASN A 1 419 ? 2.389 3.460 -17.723 1.00 77.62 419 ASN A CA 1
ATOM 3102 C C . ASN A 1 419 ? 2.452 3.977 -16.282 1.00 77.62 419 ASN A C 1
ATOM 3104 O O . ASN A 1 419 ? 1.682 3.603 -15.400 1.00 77.62 419 ASN A O 1
ATOM 3108 N N . ALA A 1 420 ? 3.352 4.926 -16.050 1.00 74.06 420 ALA A N 1
ATOM 3109 C CA . ALA A 1 420 ? 3.559 5.460 -14.711 1.00 74.06 420 ALA A CA 1
ATOM 3110 C C . ALA A 1 420 ? 2.334 6.193 -14.137 1.00 74.06 420 ALA A C 1
ATOM 3112 O O . ALA A 1 420 ? 2.231 6.363 -12.923 1.00 74.06 420 ALA A O 1
ATOM 3113 N N . ALA A 1 421 ? 1.381 6.584 -14.991 1.00 76.81 421 ALA A N 1
ATOM 3114 C CA . ALA A 1 421 ? 0.093 7.107 -14.552 1.00 76.81 421 ALA A CA 1
ATOM 3115 C C . ALA A 1 421 ? -0.745 6.059 -13.797 1.00 76.81 421 ALA A C 1
ATOM 3117 O O . ALA A 1 421 ? -1.444 6.400 -12.850 1.00 76.81 421 ALA A O 1
ATOM 3118 N N . ASP A 1 422 ? -0.603 4.788 -14.160 1.00 77.62 422 ASP A N 1
ATOM 3119 C CA . ASP A 1 422 ? -1.178 3.654 -13.441 1.00 77.62 422 ASP A CA 1
ATOM 3120 C C . ASP A 1 422 ? -0.151 3.027 -12.479 1.00 77.62 422 ASP A C 1
ATOM 3122 O O . ASP A 1 422 ? -0.286 1.885 -12.052 1.00 77.62 422 ASP A O 1
ATOM 3126 N N . GLY A 1 423 ? 0.890 3.771 -12.107 1.00 71.31 423 GLY A N 1
ATOM 3127 C CA . GLY A 1 423 ? 1.952 3.300 -11.220 1.00 71.31 423 GLY A CA 1
ATOM 3128 C C . GLY A 1 423 ? 2.818 2.183 -11.788 1.00 71.31 423 GLY A C 1
ATOM 3129 O O . GLY A 1 423 ? 3.605 1.586 -11.067 1.00 71.31 423 GLY A O 1
ATOM 3130 N N . ASP A 1 424 ? 2.699 1.913 -13.077 1.00 76.56 424 ASP A N 1
ATOM 3131 C CA . ASP A 1 424 ? 3.594 1.020 -13.781 1.00 76.56 424 ASP A CA 1
ATOM 3132 C C . ASP A 1 424 ? 4.868 1.813 -14.136 1.00 76.56 424 ASP A C 1
ATOM 3134 O O . ASP A 1 424 ? 4.905 2.639 -15.056 1.00 76.56 424 ASP A O 1
ATOM 3138 N N . LEU A 1 425 ? 5.921 1.576 -13.349 1.00 73.38 425 LEU A N 1
ATOM 3139 C CA . LEU A 1 425 ? 7.257 2.137 -13.553 1.00 73.38 425 LEU A CA 1
ATOM 3140 C C . LEU A 1 425 ? 8.180 1.184 -14.322 1.00 73.38 425 LEU A C 1
ATOM 3142 O O . LEU A 1 425 ? 9.402 1.275 -14.178 1.00 73.38 425 LEU A O 1
ATOM 3146 N N . HIS A 1 426 ? 7.624 0.319 -15.173 1.00 74.25 426 HIS A N 1
ATOM 3147 C CA . HIS A 1 426 ? 8.419 -0.473 -16.105 1.00 74.25 426 HIS A CA 1
ATOM 3148 C C . HIS A 1 426 ? 9.080 0.460 -17.099 1.00 74.25 426 HIS A C 1
ATOM 3150 O O . HIS A 1 426 ? 8.441 1.373 -17.635 1.00 74.25 426 HIS A O 1
ATOM 3156 N N . VAL A 1 427 ? 10.359 0.244 -17.385 1.00 71.31 427 VAL A N 1
ATOM 3157 C CA . VAL A 1 427 ? 11.044 1.068 -18.377 1.00 71.31 427 VAL A CA 1
ATOM 3158 C C . VAL A 1 427 ? 10.455 0.813 -19.760 1.00 71.31 427 VAL A C 1
ATOM 3160 O O . VAL A 1 427 ? 10.459 -0.298 -20.285 1.00 71.31 427 VAL A O 1
ATOM 3163 N N . ASN A 1 428 ? 9.995 1.884 -20.398 1.00 74.44 428 ASN A N 1
ATOM 3164 C CA . ASN A 1 428 ? 9.515 1.865 -21.763 1.00 74.44 428 ASN A CA 1
ATOM 3165 C C . ASN A 1 428 ? 10.632 1.372 -22.692 1.00 74.44 428 ASN A C 1
ATOM 3167 O O . ASN A 1 428 ? 11.665 2.027 -22.863 1.00 74.44 428 ASN A O 1
ATOM 3171 N N . TYR A 1 429 ? 10.404 0.222 -23.326 1.00 71.00 429 TYR A N 1
ATOM 3172 C CA . TYR A 1 429 ? 11.368 -0.432 -24.205 1.00 71.00 429 TYR A CA 1
ATOM 3173 C C . TYR A 1 429 ? 11.877 0.475 -25.336 1.00 71.00 429 TYR A C 1
ATOM 3175 O O . TYR A 1 429 ? 13.048 0.414 -25.724 1.00 71.00 429 TYR A O 1
ATOM 3183 N N . ASP A 1 430 ? 11.041 1.388 -25.834 1.00 73.31 430 ASP A N 1
ATOM 3184 C CA . ASP A 1 430 ? 11.449 2.339 -26.869 1.00 73.31 430 ASP A CA 1
ATOM 3185 C C . ASP A 1 430 ? 12.550 3.295 -26.380 1.00 73.31 430 ASP A C 1
ATOM 3187 O O . ASP A 1 430 ? 13.375 3.761 -27.173 1.00 73.31 430 ASP A O 1
ATOM 3191 N N . MET A 1 431 ? 12.623 3.536 -25.068 1.00 68.62 431 MET A N 1
ATOM 3192 C CA . MET A 1 431 ? 13.647 4.367 -24.434 1.00 68.62 431 MET A CA 1
ATOM 3193 C C . MET A 1 431 ? 14.968 3.606 -24.231 1.00 68.62 431 MET A C 1
ATOM 3195 O O . MET A 1 431 ? 16.039 4.216 -24.278 1.00 68.62 431 MET A O 1
ATOM 3199 N N . LEU A 1 432 ? 14.933 2.272 -24.116 1.00 65.38 432 LEU A N 1
ATOM 3200 C CA . LEU A 1 432 ? 16.129 1.418 -24.017 1.00 65.38 432 LEU A CA 1
ATOM 3201 C C . LEU A 1 432 ? 16.954 1.376 -25.304 1.00 65.38 432 LEU A C 1
ATOM 3203 O O . LEU A 1 432 ? 18.189 1.323 -25.271 1.00 65.38 432 LEU A O 1
ATOM 3207 N N . ASN A 1 433 ? 16.291 1.502 -26.453 1.00 60.41 433 ASN A N 1
ATOM 3208 C CA . ASN A 1 433 ? 16.949 1.561 -27.759 1.00 60.41 433 ASN A CA 1
ATOM 3209 C C . ASN A 1 433 ? 17.835 2.812 -27.951 1.00 60.41 433 ASN A C 1
ATOM 3211 O O . ASN A 1 433 ? 18.544 2.917 -28.953 1.00 60.41 433 ASN A O 1
ATOM 3215 N N . MET A 1 434 ? 17.882 3.729 -26.974 1.00 56.81 434 MET A N 1
ATOM 3216 C CA . MET A 1 434 ? 18.830 4.850 -26.933 1.00 56.81 434 MET A CA 1
ATOM 3217 C C . MET A 1 434 ? 20.247 4.476 -26.442 1.00 56.81 434 MET A C 1
ATOM 3219 O O . MET A 1 434 ? 21.088 5.360 -26.273 1.00 56.81 434 MET A O 1
ATOM 3223 N N . GLY A 1 435 ? 20.562 3.184 -26.277 1.00 47.97 435 GLY A N 1
ATOM 3224 C CA . GLY A 1 435 ? 21.947 2.696 -26.200 1.00 47.97 435 GLY A CA 1
ATOM 3225 C C . GLY A 1 435 ? 22.459 2.310 -24.811 1.00 47.97 435 GLY A C 1
ATOM 3226 O O . GLY A 1 435 ? 23.672 2.175 -24.639 1.00 47.97 435 GLY A O 1
ATOM 3227 N N . ARG A 1 436 ? 21.576 2.094 -23.829 1.00 48.66 436 ARG A N 1
ATOM 3228 C CA . ARG A 1 436 ? 21.941 1.468 -22.548 1.00 48.66 436 ARG A CA 1
ATOM 3229 C C . ARG A 1 436 ? 21.352 0.065 -22.488 1.00 48.66 436 ARG A C 1
ATOM 3231 O O . ARG A 1 436 ? 20.158 -0.118 -22.683 1.00 48.66 436 ARG A O 1
ATOM 3238 N N . LYS A 1 437 ? 22.213 -0.928 -22.263 1.00 41.44 437 LYS A N 1
ATOM 3239 C CA . LYS A 1 437 ? 21.802 -2.321 -22.082 1.00 41.44 437 LYS A CA 1
ATOM 3240 C C . LYS A 1 437 ? 21.263 -2.474 -20.663 1.00 41.44 437 LYS A C 1
ATOM 3242 O O . LYS A 1 437 ? 22.064 -2.531 -19.739 1.00 41.44 437 LYS A O 1
ATOM 3247 N N . MET A 1 438 ? 19.948 -2.534 -20.510 1.00 48.22 438 MET A N 1
ATOM 3248 C CA . MET A 1 438 ? 19.342 -3.171 -19.342 1.00 48.22 438 MET A CA 1
ATOM 3249 C C . MET A 1 438 ? 18.957 -4.595 -19.745 1.00 48.22 438 MET A C 1
ATOM 3251 O O . MET A 1 438 ? 18.512 -4.822 -20.872 1.00 48.22 438 MET A O 1
ATOM 3255 N N . SER A 1 439 ? 19.268 -5.556 -18.878 1.00 40.19 439 SER A N 1
ATOM 3256 C CA . SER A 1 439 ? 18.780 -6.930 -18.997 1.00 40.19 439 SER A CA 1
ATOM 3257 C C . SER A 1 439 ? 17.302 -6.894 -18.634 1.00 40.19 439 SER A C 1
ATOM 3259 O O . SER A 1 439 ? 16.986 -6.347 -17.590 1.00 40.19 439 SER A O 1
ATOM 3261 N N . LEU A 1 440 ? 16.423 -7.396 -19.498 1.00 45.44 440 LEU A N 1
ATOM 3262 C CA . LEU A 1 440 ? 14.994 -7.508 -19.211 1.00 45.44 440 LEU A CA 1
ATOM 3263 C C . LEU A 1 440 ? 14.564 -8.948 -19.469 1.00 45.44 440 LEU A C 1
ATOM 3265 O O . LEU A 1 440 ? 14.794 -9.476 -20.565 1.00 45.44 440 LEU A O 1
ATOM 3269 N N . GLN A 1 441 ? 13.952 -9.561 -18.461 1.00 39.78 441 GLN A N 1
ATOM 3270 C CA . GLN A 1 441 ? 13.174 -10.783 -18.597 1.00 39.78 441 GLN A CA 1
ATOM 3271 C C . GLN A 1 441 ? 11.748 -10.411 -19.039 1.00 39.78 441 GLN A C 1
ATOM 3273 O O . GLN A 1 441 ? 11.272 -9.303 -18.818 1.00 39.78 441 GLN A O 1
ATOM 3278 N N . THR A 1 442 ? 11.106 -11.286 -19.803 1.00 39.47 442 THR A N 1
ATOM 3279 C CA . THR A 1 442 ? 9.815 -11.021 -20.448 1.00 39.47 442 THR A CA 1
ATOM 3280 C C . THR A 1 442 ? 8.662 -11.014 -19.439 1.00 39.47 442 THR A C 1
ATOM 3282 O O . THR A 1 442 ? 8.240 -12.090 -19.032 1.00 39.47 442 THR A O 1
ATOM 3285 N N . ASP A 1 443 ? 8.181 -9.816 -19.106 1.00 40.84 443 ASP A N 1
ATOM 3286 C CA . ASP A 1 443 ? 6.842 -9.396 -18.638 1.00 40.84 443 ASP A CA 1
ATOM 3287 C C . ASP A 1 443 ? 5.820 -10.523 -18.324 1.00 40.84 443 ASP A C 1
ATOM 3289 O O . ASP A 1 443 ? 5.045 -10.934 -19.204 1.00 40.84 443 ASP A O 1
ATOM 3293 N N . PRO A 1 444 ? 5.804 -11.079 -17.098 1.00 40.47 444 PRO A N 1
ATOM 3294 C CA . PRO A 1 444 ? 4.648 -11.787 -16.574 1.00 40.47 444 PRO A CA 1
ATOM 3295 C C . PRO A 1 444 ? 3.549 -10.800 -16.106 1.00 40.47 444 PRO A C 1
ATOM 3297 O O . PRO A 1 444 ? 3.823 -9.830 -15.411 1.00 40.47 444 PRO A O 1
ATOM 3300 N N . PRO A 1 445 ? 2.260 -11.086 -16.375 1.00 40.03 445 PRO A N 1
ATOM 3301 C CA . PRO A 1 445 ? 1.117 -10.232 -16.009 1.00 40.03 445 PRO A CA 1
ATOM 3302 C C . PRO A 1 445 ? 0.864 -10.052 -14.491 1.00 40.03 445 PRO A C 1
ATOM 3304 O O . PRO A 1 445 ? -0.174 -9.515 -14.111 1.00 40.03 445 PRO A O 1
ATOM 3307 N N . SER A 1 446 ? 1.777 -10.504 -13.627 1.00 44.88 446 SER A N 1
ATOM 3308 C CA . SER A 1 446 ? 1.733 -10.389 -12.163 1.00 44.88 446 SER A CA 1
ATOM 3309 C C . SER A 1 446 ? 2.626 -9.272 -11.587 1.00 44.88 446 SER A C 1
ATOM 3311 O O . SER A 1 446 ? 2.619 -9.078 -10.376 1.00 44.88 446 SER A O 1
ATOM 3313 N N . ASP A 1 447 ? 3.352 -8.509 -12.414 1.00 47.56 447 ASP A N 1
ATOM 3314 C CA . ASP A 1 447 ? 4.418 -7.564 -12.001 1.00 47.56 447 ASP A CA 1
ATOM 3315 C C . ASP A 1 447 ? 3.962 -6.186 -11.472 1.00 47.56 447 ASP A C 1
ATOM 3317 O O . ASP A 1 447 ? 4.650 -5.172 -11.589 1.00 47.56 447 ASP A O 1
ATOM 3321 N N . ILE A 1 448 ? 2.793 -6.124 -10.835 1.00 50.75 448 ILE A N 1
ATOM 3322 C CA . ILE A 1 448 ? 2.363 -4.932 -10.073 1.00 50.75 448 ILE A CA 1
ATOM 3323 C C . ILE A 1 448 ? 2.587 -5.149 -8.562 1.00 50.75 448 ILE A C 1
ATOM 3325 O O . ILE A 1 448 ? 2.268 -4.286 -7.745 1.00 50.75 448 ILE A O 1
ATOM 3329 N N . ASP A 1 449 ? 3.158 -6.291 -8.175 1.00 52.88 449 ASP A N 1
ATOM 3330 C CA . ASP A 1 449 ? 3.502 -6.587 -6.791 1.00 52.88 449 ASP A CA 1
ATOM 3331 C C . ASP A 1 449 ? 4.727 -5.756 -6.348 1.00 52.88 449 ASP A C 1
ATOM 3333 O O . ASP A 1 449 ? 5.830 -5.948 -6.857 1.00 52.88 449 ASP A O 1
ATOM 3337 N N . PRO A 1 450 ? 4.604 -4.844 -5.367 1.00 49.78 450 PRO A N 1
ATOM 3338 C CA . PRO A 1 450 ? 5.751 -4.154 -4.792 1.00 49.78 450 PRO A CA 1
ATOM 3339 C C . PRO A 1 450 ? 6.751 -5.086 -4.075 1.00 49.78 450 PRO A C 1
ATOM 3341 O O . PRO A 1 450 ? 7.803 -4.608 -3.636 1.00 49.78 450 PRO A O 1
ATOM 3344 N N . SER A 1 451 ? 6.444 -6.377 -3.907 1.00 49.66 451 SER A N 1
ATOM 3345 C CA . SER A 1 451 ? 7.272 -7.432 -3.315 1.00 49.66 451 SER A CA 1
ATOM 3346 C C . SER A 1 451 ? 8.271 -8.079 -4.290 1.00 49.66 451 SER A C 1
ATOM 3348 O O . SER A 1 451 ? 9.322 -8.521 -3.822 1.00 49.66 451 SER A O 1
ATOM 3350 N N . SER A 1 452 ? 8.056 -8.027 -5.606 1.00 50.34 452 SER A N 1
ATOM 3351 C CA . SER A 1 452 ? 9.041 -8.414 -6.630 1.00 50.34 452 SER A CA 1
ATOM 3352 C C . SER A 1 452 ? 9.700 -7.181 -7.264 1.00 50.34 452 SER A C 1
ATOM 3354 O O . SER A 1 452 ? 9.172 -6.068 -7.182 1.00 50.34 452 SER A O 1
ATOM 3356 N N . ASP A 1 453 ? 10.900 -7.340 -7.837 1.00 51.84 453 ASP A N 1
ATOM 3357 C CA . ASP A 1 453 ? 11.301 -6.405 -8.889 1.00 51.84 453 ASP A CA 1
ATOM 3358 C C . ASP A 1 453 ? 10.557 -6.753 -10.187 1.00 51.84 453 ASP A C 1
ATOM 3360 O O . ASP A 1 453 ? 9.906 -7.790 -10.309 1.00 51.84 453 ASP A O 1
ATOM 3364 N N . ILE A 1 454 ? 10.583 -5.811 -11.121 1.00 43.25 454 ILE A N 1
ATOM 3365 C CA . ILE A 1 454 ? 9.680 -5.755 -12.271 1.00 43.25 454 ILE A CA 1
ATOM 3366 C C . ILE A 1 454 ? 10.014 -6.785 -13.370 1.00 43.25 454 ILE A C 1
ATOM 3368 O O . ILE A 1 454 ? 9.246 -6.958 -14.305 1.00 43.25 454 ILE A O 1
ATOM 3372 N N . ASP A 1 455 ? 11.149 -7.483 -13.302 1.00 44.59 455 ASP A N 1
ATOM 3373 C CA . ASP A 1 455 ? 11.459 -8.581 -14.227 1.00 44.59 455 ASP A CA 1
ATOM 3374 C C . ASP A 1 455 ? 11.331 -9.968 -13.570 1.00 44.59 455 ASP A C 1
ATOM 3376 O O . ASP A 1 455 ? 11.811 -10.975 -14.109 1.00 44.59 455 ASP A O 1
ATOM 3380 N N . GLY A 1 456 ? 10.624 -10.025 -12.435 1.00 40.75 456 GLY A N 1
ATOM 3381 C CA . GLY A 1 456 ? 10.275 -11.247 -11.723 1.00 40.75 456 GLY A CA 1
ATOM 3382 C C . GLY A 1 456 ? 11.454 -11.908 -11.008 1.00 40.75 456 GLY A C 1
ATOM 3383 O O . GLY A 1 456 ? 11.383 -13.112 -10.725 1.00 40.75 456 GLY A O 1
ATOM 3384 N N . HIS A 1 457 ? 12.541 -11.176 -10.731 1.00 45.66 457 HIS A N 1
ATOM 3385 C CA . HIS A 1 457 ? 13.628 -11.697 -9.914 1.00 45.66 457 HIS A CA 1
ATOM 3386 C C . HIS A 1 457 ? 13.285 -11.585 -8.417 1.00 45.66 457 HIS A C 1
ATOM 3388 O O . HIS A 1 457 ? 12.692 -10.611 -7.940 1.00 45.66 457 HIS A O 1
ATOM 3394 N N . PRO A 1 458 ? 13.687 -12.586 -7.615 1.00 46.66 458 PRO A N 1
ATOM 3395 C CA . PRO A 1 458 ? 13.761 -12.426 -6.172 1.00 46.66 458 PRO A CA 1
ATOM 3396 C C . PRO A 1 458 ? 14.687 -11.242 -5.860 1.00 46.66 458 PRO A C 1
ATOM 3398 O O . PRO A 1 458 ? 15.835 -11.206 -6.301 1.00 46.66 458 PRO A O 1
ATOM 3401 N N . ARG A 1 459 ? 14.145 -10.257 -5.140 1.00 53.69 459 ARG A N 1
ATOM 3402 C CA . ARG A 1 459 ? 14.707 -8.920 -4.892 1.00 53.69 459 ARG A CA 1
ATOM 3403 C C . ARG A 1 459 ? 16.233 -8.843 -4.733 1.00 53.69 459 ARG A C 1
ATOM 3405 O O . ARG A 1 459 ? 16.830 -9.569 -3.943 1.00 53.69 459 ARG A O 1
ATOM 3412 N N . THR A 1 460 ? 16.797 -7.735 -5.231 1.00 46.50 460 THR A N 1
ATOM 3413 C CA . THR A 1 460 ? 17.750 -6.956 -4.415 1.00 46.50 460 THR A CA 1
ATOM 3414 C C . THR A 1 460 ? 16.960 -5.882 -3.637 1.00 46.50 460 THR A C 1
ATOM 3416 O O . THR A 1 460 ? 16.162 -5.164 -4.234 1.00 46.50 460 THR A O 1
ATOM 3419 N N . PRO A 1 461 ? 17.101 -5.770 -2.304 1.00 49.25 461 PRO A N 1
ATOM 3420 C CA . PRO A 1 461 ? 16.073 -5.276 -1.362 1.00 49.25 461 PRO A CA 1
ATOM 3421 C C . PRO A 1 461 ? 15.760 -3.764 -1.382 1.00 49.25 461 PRO A C 1
ATOM 3423 O O . PRO A 1 461 ? 15.240 -3.221 -0.407 1.00 49.25 461 PRO A O 1
ATOM 3426 N N . ASN A 1 462 ? 16.092 -3.041 -2.450 1.00 51.66 462 ASN A N 1
ATOM 3427 C CA . ASN A 1 462 ? 16.356 -1.616 -2.314 1.00 51.66 462 ASN A CA 1
ATOM 3428 C C . ASN A 1 462 ? 15.256 -0.669 -2.812 1.00 51.66 462 ASN A C 1
ATOM 3430 O O . ASN A 1 462 ? 15.259 0.447 -2.320 1.00 51.66 462 ASN A O 1
ATOM 3434 N N . TYR A 1 463 ? 14.320 -1.030 -3.707 1.00 57.47 463 TYR A N 1
ATOM 3435 C CA . TYR A 1 463 ? 13.289 -0.080 -4.193 1.00 57.47 463 TYR A CA 1
ATOM 3436 C C . TYR A 1 463 ? 12.002 -0.798 -4.653 1.00 57.47 463 TYR A C 1
ATOM 3438 O O . TYR A 1 463 ? 12.066 -1.633 -5.546 1.00 57.47 463 TYR A O 1
ATOM 3446 N N . ALA A 1 464 ? 10.834 -0.495 -4.067 1.00 62.91 464 ALA A N 1
ATOM 3447 C CA . ALA A 1 464 ? 9.576 -1.173 -4.420 1.00 62.91 464 ALA A CA 1
ATOM 3448 C C . ALA A 1 464 ? 9.014 -0.756 -5.789 1.00 62.91 464 ALA A C 1
ATOM 3450 O O . ALA A 1 464 ? 8.878 0.440 -6.058 1.00 62.91 464 ALA A O 1
ATOM 3451 N N . GLY A 1 465 ? 8.621 -1.736 -6.611 1.00 57.38 465 GLY A N 1
ATOM 3452 C CA . GLY A 1 465 ? 7.847 -1.528 -7.842 1.00 57.38 465 GLY A CA 1
ATOM 3453 C C . GLY A 1 465 ? 8.527 -0.671 -8.916 1.00 57.38 465 GLY A C 1
ATOM 3454 O O . GLY A 1 465 ? 7.832 0.010 -9.668 1.00 57.38 465 GLY A O 1
ATOM 3455 N N . ALA A 1 466 ? 9.863 -0.620 -8.963 1.00 55.47 466 ALA A N 1
ATOM 3456 C CA . ALA A 1 466 ? 10.583 0.182 -9.950 1.00 55.47 466 ALA A CA 1
ATOM 3457 C C . ALA A 1 466 ? 11.884 -0.470 -10.426 1.00 55.47 466 ALA A C 1
ATOM 3459 O O . ALA A 1 466 ? 12.709 -0.900 -9.619 1.00 55.47 466 ALA A O 1
ATOM 3460 N N . ASP A 1 467 ? 12.111 -0.408 -11.739 1.00 51.75 467 ASP A N 1
ATOM 3461 C CA . ASP A 1 467 ? 13.402 -0.714 -12.346 1.00 51.75 467 ASP A CA 1
ATOM 3462 C C . ASP A 1 467 ? 14.459 0.290 -11.883 1.00 51.75 467 ASP A C 1
ATOM 3464 O O . ASP A 1 467 ? 14.353 1.504 -12.109 1.00 51.75 467 ASP A O 1
ATOM 3468 N N . VAL A 1 468 ? 15.538 -0.215 -11.289 1.00 50.62 468 VAL A N 1
ATOM 3469 C CA . VAL A 1 468 ? 16.721 0.604 -11.057 1.00 50.62 468 VAL A CA 1
ATOM 3470 C C . VAL A 1 468 ? 17.625 0.492 -12.280 1.00 50.62 468 VAL A C 1
ATOM 3472 O O . VAL A 1 468 ? 18.136 -0.590 -12.564 1.00 50.62 468 VAL A O 1
ATOM 3475 N N . PRO A 1 469 ? 17.911 1.591 -12.991 1.00 49.47 469 PRO A N 1
ATOM 3476 C CA . PRO A 1 469 ? 18.991 1.581 -13.971 1.00 49.47 469 PRO A CA 1
ATOM 3477 C C . PRO A 1 469 ? 20.316 1.233 -13.283 1.00 49.47 469 PRO A C 1
ATOM 3479 O O . PRO A 1 469 ? 20.719 1.910 -12.330 1.00 49.47 469 PRO A O 1
ATOM 3482 N N . PHE A 1 470 ? 21.006 0.212 -13.786 1.00 50.06 470 PHE A N 1
ATOM 3483 C CA . PHE A 1 470 ? 22.395 -0.067 -13.415 1.00 50.06 470 PHE A CA 1
ATOM 3484 C C . PHE A 1 470 ? 23.359 1.033 -13.889 1.00 50.06 470 PHE A C 1
ATOM 3486 O O . PHE A 1 470 ? 23.178 1.575 -15.012 1.00 50.06 470 PHE A O 1
#

Mean predicted aligned error: 17.03 Å